Protein AF-A0A935LSR5-F1 (afdb_monomer)

Nearest PDB structures (foldseek):
  4ytg-assembly1_A  TM=7.489E-01  e=4.870E-03  Porphyromonas gingivalis W83
  1k45-assembly1_A  TM=5.500E-01  e=2.524E-02  Rhodothermus marinus
  7q61-assembly1_A  TM=1.605E-01  e=1.045E-03  Homo sapiens
  5mhm-assembly2_B  TM=3.074E-01  e=6.779E-01  Homo sapiens
  4v96-assembly1_AK  TM=2.337E-01  e=6.096E-01  Lactococcus phage TP901-1

Secondary structure (DSSP, 8-state):
--EEESSPEEEEE---SS-EEEEEEEEEESSS-S-EEEE-EEEETTEEEEE----TTS--TTPEEEEEEEEEESSTT--EEEPPPEEEEEEPPP-EE---SSSSSPTT-EEE-SSS--EEEES--GGG-SS-EEEE-TTTS-GGG-EEEEEPPP-----TT-EEEEEEEE--BSSS--EEEEEEESSTTSS-EEEEEEE--TTSPTT-TTB--SS--BSSPP---GGG-EEEEEEPPTT--EEEEEEE--S---EEEEEEEEE---PPPPEEEE--BGGGEETTTTEESS--EEEEEEEESSTT--EEEEEEEEPPTTT-EEEE--SSPPSEEEEEEEE-SSB--EEBSTT-EEE-TTS--EEEGGG-GGGBGGG--EEEE-SSS-EEEBPB--SS-SS--SHHHHHHHHHTT-

Structure (mmCIF, N/CA/C/O backbone):
data_AF-A0A935LSR5-F1
#
_entry.id   AF-A0A935LSR5-F1
#
loop_
_atom_site.group_PDB
_atom_site.id
_atom_site.type_symbol
_atom_site.label_atom_id
_atom_site.label_alt_id
_atom_site.label_comp_id
_atom_site.label_asym_id
_atom_site.label_entity_id
_atom_site.label_seq_id
_atom_site.pdbx_PDB_ins_code
_atom_site.Cartn_x
_atom_site.Cartn_y
_atom_site.Cartn_z
_atom_site.occupancy
_atom_site.B_iso_or_equiv
_atom_site.auth_seq_id
_atom_site.auth_comp_id
_atom_site.auth_asym_id
_atom_site.auth_atom_id
_atom_site.pdbx_PDB_model_num
ATOM 1 N N . MET A 1 1 ? -17.660 15.389 -6.829 1.00 75.31 1 MET A N 1
ATOM 2 C CA . MET A 1 1 ? -16.610 15.625 -7.844 1.00 75.31 1 MET A CA 1
ATOM 3 C C . MET A 1 1 ? -15.843 14.331 -8.072 1.00 75.31 1 MET A C 1
ATOM 5 O O . MET A 1 1 ? -15.474 13.711 -7.076 1.00 75.31 1 MET A O 1
ATOM 9 N N . PRO A 1 2 ? -15.635 13.902 -9.327 1.00 84.38 2 PRO A N 1
ATOM 10 C CA . PRO A 1 2 ? -14.772 12.764 -9.650 1.00 84.38 2 PRO A CA 1
ATOM 11 C C . PRO A 1 2 ? -13.342 13.010 -9.153 1.00 84.38 2 PRO A C 1
ATOM 13 O O . PRO A 1 2 ? -12.911 14.158 -9.061 1.00 84.38 2 PRO A O 1
ATOM 16 N N . LYS A 1 3 ? -12.617 11.948 -8.795 1.00 79.81 3 LYS A N 1
ATOM 17 C CA . LYS A 1 3 ? -11.207 12.036 -8.393 1.00 79.81 3 LYS A CA 1
ATOM 18 C C . LYS A 1 3 ? -10.318 11.763 -9.600 1.00 79.81 3 LYS A C 1
ATOM 20 O O . LYS A 1 3 ? -10.625 10.857 -10.371 1.00 79.81 3 LYS A O 1
ATOM 25 N N . ALA A 1 4 ? -9.243 12.523 -9.754 1.00 78.56 4 ALA A N 1
ATOM 26 C CA . ALA A 1 4 ? -8.253 12.274 -10.792 1.00 78.56 4 ALA A CA 1
ATOM 27 C C . ALA A 1 4 ? -6.843 12.583 -10.295 1.00 78.56 4 ALA A C 1
ATOM 29 O O . ALA A 1 4 ? -6.633 13.421 -9.416 1.00 78.56 4 ALA A O 1
ATOM 30 N N . ASN A 1 5 ? -5.875 11.901 -10.893 1.00 75.62 5 ASN A N 1
ATOM 31 C CA . ASN A 1 5 ? -4.468 12.085 -10.580 1.00 75.62 5 ASN A CA 1
ATOM 32 C C . ASN A 1 5 ? -3.917 13.332 -11.277 1.00 75.62 5 ASN A C 1
ATOM 34 O O . ASN A 1 5 ? -4.403 13.716 -12.342 1.00 75.62 5 ASN A O 1
ATOM 38 N N . TRP A 1 6 ? -2.895 13.952 -10.686 1.00 77.88 6 TRP A N 1
ATOM 39 C CA . TRP A 1 6 ? -2.295 15.175 -11.217 1.00 77.88 6 TRP A CA 1
ATOM 40 C C . TRP A 1 6 ? -0.920 14.939 -11.880 1.00 77.88 6 TRP A C 1
ATOM 42 O O . TRP A 1 6 ? -0.105 14.216 -11.300 1.00 77.88 6 TRP A O 1
ATOM 52 N N . PRO A 1 7 ? -0.620 15.581 -13.032 1.00 81.12 7 PRO A N 1
ATOM 53 C CA . PRO A 1 7 ? -1.541 16.357 -13.868 1.00 81.12 7 PRO A CA 1
ATOM 54 C C . PRO A 1 7 ? -2.484 15.440 -14.656 1.00 81.12 7 PRO A C 1
ATOM 56 O O . PRO A 1 7 ? -2.058 14.468 -15.279 1.00 81.12 7 PRO A O 1
ATOM 59 N N . ALA A 1 8 ? -3.778 15.761 -14.646 1.00 84.81 8 ALA A N 1
ATOM 60 C CA . ALA A 1 8 ? -4.747 15.055 -15.477 1.00 84.81 8 ALA A CA 1
ATOM 61 C C . ALA A 1 8 ? -4.568 15.451 -16.955 1.00 84.81 8 ALA A C 1
ATOM 63 O O . ALA A 1 8 ? -4.097 16.548 -17.260 1.00 84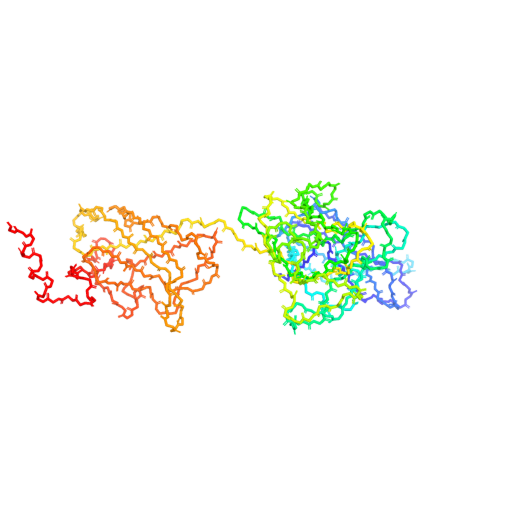.81 8 ALA A O 1
ATOM 64 N N . THR A 1 9 ? -4.957 14.575 -17.882 1.00 89.88 9 THR A N 1
ATOM 65 C CA . THR A 1 9 ? -5.039 14.921 -19.310 1.00 89.88 9 THR A CA 1
ATOM 66 C C . THR A 1 9 ? -6.471 15.289 -19.659 1.00 89.88 9 THR A C 1
ATOM 68 O O . THR A 1 9 ? -7.392 14.522 -19.382 1.00 89.88 9 THR A O 1
ATOM 71 N N . VAL A 1 10 ? -6.658 16.459 -20.268 1.00 94.31 10 VAL A N 1
ATOM 72 C CA . VAL A 1 10 ? -7.940 16.878 -20.839 1.00 94.31 10 VAL A CA 1
ATOM 73 C C . VAL A 1 10 ? -7.954 16.463 -22.300 1.00 94.31 10 VAL A C 1
ATOM 75 O O . VAL A 1 10 ? -7.005 16.756 -23.022 1.00 94.31 10 VAL A O 1
ATOM 78 N N . THR A 1 11 ? -9.020 15.785 -22.721 1.00 93.50 11 THR A N 1
ATOM 79 C CA . THR A 1 11 ? -9.272 15.421 -24.121 1.00 93.50 11 THR A CA 1
ATOM 80 C C . THR A 1 11 ? -10.633 15.969 -24.529 1.00 93.50 11 THR A C 1
ATOM 82 O O . THR A 1 11 ? -11.592 15.850 -23.767 1.00 93.50 11 THR A O 1
ATOM 85 N N . ALA A 1 12 ? -10.719 16.568 -25.712 1.00 93.75 12 ALA A N 1
ATOM 86 C CA . ALA A 1 12 ? -11.945 17.140 -26.251 1.00 93.75 12 ALA A CA 1
ATOM 87 C C . ALA A 1 12 ? -12.086 16.834 -27.740 1.00 93.75 12 ALA A C 1
ATOM 89 O O . ALA A 1 12 ? -11.104 16.872 -28.480 1.00 93.75 12 ALA A O 1
ATOM 90 N N . SER A 1 13 ? -13.322 16.596 -28.174 1.00 93.94 13 SER A N 1
ATOM 91 C CA . SER A 1 13 ? -13.674 16.664 -29.589 1.00 93.94 13 SER A CA 1
ATOM 92 C C . SER A 1 13 ? -14.059 18.103 -29.914 1.00 93.94 13 SER A C 1
ATOM 94 O O . SER A 1 13 ? -15.009 18.624 -29.333 1.00 93.94 13 SER A O 1
ATOM 96 N N . VAL A 1 14 ? -13.315 18.746 -30.809 1.00 91.88 14 VAL A N 1
ATOM 97 C CA . VAL A 1 14 ? -13.539 20.123 -31.251 1.00 91.88 14 VAL A CA 1
ATOM 98 C C . VAL A 1 14 ? -13.770 20.111 -32.756 1.00 91.88 14 VAL A C 1
ATOM 100 O O . VAL A 1 14 ? -12.929 19.646 -33.526 1.00 91.88 14 VAL A O 1
ATOM 103 N N . THR A 1 15 ? -14.930 20.605 -33.165 1.00 88.75 15 THR A N 1
ATOM 104 C CA . THR A 1 15 ? -15.369 20.660 -34.561 1.00 88.75 15 THR A CA 1
ATOM 105 C C . THR A 1 15 ? -15.731 22.087 -34.915 1.00 88.75 15 THR A C 1
ATOM 107 O O . THR A 1 15 ? -16.305 22.788 -34.086 1.00 88.75 15 THR A O 1
ATOM 110 N N . ASP A 1 16 ? -15.444 22.482 -36.146 1.00 84.75 16 ASP A N 1
ATOM 111 C CA . ASP A 1 16 ? -15.794 23.792 -36.678 1.00 84.75 16 ASP A CA 1
ATOM 112 C C . ASP A 1 16 ? -16.111 23.678 -38.180 1.00 84.75 16 ASP A C 1
ATOM 114 O O . ASP A 1 16 ? -15.638 22.748 -38.840 1.00 84.75 16 ASP A O 1
ATOM 118 N N . ASN A 1 17 ? -16.934 24.585 -38.712 1.00 82.94 17 ASN A N 1
ATOM 119 C CA . ASN A 1 17 ? -17.378 24.581 -40.110 1.00 82.94 17 ASN A CA 1
ATOM 120 C C . ASN A 1 17 ? -16.533 25.462 -41.054 1.00 82.94 17 ASN A C 1
ATOM 122 O O . ASN A 1 17 ? -16.657 25.305 -42.267 1.00 82.94 17 ASN A O 1
ATOM 126 N N . VAL A 1 18 ? -15.690 26.363 -40.537 1.00 80.12 18 VAL A N 1
ATOM 127 C CA . VAL A 1 18 ? -14.842 27.300 -41.310 1.00 80.12 18 VAL A CA 1
ATOM 128 C C . VAL A 1 18 ? -13.339 27.058 -41.066 1.00 80.12 18 VAL A C 1
ATOM 130 O O . VAL A 1 18 ? -12.489 27.534 -41.818 1.00 80.12 18 VAL A O 1
ATOM 133 N N . GLY A 1 19 ? -13.001 26.250 -40.066 1.00 83.31 19 GLY A N 1
ATOM 134 C CA . GLY A 1 19 ? -11.651 25.926 -39.626 1.00 83.31 19 GLY A CA 1
ATOM 135 C C . GLY A 1 19 ? -11.416 26.378 -38.186 1.00 83.31 19 GLY A C 1
ATOM 136 O O . GLY A 1 19 ? -11.810 27.467 -37.780 1.00 83.31 19 GLY A O 1
ATOM 137 N N . LEU A 1 20 ? -10.721 25.549 -37.408 1.00 89.88 20 LEU A N 1
ATOM 138 C CA . LEU A 1 20 ? -10.382 25.858 -36.021 1.00 89.88 20 LEU A CA 1
ATOM 139 C C . LEU A 1 20 ? -9.050 26.618 -35.949 1.00 89.88 20 LEU A C 1
ATOM 141 O O . LEU A 1 20 ? -8.034 26.108 -36.420 1.00 89.88 20 LEU A O 1
ATOM 145 N N . ASP A 1 21 ? -9.035 27.786 -35.307 1.00 91.12 21 ASP A N 1
ATOM 146 C CA . ASP A 1 21 ? -7.797 28.519 -35.009 1.00 91.12 21 ASP A CA 1
ATOM 147 C C . ASP A 1 21 ? -7.119 27.945 -33.754 1.00 91.12 21 ASP A C 1
ATOM 149 O O . ASP A 1 21 ? -5.959 27.513 -33.763 1.00 91.12 21 ASP A O 1
ATOM 153 N N . SER A 1 22 ? -7.859 27.879 -32.645 1.00 92.75 22 SER A N 1
ATOM 154 C CA . SER A 1 22 ? -7.296 27.414 -31.381 1.00 92.75 22 SER A CA 1
ATOM 155 C C . SER A 1 22 ? -8.323 26.782 -30.449 1.00 92.75 22 SER A C 1
ATOM 157 O O . SER A 1 22 ? -9.499 27.130 -30.433 1.00 92.75 22 SER A O 1
ATOM 159 N N . SER A 1 23 ? -7.848 25.842 -29.632 1.00 96.00 23 SER A N 1
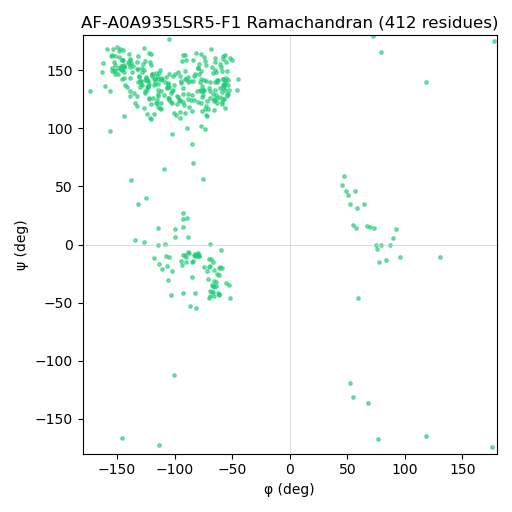ATOM 160 C CA . SER A 1 23 ? -8.581 25.309 -28.488 1.00 96.00 23 SER A CA 1
ATOM 161 C C . SER A 1 23 ? -7.682 25.293 -27.257 1.00 96.00 23 SER A C 1
ATOM 163 O O . SER A 1 23 ? -6.476 25.034 -27.338 1.00 96.00 23 SER A O 1
ATOM 165 N N . TRP A 1 24 ? -8.243 25.641 -26.105 1.00 97.62 24 TRP A N 1
ATOM 166 C CA . TRP A 1 24 ? -7.490 25.767 -24.861 1.00 97.62 24 TRP A CA 1
ATOM 167 C C . TRP A 1 24 ? -8.371 25.498 -23.648 1.00 97.62 24 TRP A C 1
ATOM 169 O O . TRP A 1 24 ? -9.596 25.533 -23.705 1.00 97.62 24 TRP A O 1
ATOM 179 N N . VAL A 1 25 ? -7.726 25.224 -22.526 1.00 97.88 25 VAL A N 1
ATOM 180 C CA . VAL A 1 25 ? -8.367 25.027 -21.231 1.00 97.88 25 VAL A CA 1
ATOM 181 C C . VAL A 1 25 ? -8.087 26.241 -20.364 1.00 97.88 25 VAL A C 1
ATOM 183 O O . VAL A 1 25 ? -6.943 26.683 -20.288 1.00 97.88 25 VAL A O 1
ATOM 186 N N . VAL A 1 26 ? -9.112 26.739 -19.675 1.00 97.25 26 VAL A N 1
ATOM 187 C CA . VAL A 1 26 ? -8.980 27.714 -18.582 1.00 97.25 26 VAL A CA 1
ATOM 188 C C . VAL A 1 26 ? -9.435 27.042 -17.295 1.00 97.25 26 VAL A C 1
ATOM 190 O O . VAL A 1 26 ? -10.483 26.392 -17.274 1.00 97.25 26 VAL A O 1
ATOM 193 N N . TRP A 1 27 ? -8.657 27.176 -16.226 1.00 96.75 27 TRP A N 1
ATOM 194 C CA . TRP A 1 27 ? -8.887 26.450 -14.984 1.00 96.75 27 TRP A CA 1
ATOM 195 C C . TRP A 1 27 ? -8.452 27.217 -13.734 1.00 96.75 27 TRP A C 1
ATOM 197 O O . TRP A 1 27 ? -7.650 28.147 -13.801 1.00 96.75 27 TRP A O 1
ATOM 207 N N . TYR A 1 28 ? -8.977 26.800 -12.583 1.00 95.38 28 TYR A N 1
ATOM 208 C CA . TYR A 1 28 ? -8.591 27.287 -11.258 1.00 95.38 28 TYR A CA 1
ATOM 209 C C . TYR A 1 28 ? -8.640 26.165 -10.217 1.00 95.38 28 TYR A C 1
ATOM 211 O O . TYR A 1 28 ? -9.333 25.157 -10.396 1.00 95.38 28 TYR A O 1
ATOM 219 N N . LYS A 1 29 ? -7.907 26.349 -9.113 1.00 93.75 29 LYS A N 1
ATOM 220 C CA . LYS A 1 29 ? -7.944 25.448 -7.952 1.00 93.75 29 LYS A CA 1
ATOM 221 C C . LYS A 1 29 ? -8.730 26.085 -6.816 1.00 93.75 29 LYS A C 1
ATOM 223 O O . LYS A 1 29 ? -8.472 27.239 -6.496 1.00 93.75 29 LYS A O 1
ATOM 228 N N . ASN A 1 30 ? -9.602 25.313 -6.173 1.00 92.75 30 ASN A N 1
ATOM 229 C CA . ASN A 1 30 ? -10.379 25.604 -4.959 1.00 92.75 30 ASN A CA 1
ATOM 230 C C . ASN A 1 30 ? -11.330 26.814 -5.026 1.00 92.75 30 ASN A C 1
ATOM 232 O O . ASN A 1 30 ? -12.490 26.681 -4.646 1.00 92.75 30 ASN A O 1
ATOM 236 N N . SER A 1 31 ? -10.867 27.944 -5.554 1.00 91.94 31 SER A N 1
ATOM 237 C CA . SER A 1 31 ? -11.557 29.221 -5.684 1.00 91.94 31 SER A CA 1
ATOM 238 C C . SER A 1 31 ? -11.372 29.782 -7.104 1.00 91.94 31 SER A C 1
ATOM 240 O O . SER A 1 31 ? -10.326 29.538 -7.700 1.00 91.94 31 SER A O 1
ATOM 242 N N . PRO A 1 32 ? -12.322 30.571 -7.649 1.00 92.25 32 PRO A N 1
ATOM 243 C CA . PRO A 1 32 ? -12.322 31.036 -9.051 1.00 92.25 32 PRO A CA 1
ATOM 244 C C . PRO A 1 32 ? -11.126 31.885 -9.516 1.00 92.25 32 PRO A C 1
ATOM 246 O O . PRO A 1 32 ? -11.058 32.256 -10.685 1.00 92.25 32 PRO A O 1
ATOM 249 N N . SER A 1 33 ? -10.205 32.232 -8.620 1.00 89.94 33 SER A N 1
ATOM 250 C CA . SER A 1 33 ? -9.021 33.038 -8.900 1.00 89.94 33 SER A CA 1
ATOM 251 C C . SER A 1 33 ? -7.840 32.543 -8.054 1.00 89.94 33 SER A C 1
ATOM 253 O O . SER A 1 33 ? -8.057 32.175 -6.894 1.00 89.94 33 SER A O 1
ATOM 255 N N . PRO A 1 34 ? -6.602 32.547 -8.586 1.00 89.00 34 PRO A N 1
ATOM 256 C CA . PRO A 1 34 ? -6.216 32.966 -9.941 1.00 89.00 34 PRO A CA 1
ATOM 257 C C . PRO A 1 34 ? -6.552 31.924 -11.022 1.00 89.00 34 PRO A C 1
ATOM 259 O O . PRO A 1 34 ? -6.521 30.718 -10.771 1.00 89.00 34 PRO A O 1
ATOM 262 N N . LEU A 1 35 ? -6.835 32.401 -12.240 1.00 92.81 35 LEU A N 1
ATOM 263 C CA . LEU A 1 35 ? -7.043 31.556 -13.420 1.00 92.81 35 LEU A CA 1
ATOM 264 C C . LEU A 1 35 ? -5.703 31.196 -14.075 1.00 92.81 35 LEU A C 1
ATOM 266 O O . LEU A 1 35 ? -4.811 32.034 -14.208 1.00 92.81 35 LEU A O 1
ATOM 270 N N . LYS A 1 36 ? -5.590 29.952 -14.532 1.00 94.44 36 LYS A N 1
ATOM 271 C CA . LYS A 1 36 ? -4.495 29.438 -15.363 1.00 94.44 36 LYS A CA 1
ATOM 272 C C . LYS A 1 36 ? -5.068 28.915 -16.679 1.00 94.44 36 LYS A C 1
ATOM 274 O O . LYS A 1 36 ? -6.232 28.523 -16.735 1.00 94.44 36 LYS A O 1
ATOM 279 N N . GLN A 1 37 ? -4.263 28.893 -17.741 1.00 95.88 37 GLN A N 1
ATOM 280 C CA . GLN A 1 37 ? -4.695 28.368 -19.038 1.00 95.88 37 GLN A CA 1
ATOM 281 C C . GLN A 1 37 ? -3.588 27.628 -19.791 1.00 95.88 37 GLN A C 1
ATOM 283 O O . GLN A 1 37 ? -2.409 27.911 -19.576 1.00 95.88 37 GLN A O 1
ATOM 288 N N . PHE A 1 38 ? -3.970 26.705 -20.676 1.00 96.12 38 PHE A N 1
ATOM 289 C CA . PHE A 1 38 ? -3.060 25.991 -21.581 1.00 96.12 38 PHE A CA 1
ATOM 290 C C . PHE A 1 38 ? -3.750 25.566 -22.879 1.00 96.12 38 PHE A C 1
ATOM 292 O O . PHE A 1 38 ? -4.944 25.283 -22.886 1.00 96.12 38 PHE A O 1
ATOM 299 N N . LYS A 1 39 ? -2.989 25.503 -23.977 1.00 96.69 39 LYS A N 1
ATOM 300 C CA . LYS A 1 39 ? -3.487 25.103 -25.302 1.00 96.69 39 LYS A CA 1
ATOM 301 C C . LYS A 1 39 ? -3.667 23.582 -25.383 1.00 96.69 39 LYS A C 1
ATOM 303 O O . LYS A 1 39 ? -2.839 22.842 -24.853 1.00 96.69 39 LYS A O 1
ATOM 308 N N . LEU A 1 40 ? -4.715 23.124 -26.065 1.00 96.19 40 LEU A N 1
ATOM 309 C CA . LEU A 1 40 ? -4.870 21.719 -26.440 1.00 96.19 40 LEU A CA 1
ATOM 310 C C . LEU A 1 40 ? -4.203 21.460 -27.799 1.00 96.19 40 LEU A C 1
ATOM 312 O O . LEU A 1 40 ? -4.221 22.312 -28.689 1.00 96.19 40 LEU A O 1
ATOM 316 N N . ILE A 1 41 ? -3.612 20.279 -27.966 1.00 94.31 41 ILE A N 1
ATOM 317 C CA . ILE A 1 41 ? -2.882 19.901 -29.182 1.00 94.31 41 ILE A CA 1
ATOM 318 C C . ILE A 1 41 ? -3.734 18.917 -29.983 1.00 94.31 41 ILE A C 1
ATOM 320 O O . ILE A 1 41 ? -4.300 17.997 -29.397 1.00 94.31 41 ILE A O 1
ATOM 324 N N . ASN A 1 42 ? -3.837 19.096 -31.306 1.00 93.75 42 ASN A N 1
ATOM 325 C CA . ASN A 1 42 ? -4.540 18.130 -32.155 1.00 93.75 42 ASN A CA 1
ATOM 326 C C . ASN A 1 42 ? -3.782 16.796 -32.142 1.00 93.75 42 ASN A C 1
ATOM 328 O O . ASN A 1 42 ? -2.596 16.749 -32.465 1.00 93.75 42 ASN A O 1
ATOM 332 N N . THR A 1 43 ? -4.472 15.729 -31.756 1.00 90.25 43 THR A N 1
ATOM 333 C CA . THR A 1 43 ? -3.913 14.374 -31.675 1.00 90.25 43 THR A CA 1
ATOM 334 C C . THR A 1 43 ? -4.397 13.475 -32.808 1.00 90.25 43 THR A C 1
ATOM 336 O O . THR A 1 43 ? -3.653 12.595 -33.233 1.00 90.25 43 THR A O 1
ATOM 339 N N . SER A 1 44 ? -5.616 13.688 -33.312 1.00 92.12 44 SER A N 1
ATOM 340 C CA . SER A 1 44 ? -6.170 13.009 -34.488 1.00 92.12 44 SER A CA 1
ATOM 341 C C . SER A 1 44 ? -7.525 13.613 -34.859 1.00 92.12 44 SER A C 1
ATOM 343 O O . SER A 1 44 ? -8.398 13.733 -33.998 1.00 92.12 44 SER A O 1
ATOM 345 N N . GLY A 1 45 ? -7.740 13.938 -36.138 1.00 90.06 45 GLY A N 1
ATOM 346 C CA . GLY A 1 45 ? -9.019 14.455 -36.636 1.00 90.06 45 GLY A CA 1
ATOM 347 C C . GLY A 1 45 ? -9.518 15.656 -35.825 1.00 90.06 45 GLY A C 1
ATOM 348 O O . GLY A 1 45 ? -8.842 16.680 -35.736 1.00 90.06 45 GLY A O 1
ATOM 349 N N . SER A 1 46 ? -10.696 15.506 -35.217 1.00 92.44 46 SER A N 1
ATOM 350 C CA . SER A 1 46 ? -11.317 16.503 -34.333 1.00 92.44 46 SER A CA 1
ATOM 351 C C . SER A 1 46 ? -10.913 16.368 -32.860 1.00 92.44 46 SER A C 1
ATOM 353 O O . SER A 1 46 ? -11.480 17.046 -32.015 1.00 92.44 46 SER A O 1
ATOM 355 N N . THR A 1 47 ? -9.972 15.490 -32.507 1.00 94.50 47 THR A N 1
ATOM 356 C CA . THR A 1 47 ? -9.601 15.205 -31.112 1.00 94.50 47 THR A CA 1
ATOM 357 C C . THR A 1 47 ? -8.363 15.982 -30.685 1.00 94.50 47 THR A C 1
ATOM 359 O O . THR A 1 47 ? -7.267 15.804 -31.222 1.00 94.50 47 THR A O 1
ATOM 362 N N . PHE A 1 48 ? -8.524 16.796 -29.647 1.00 96.31 48 PHE A N 1
ATOM 363 C CA . PHE A 1 48 ? -7.488 17.640 -29.066 1.00 96.31 48 PHE A CA 1
ATOM 364 C C . PHE A 1 48 ? -7.221 17.238 -27.618 1.00 96.31 48 PHE A C 1
ATOM 366 O O . PHE A 1 48 ? -8.165 17.009 -26.861 1.00 96.31 48 PHE A O 1
ATOM 373 N N . ALA A 1 49 ? -5.952 17.182 -27.210 1.00 94.31 49 ALA A N 1
ATOM 374 C CA . ALA A 1 49 ? -5.583 16.824 -25.845 1.00 94.31 49 ALA A CA 1
ATOM 375 C C . ALA A 1 49 ? -4.343 17.568 -25.332 1.00 94.31 49 ALA A C 1
ATOM 377 O O . ALA A 1 49 ? -3.455 17.930 -26.104 1.00 94.31 49 ALA A O 1
ATOM 378 N N . ALA A 1 50 ? -4.285 17.789 -24.018 1.00 93.56 50 ALA A N 1
ATOM 379 C CA . ALA A 1 50 ? -3.075 18.186 -23.296 1.00 93.56 50 ALA A CA 1
ATOM 380 C C . ALA A 1 50 ? -3.222 17.927 -21.785 1.00 93.56 50 ALA A C 1
ATOM 382 O O . ALA A 1 50 ? -4.333 17.883 -21.247 1.00 93.56 50 ALA A O 1
ATOM 383 N N . ALA A 1 51 ? -2.092 17.766 -21.095 1.00 88.88 51 ALA A N 1
ATOM 384 C CA . ALA A 1 51 ? -2.050 17.685 -19.638 1.00 88.88 51 ALA A CA 1
ATOM 385 C C . ALA A 1 51 ? -2.126 19.076 -18.994 1.00 88.88 51 ALA A C 1
ATOM 387 O O . ALA A 1 51 ? -1.671 20.063 -19.577 1.00 88.88 51 ALA A O 1
ATOM 388 N N . PHE A 1 52 ? -2.665 19.153 -17.774 1.00 90.69 52 PHE A N 1
ATOM 389 C CA . PHE A 1 52 ? -2.658 20.399 -17.007 1.00 90.69 52 PHE A CA 1
ATOM 390 C C . PHE A 1 52 ? -1.233 20.933 -16.808 1.00 90.69 52 PHE A C 1
ATOM 392 O O . PHE A 1 52 ? -0.308 20.194 -16.478 1.00 90.69 52 PHE A O 1
ATOM 399 N N . ASN A 1 53 ? -1.078 22.245 -16.970 1.00 80.25 53 ASN A N 1
ATOM 400 C CA . ASN A 1 53 ? 0.215 22.917 -17.066 1.00 80.25 53 ASN A CA 1
ATOM 401 C C . ASN A 1 53 ? 0.782 23.456 -15.742 1.00 80.25 53 ASN A C 1
ATOM 403 O O . ASN A 1 53 ? 1.685 24.292 -15.784 1.00 80.25 53 ASN A O 1
ATOM 407 N N . SER A 1 54 ? 0.271 23.042 -14.574 1.00 76.62 54 SER A N 1
ATOM 408 C CA . SER A 1 54 ? 0.902 23.434 -13.305 1.00 76.62 54 SER A CA 1
ATOM 409 C C . SER A 1 54 ? 1.938 22.431 -12.839 1.00 76.62 54 SER A C 1
ATOM 411 O O . SER A 1 54 ? 1.792 21.219 -13.005 1.00 76.62 54 SER A O 1
ATOM 413 N N . LEU A 1 55 ? 2.941 22.959 -12.145 1.00 62.78 55 LEU A N 1
ATOM 414 C CA . LEU A 1 55 ? 3.892 22.145 -11.409 1.00 62.78 55 LEU A CA 1
ATOM 415 C C . LEU A 1 55 ? 3.188 21.457 -10.236 1.00 62.78 55 LEU A C 1
ATOM 417 O O . LEU A 1 55 ? 2.223 21.985 -9.679 1.00 62.78 55 LEU A O 1
ATOM 421 N N . ASN A 1 56 ? 3.709 20.307 -9.811 1.00 56.72 56 ASN A N 1
ATOM 422 C CA . ASN A 1 56 ? 3.188 19.598 -8.639 1.00 56.72 56 ASN A CA 1
ATOM 423 C C . ASN A 1 56 ? 3.306 20.420 -7.344 1.00 56.72 56 ASN A C 1
ATOM 425 O O . ASN A 1 56 ? 2.588 20.139 -6.399 1.00 56.72 56 ASN A O 1
ATOM 429 N N . ALA A 1 57 ? 4.184 21.428 -7.290 1.00 55.81 57 ALA A N 1
ATOM 430 C CA . ALA A 1 57 ? 4.280 22.342 -6.150 1.00 55.81 57 ALA A CA 1
ATOM 431 C C . ALA A 1 57 ? 3.123 23.364 -6.090 1.00 55.81 57 ALA A C 1
ATOM 433 O O . ALA A 1 57 ? 2.858 23.928 -5.032 1.00 55.81 57 ALA A O 1
ATOM 434 N N . ASP A 1 58 ? 2.419 23.600 -7.204 1.00 70.00 58 ASP A N 1
ATOM 435 C CA . ASP A 1 58 ? 1.346 24.599 -7.291 1.00 70.00 58 ASP A CA 1
ATOM 436 C C . ASP A 1 58 ? -0.010 24.081 -6.809 1.00 70.00 58 ASP A C 1
ATOM 438 O O . ASP A 1 58 ? -0.939 24.872 -6.635 1.00 70.00 58 ASP A O 1
ATOM 442 N N . VAL A 1 59 ? -0.163 22.770 -6.652 1.00 80.75 59 VAL A N 1
ATOM 443 C CA . VAL A 1 59 ? -1.414 22.100 -6.288 1.00 80.75 59 VAL A CA 1
ATOM 444 C C . VAL A 1 59 ? -1.129 21.040 -5.234 1.00 80.75 59 VAL A C 1
ATOM 446 O O . VAL A 1 59 ? -0.022 20.523 -5.137 1.00 80.75 59 VAL A O 1
ATOM 449 N N . SER A 1 60 ? -2.118 20.723 -4.416 1.00 74.94 60 SER A N 1
ATOM 450 C CA . SER A 1 60 ? -2.021 19.723 -3.358 1.00 74.94 60 SER A CA 1
ATOM 451 C C . SER A 1 60 ? -3.057 18.625 -3.543 1.00 74.94 60 SER A C 1
ATOM 453 O O . SER A 1 60 ? -4.103 18.804 -4.168 1.00 74.94 60 SER A O 1
ATOM 455 N N . VAL A 1 61 ? -2.774 17.461 -2.966 1.00 74.44 61 VAL A N 1
ATOM 456 C CA . VAL A 1 61 ? -3.760 16.385 -2.848 1.00 74.44 61 VAL A CA 1
ATOM 457 C C . VAL A 1 61 ? -4.979 16.928 -2.118 1.00 74.44 61 VAL A C 1
ATOM 459 O O . VAL A 1 61 ? -4.844 17.645 -1.128 1.00 74.44 61 VAL A O 1
ATOM 462 N N . ASN A 1 62 ? -6.165 16.552 -2.587 1.00 79.56 62 ASN A N 1
ATOM 463 C CA . ASN A 1 62 ? -7.461 17.076 -2.166 1.00 79.56 62 ASN A CA 1
ATOM 464 C C . ASN A 1 62 ? -7.831 18.474 -2.673 1.00 79.56 62 ASN A C 1
ATOM 466 O O . ASN A 1 62 ? -8.961 18.886 -2.401 1.00 79.56 62 ASN A O 1
ATOM 470 N N . ASP A 1 63 ? -6.983 19.156 -3.446 1.00 88.12 63 ASP A N 1
ATOM 471 C CA . ASP A 1 63 ? -7.428 20.353 -4.159 1.00 88.12 63 ASP A CA 1
ATOM 472 C C . ASP A 1 63 ? -8.535 19.994 -5.156 1.00 88.12 63 ASP A C 1
ATOM 474 O O . ASP A 1 63 ? -8.511 18.957 -5.826 1.00 88.12 63 ASP A O 1
ATOM 478 N N . ASN A 1 64 ? -9.519 20.877 -5.260 1.00 93.25 64 ASN A N 1
ATOM 479 C CA . ASN A 1 64 ? -10.577 20.808 -6.251 1.00 93.25 64 ASN A CA 1
ATOM 480 C C . ASN A 1 64 ? -10.156 21.627 -7.468 1.00 93.25 64 ASN A C 1
ATOM 482 O O . ASN A 1 64 ? -9.895 22.822 -7.356 1.00 93.25 64 ASN A O 1
ATOM 486 N N . ILE A 1 65 ? -10.120 21.002 -8.634 1.00 95.31 65 ILE A N 1
ATOM 487 C CA . ILE A 1 65 ? -9.816 21.643 -9.906 1.00 95.31 65 ILE A CA 1
ATOM 488 C C . ILE A 1 65 ? -11.114 21.852 -10.659 1.00 95.31 65 ILE A C 1
ATOM 490 O O . ILE A 1 65 ? -11.923 20.933 -10.787 1.00 95.31 65 ILE A O 1
ATOM 494 N N . TYR A 1 66 ? -11.288 23.059 -11.174 1.00 97.00 66 TYR A N 1
ATOM 495 C CA . TYR A 1 66 ? -12.422 23.455 -11.993 1.00 97.00 66 TYR A CA 1
ATOM 496 C C . TYR A 1 66 ? -11.897 23.981 -13.319 1.00 97.00 66 TYR A C 1
ATOM 498 O O . TYR A 1 66 ? -10.927 24.739 -13.329 1.00 97.00 66 TYR A O 1
ATOM 506 N N . TYR A 1 67 ? -12.504 23.581 -14.434 1.00 97.12 67 TYR A N 1
ATOM 507 C CA . TYR A 1 67 ? -12.018 23.973 -15.752 1.00 97.12 67 TYR A CA 1
ATOM 508 C C . TYR A 1 67 ? -13.115 24.029 -16.811 1.00 97.12 67 TYR A C 1
ATOM 510 O O . TYR A 1 67 ? -14.133 23.343 -16.724 1.00 97.12 67 TYR A O 1
ATOM 518 N N . LYS A 1 68 ? -12.878 24.845 -17.836 1.00 97.44 68 LYS A N 1
ATOM 519 C CA . LYS A 1 68 ? -13.656 24.899 -19.075 1.00 97.44 68 LYS A CA 1
ATOM 520 C C . LYS A 1 68 ? -12.729 24.745 -20.265 1.00 97.44 68 LYS A C 1
ATOM 522 O O . LYS A 1 68 ? -11.571 25.163 -20.210 1.00 97.44 68 LYS A O 1
ATOM 527 N N . ILE A 1 69 ? -13.263 24.178 -21.335 1.00 97.69 69 ILE A N 1
ATOM 528 C CA . ILE A 1 69 ? -12.581 24.081 -22.620 1.00 97.69 69 ILE A CA 1
ATOM 529 C C . ILE A 1 69 ? -13.186 25.140 -23.529 1.00 97.69 69 ILE A C 1
ATOM 531 O O . ILE A 1 69 ? -14.407 25.247 -23.612 1.00 97.69 69 ILE A O 1
ATOM 535 N N . PHE A 1 70 ? -12.329 25.922 -24.166 1.00 96.81 70 PHE A N 1
ATOM 536 C CA . PHE A 1 70 ? -12.684 26.967 -25.110 1.00 96.81 70 PHE A CA 1
ATOM 537 C C . PHE A 1 70 ? -12.182 26.589 -26.497 1.00 96.81 70 PHE A C 1
ATOM 539 O O . PHE A 1 70 ? -11.129 25.957 -26.635 1.00 96.81 70 PHE A O 1
ATOM 546 N N . ALA A 1 71 ? -12.928 27.010 -27.508 1.00 95.94 71 ALA A N 1
ATOM 547 C CA . ALA A 1 71 ? -12.541 26.937 -28.905 1.00 95.94 71 ALA A CA 1
ATOM 548 C C . ALA A 1 71 ? -12.775 28.298 -29.564 1.00 95.94 71 ALA A C 1
ATOM 550 O O . ALA A 1 71 ? -13.727 29.002 -29.220 1.00 95.94 71 ALA A O 1
ATOM 551 N N . GLN A 1 72 ? -11.893 28.658 -30.490 1.00 94.69 72 GLN A N 1
ATOM 552 C CA . GLN A 1 72 ? -12.005 29.835 -31.339 1.00 94.69 72 GLN A CA 1
ATOM 553 C C . GLN A 1 72 ? -11.903 29.409 -32.800 1.00 94.69 72 GLN A C 1
ATOM 555 O O . GLN A 1 72 ? -10.978 28.675 -33.172 1.00 94.69 72 GLN A O 1
ATOM 560 N N . ASP A 1 73 ? -12.843 29.878 -33.613 1.00 92.50 73 ASP A N 1
ATOM 561 C CA . ASP A 1 73 ? -12.818 29.658 -35.055 1.00 92.50 73 ASP A CA 1
ATOM 562 C C . ASP A 1 73 ? -11.767 30.538 -35.759 1.00 92.50 73 ASP A C 1
ATOM 564 O O . ASP A 1 73 ? -11.271 31.543 -35.235 1.00 92.50 73 ASP A O 1
ATOM 568 N N . ASN A 1 74 ? -11.406 30.139 -36.976 1.00 91.88 74 ASN A N 1
ATOM 569 C CA . ASN A 1 74 ? -10.491 30.878 -37.842 1.00 91.88 74 ASN A CA 1
ATOM 570 C C . ASN A 1 74 ? -11.228 31.901 -38.729 1.00 91.88 74 ASN A C 1
ATOM 572 O O . ASN A 1 74 ? -10.747 32.266 -39.804 1.00 91.88 74 ASN A O 1
ATOM 576 N N . SER A 1 75 ? -12.424 32.334 -38.320 1.00 91.69 75 SER A N 1
ATOM 577 C CA . SER A 1 75 ? -13.163 33.375 -39.032 1.00 91.69 75 SER A CA 1
ATOM 578 C C . SER A 1 75 ? -12.574 34.758 -38.736 1.00 91.69 75 SER A C 1
ATOM 580 O O . SER A 1 75 ? -11.875 34.961 -37.746 1.00 91.69 75 SER A O 1
ATOM 582 N N . VAL A 1 76 ? -12.916 35.751 -39.561 1.00 87.69 76 VAL A N 1
ATOM 583 C CA . VAL A 1 76 ? -12.499 37.154 -39.360 1.00 87.69 76 VAL A CA 1
ATOM 584 C C . VAL A 1 76 ? -13.033 37.731 -38.039 1.00 87.69 76 VAL A C 1
ATOM 586 O O . VAL A 1 76 ? -12.445 38.651 -37.475 1.00 87.69 76 VAL A O 1
ATOM 589 N N . SER A 1 77 ? -14.148 37.193 -37.537 1.00 89.00 77 SER A N 1
ATOM 590 C CA . SER A 1 77 ? -14.774 37.617 -36.282 1.00 89.00 77 SER A CA 1
ATOM 591 C C . SER A 1 77 ? -14.277 36.841 -35.060 1.00 89.00 77 SER A C 1
ATOM 593 O O . SER A 1 77 ? -14.592 37.251 -33.944 1.00 89.00 77 SER A O 1
ATOM 595 N N . HIS A 1 78 ? -13.497 35.768 -35.252 1.00 88.31 78 HIS A N 1
ATOM 596 C CA . HIS A 1 78 ? -12.967 34.910 -34.190 1.00 88.31 78 HIS A CA 1
ATOM 597 C C . HIS A 1 78 ? -14.035 34.499 -33.169 1.00 88.31 78 HIS A C 1
ATOM 599 O O . HIS A 1 78 ? -13.922 34.790 -31.972 1.00 88.31 78 HIS A O 1
ATOM 605 N N . ASN A 1 79 ? -15.093 33.838 -33.640 1.00 90.88 79 ASN A N 1
ATOM 606 C CA . ASN A 1 79 ? -16.181 33.411 -32.769 1.00 90.88 79 ASN A CA 1
ATOM 607 C C . ASN A 1 79 ? -15.655 32.403 -31.745 1.00 90.88 79 ASN A C 1
ATOM 609 O O . ASN A 1 79 ? -14.833 31.538 -32.059 1.00 90.88 79 ASN A O 1
ATOM 613 N N . ARG A 1 80 ? -16.123 32.530 -30.500 1.00 92.62 80 ARG A N 1
ATOM 614 C CA . ARG A 1 80 ? -15.689 31.695 -29.378 1.00 92.62 80 ARG A CA 1
ATOM 615 C C . ARG A 1 80 ? -16.865 30.980 -28.754 1.00 92.62 80 ARG A C 1
ATOM 617 O O . ARG A 1 80 ? -17.888 31.603 -28.481 1.00 92.62 80 ARG A O 1
ATOM 624 N N . ASP A 1 81 ? -16.650 29.716 -28.426 1.00 93.12 81 ASP A N 1
ATOM 625 C CA . ASP A 1 81 ? -17.563 28.938 -27.598 1.00 93.12 81 ASP A CA 1
ATOM 626 C C . ASP A 1 81 ? -16.799 28.198 -26.492 1.00 93.12 81 ASP A C 1
ATOM 628 O O . ASP A 1 81 ? -15.568 28.066 -26.525 1.00 93.12 81 ASP A O 1
ATOM 632 N N . SER A 1 82 ? -17.525 27.757 -25.467 1.00 94.81 82 SER A N 1
ATOM 633 C CA . SER A 1 82 ? -16.959 27.033 -24.338 1.00 94.81 82 SER A CA 1
ATOM 634 C C . SER A 1 82 ? -17.884 25.955 -23.809 1.00 94.81 82 SER A C 1
ATOM 636 O O . SER A 1 82 ? -19.107 26.071 -23.830 1.00 94.81 82 SER A O 1
ATOM 638 N N . THR A 1 83 ? -17.286 24.933 -23.215 1.00 96.81 83 THR A N 1
ATOM 639 C CA . THR A 1 83 ? -18.038 23.904 -22.507 1.00 96.81 83 THR A CA 1
ATOM 640 C C . THR A 1 83 ? -18.686 24.438 -21.224 1.00 96.81 83 THR A C 1
ATOM 642 O O . THR A 1 83 ? -18.328 25.488 -20.673 1.00 96.81 83 THR A O 1
ATOM 645 N N . ALA A 1 84 ? -19.578 23.626 -20.651 1.00 96.38 84 ALA A N 1
ATOM 646 C CA . ALA A 1 84 ? -19.926 23.737 -19.239 1.00 96.38 84 ALA A CA 1
ATOM 647 C C . ALA A 1 84 ? -18.676 23.625 -18.339 1.00 96.38 84 ALA A C 1
ATOM 649 O O . ALA A 1 84 ? -17.607 23.175 -18.767 1.00 96.38 84 ALA A O 1
ATOM 650 N N . LEU A 1 85 ? -18.813 24.056 -17.081 1.00 96.31 85 LEU A N 1
ATOM 651 C CA . LEU A 1 85 ? -17.748 23.936 -16.088 1.00 96.31 85 LEU A CA 1
ATOM 652 C C . LEU A 1 85 ? -17.599 22.474 -15.656 1.00 96.31 85 LEU A C 1
ATOM 654 O O . LEU A 1 85 ? -18.512 21.896 -15.067 1.00 96.31 85 LEU A O 1
ATOM 658 N N . TYR A 1 86 ? -16.426 21.906 -15.895 1.00 97.06 86 TYR A N 1
ATOM 659 C CA . TYR A 1 86 ? -16.034 20.607 -15.370 1.00 97.06 86 TYR A CA 1
ATOM 660 C C . TYR A 1 86 ? -15.280 20.764 -14.059 1.00 97.06 86 TYR A C 1
ATOM 662 O O . TYR A 1 86 ? -14.698 21.812 -13.770 1.00 97.06 86 TYR A O 1
ATOM 670 N N . SER A 1 87 ? -15.270 19.703 -13.255 1.00 95.56 87 SER A N 1
ATOM 671 C CA . SER A 1 87 ? -14.505 19.696 -12.019 1.00 95.56 87 SER A CA 1
ATOM 672 C C . SER A 1 87 ? -14.051 18.298 -11.618 1.00 95.56 87 SER A C 1
ATOM 674 O O . SER A 1 87 ? -14.743 17.308 -11.859 1.00 95.56 87 SER A O 1
ATOM 676 N N . PHE A 1 88 ? -12.881 18.212 -10.993 1.00 92.44 88 PHE A N 1
ATOM 677 C CA . PHE A 1 88 ? -12.380 16.994 -10.363 1.00 92.44 88 PHE A CA 1
ATOM 678 C C . PHE A 1 88 ? -11.563 17.322 -9.115 1.00 92.44 88 PHE A C 1
ATOM 680 O O . PHE A 1 88 ? -11.078 18.435 -8.950 1.00 92.44 88 PHE A O 1
ATOM 687 N N . LYS A 1 89 ? -11.417 16.353 -8.218 1.00 90.00 89 LYS A N 1
ATOM 688 C CA . LYS A 1 89 ? -10.590 16.466 -7.018 1.00 90.00 89 LYS A CA 1
ATOM 689 C C . LYS A 1 89 ? -9.266 15.748 -7.239 1.00 90.00 89 LYS A C 1
ATOM 691 O O . LYS A 1 89 ? -9.272 14.605 -7.695 1.00 90.00 89 LYS A O 1
ATOM 696 N N . ILE A 1 90 ? -8.153 16.389 -6.900 1.00 85.38 90 ILE A N 1
ATOM 697 C CA . ILE A 1 90 ? -6.834 15.763 -6.981 1.00 85.38 90 ILE A CA 1
ATOM 698 C C . ILE A 1 90 ? -6.760 14.626 -5.965 1.00 85.38 90 ILE A C 1
ATOM 700 O O . ILE A 1 90 ? -6.981 14.827 -4.767 1.00 85.38 90 ILE A O 1
ATOM 704 N N . SER A 1 91 ? -6.428 13.434 -6.448 1.00 77.19 91 SER A N 1
ATOM 705 C CA . SER A 1 91 ? -6.070 12.279 -5.629 1.00 77.19 91 SER A CA 1
ATOM 706 C C . SER A 1 91 ? -4.602 11.919 -5.806 1.00 77.19 91 SER A C 1
ATOM 708 O O . SER A 1 91 ? -4.028 12.117 -6.877 1.00 77.19 91 SER A O 1
ATOM 710 N N . ASP A 1 92 ? -4.014 11.354 -4.755 1.00 67.94 92 ASP A N 1
ATOM 711 C CA . ASP A 1 92 ? -2.719 10.699 -4.865 1.00 67.94 92 ASP A CA 1
ATOM 712 C C . ASP A 1 92 ? -2.810 9.467 -5.758 1.00 67.94 92 ASP A C 1
ATOM 714 O O . ASP A 1 92 ? -3.743 8.665 -5.652 1.00 67.94 92 ASP A O 1
ATOM 718 N N . GLN A 1 93 ? -1.779 9.278 -6.575 1.00 71.00 93 GLN A N 1
ATOM 719 C CA . GLN A 1 93 ? -1.511 7.975 -7.160 1.00 71.00 93 GLN A CA 1
ATOM 720 C C . GLN A 1 93 ? -1.151 7.005 -6.032 1.00 71.00 93 GLN A C 1
ATOM 722 O O . GLN A 1 93 ? -0.333 7.311 -5.157 1.00 71.00 93 GLN A O 1
ATOM 727 N N . ILE A 1 94 ? -1.757 5.824 -6.054 1.00 80.25 94 ILE A N 1
ATOM 728 C CA . ILE A 1 94 ? -1.403 4.738 -5.145 1.00 80.25 94 ILE A CA 1
ATOM 729 C C . ILE A 1 94 ? -0.247 3.983 -5.789 1.00 80.25 94 ILE A C 1
ATOM 731 O O . ILE A 1 94 ? -0.362 3.506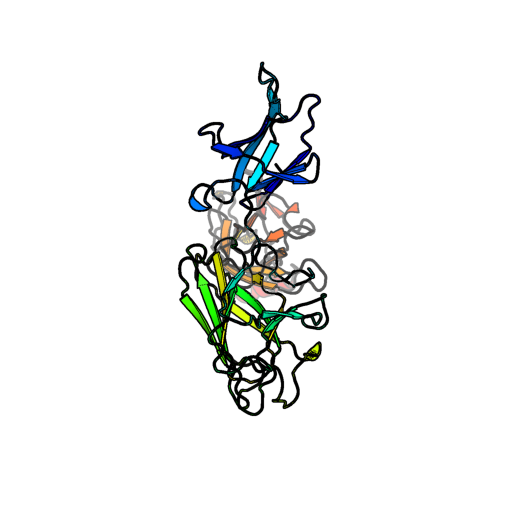 -6.915 1.00 80.25 94 ILE A O 1
ATOM 735 N N . LEU A 1 95 ? 0.870 3.847 -5.075 1.00 91.25 95 LEU A N 1
ATOM 736 C CA . LEU A 1 95 ? 1.896 2.898 -5.483 1.00 91.25 95 LEU A CA 1
ATOM 737 C C . LEU A 1 95 ? 1.380 1.493 -5.175 1.00 91.25 95 LEU A C 1
ATOM 739 O O . LEU A 1 95 ? 1.443 1.068 -4.023 1.00 91.25 95 LEU A O 1
ATOM 743 N N . CYS A 1 96 ? 0.854 0.803 -6.182 1.00 89.88 96 CYS A N 1
ATOM 744 C CA . CYS A 1 96 ? 0.654 -0.641 -6.163 1.00 89.88 96 CYS A CA 1
ATOM 745 C C . CYS A 1 96 ? 0.607 -1.165 -7.598 1.00 89.88 96 CYS A C 1
ATOM 747 O O . CYS A 1 96 ? -0.409 -1.042 -8.276 1.00 89.88 96 CYS A O 1
ATOM 749 N N . GLU A 1 97 ? 1.740 -1.676 -8.071 1.00 93.75 97 GLU A N 1
ATOM 750 C CA . GLU A 1 97 ? 1.942 -2.084 -9.460 1.00 93.75 97 GLU A CA 1
ATOM 751 C C . GLU A 1 97 ? 2.170 -3.594 -9.553 1.00 93.75 97 GLU A C 1
ATOM 753 O O . GLU A 1 97 ? 3.103 -4.118 -8.941 1.00 93.75 97 GLU A O 1
ATOM 758 N N . GLY A 1 98 ? 1.313 -4.265 -10.326 1.00 91.69 98 GLY A N 1
ATOM 759 C CA . GLY A 1 98 ? 1.360 -5.708 -10.605 1.00 91.69 98 GLY A CA 1
ATOM 760 C C . GLY A 1 98 ? 1.649 -6.034 -12.075 1.00 91.69 98 GLY A C 1
ATOM 761 O O . GLY A 1 98 ? 1.356 -7.129 -12.539 1.00 91.69 98 GLY A O 1
ATOM 762 N N . PHE A 1 99 ? 2.098 -5.040 -12.848 1.00 94.31 99 PHE A N 1
ATOM 763 C CA . PHE A 1 99 ? 2.547 -5.130 -14.240 1.00 94.31 99 PHE A CA 1
ATOM 764 C C . PHE A 1 99 ? 1.556 -5.817 -15.193 1.00 94.31 99 PHE A C 1
ATOM 766 O O . PHE A 1 99 ? 1.941 -6.483 -16.160 1.00 94.31 99 PHE A O 1
ATOM 773 N N . SER A 1 100 ? 0.256 -5.620 -14.964 1.00 88.75 100 SER A N 1
ATOM 774 C CA . SER A 1 100 ? -0.800 -6.232 -15.778 1.00 88.75 100 SER A CA 1
ATOM 775 C C . SER A 1 100 ? -0.904 -5.636 -17.184 1.00 88.75 100 SER A C 1
ATOM 777 O O . SER A 1 100 ? -1.250 -6.336 -18.133 1.00 88.75 100 SER A O 1
ATOM 779 N N . SER A 1 101 ? -0.547 -4.358 -17.347 1.00 90.50 101 SER A N 1
ATOM 780 C CA . SER A 1 101 ? -0.444 -3.709 -18.658 1.00 90.50 101 SER A CA 1
ATOM 781 C C . SER A 1 101 ? 0.730 -4.264 -19.459 1.00 90.50 101 SER A C 1
ATOM 783 O O . SER A 1 101 ? 1.812 -4.447 -18.909 1.00 90.50 101 SER A O 1
ATOM 785 N N . ALA A 1 102 ? 0.552 -4.459 -20.769 1.00 91.50 102 ALA A N 1
ATOM 786 C CA . ALA A 1 102 ? 1.627 -4.854 -21.681 1.00 91.50 102 ALA A CA 1
ATOM 787 C C . ALA A 1 102 ? 2.681 -3.746 -21.905 1.00 91.50 102 ALA A C 1
ATOM 789 O O . ALA A 1 102 ? 3.789 -4.037 -22.354 1.00 91.50 102 ALA A O 1
ATOM 790 N N . THR A 1 103 ? 2.358 -2.486 -21.594 1.00 92.44 103 THR A N 1
ATOM 791 C CA . THR A 1 103 ? 3.270 -1.342 -21.742 1.00 92.44 103 THR A CA 1
ATOM 792 C C . THR A 1 103 ? 4.312 -1.309 -20.626 1.00 92.44 103 THR A C 1
ATOM 794 O O . THR A 1 103 ? 3.980 -1.479 -19.454 1.00 92.44 103 THR A O 1
ATOM 797 N N . PHE A 1 104 ? 5.572 -1.035 -20.982 1.00 95.75 104 PHE A N 1
ATOM 798 C CA . PHE A 1 104 ? 6.669 -0.918 -20.024 1.00 95.75 104 PHE A CA 1
ATOM 799 C C . PHE A 1 104 ? 7.612 0.252 -20.361 1.00 95.75 104 PHE A C 1
ATOM 801 O O . PHE A 1 104 ? 8.060 0.366 -21.497 1.00 95.75 104 PHE A O 1
ATOM 808 N N . ALA A 1 105 ? 7.980 1.115 -19.411 1.00 96.19 105 ALA A N 1
ATOM 809 C CA . ALA A 1 105 ? 7.524 1.135 -18.016 1.00 96.19 105 ALA A CA 1
ATOM 810 C C . ALA A 1 105 ? 6.012 1.450 -17.891 1.00 96.19 105 ALA A C 1
ATOM 812 O O . ALA A 1 105 ? 5.437 2.023 -18.821 1.00 96.19 105 ALA A O 1
ATOM 813 N N . PRO A 1 106 ? 5.350 1.064 -16.781 1.00 92.12 106 PRO A N 1
ATOM 814 C CA . PRO A 1 106 ? 3.948 1.409 -16.554 1.00 92.12 106 PRO A CA 1
ATOM 815 C C . PRO A 1 106 ? 3.707 2.922 -16.574 1.00 92.12 106 PRO A C 1
ATOM 817 O O . PRO A 1 106 ? 4.620 3.723 -16.367 1.00 92.12 106 PRO A O 1
ATOM 820 N N . THR A 1 107 ? 2.463 3.343 -16.796 1.00 82.88 107 THR A N 1
ATOM 821 C CA . THR A 1 107 ? 2.114 4.769 -16.849 1.00 82.88 107 THR A CA 1
ATOM 822 C C . THR A 1 107 ? 2.565 5.510 -15.585 1.00 82.88 107 THR A C 1
ATOM 824 O O . THR A 1 107 ? 2.262 5.109 -14.464 1.00 82.88 107 THR A O 1
ATOM 827 N N . GLY A 1 108 ? 3.293 6.614 -15.766 1.00 84.81 108 GLY A N 1
ATOM 828 C CA . GLY A 1 108 ? 3.836 7.432 -14.676 1.00 84.81 108 GLY A CA 1
ATOM 829 C C . GLY A 1 108 ? 5.166 6.933 -14.103 1.00 84.81 108 GLY A C 1
ATOM 830 O O . GLY A 1 108 ? 5.831 7.694 -13.403 1.00 84.81 108 GLY A O 1
ATOM 831 N N . TRP A 1 109 ? 5.579 5.706 -14.419 1.00 94.62 109 TRP A N 1
ATOM 832 C CA . TRP A 1 109 ? 6.907 5.190 -14.104 1.00 94.62 109 TRP A CA 1
ATOM 833 C C . TRP A 1 109 ? 7.910 5.620 -15.174 1.00 94.62 109 TRP A C 1
ATOM 835 O O . TRP A 1 109 ? 7.542 5.947 -16.304 1.00 94.62 109 TRP A O 1
ATOM 845 N N . SER A 1 110 ? 9.193 5.613 -14.829 1.00 96.38 110 SER A N 1
ATOM 846 C CA . SER A 1 110 ? 10.260 5.952 -15.769 1.00 96.38 110 SER A CA 1
ATOM 847 C C . SER A 1 110 ? 11.466 5.033 -15.625 1.00 96.38 110 SER A C 1
ATOM 849 O O . SER A 1 110 ? 11.660 4.373 -14.602 1.00 96.38 110 SER A O 1
ATOM 851 N N . LEU A 1 111 ? 12.282 4.992 -16.676 1.00 98.19 111 LEU A N 1
ATOM 852 C CA . LEU A 1 111 ? 13.550 4.277 -16.702 1.00 98.19 111 LEU A CA 1
ATOM 853 C C . LEU A 1 111 ? 14.699 5.284 -16.752 1.00 98.19 111 LEU A C 1
ATOM 855 O O . LEU A 1 111 ? 14.602 6.310 -17.421 1.00 98.19 111 LEU A O 1
ATOM 859 N N . GLU A 1 112 ? 15.789 4.978 -16.059 1.00 98.12 112 GLU A N 1
ATOM 860 C CA . GLU A 1 112 ? 17.045 5.729 -16.115 1.00 98.12 112 GLU A CA 1
ATOM 861 C C . GLU A 1 112 ? 18.161 4.760 -16.506 1.00 98.12 112 GLU A C 1
ATOM 863 O O . GLU A 1 112 ? 18.481 3.843 -15.748 1.00 98.12 112 GLU A O 1
ATOM 868 N N . PHE A 1 113 ? 18.725 4.928 -17.700 1.00 97.94 113 PHE A N 1
ATOM 869 C CA . PHE A 1 113 ? 19.757 4.051 -18.249 1.00 97.94 113 PHE A CA 1
ATOM 870 C C . PHE A 1 113 ? 20.629 4.800 -19.263 1.00 97.94 113 PHE A C 1
ATOM 872 O O . PHE A 1 113 ? 20.243 5.850 -19.775 1.00 97.94 113 PHE A O 1
ATOM 879 N N . ALA A 1 114 ? 21.797 4.235 -19.569 1.00 94.75 114 ALA A N 1
ATOM 880 C CA . ALA A 1 114 ? 22.658 4.662 -20.666 1.00 94.75 114 ALA A CA 1
ATOM 881 C C . ALA A 1 114 ? 22.920 3.472 -21.600 1.00 94.75 114 ALA A C 1
ATOM 883 O O . ALA A 1 114 ? 23.089 2.344 -21.134 1.00 94.75 114 ALA A O 1
ATOM 884 N N . GLY A 1 115 ? 22.957 3.721 -22.911 1.00 95.56 115 GLY A N 1
ATOM 885 C CA . GLY A 1 115 ? 23.120 2.667 -23.916 1.00 95.56 115 GLY A CA 1
ATOM 886 C C . GLY A 1 115 ? 21.907 1.733 -23.989 1.00 95.56 115 GLY A C 1
ATOM 887 O O . GLY A 1 115 ? 20.765 2.188 -23.995 1.00 95.56 115 GLY A O 1
ATOM 888 N N . THR A 1 116 ? 22.156 0.425 -24.066 1.00 97.00 116 THR A N 1
ATOM 889 C CA . THR A 1 116 ? 21.107 -0.602 -24.146 1.00 97.00 116 THR A CA 1
ATOM 890 C C . THR A 1 116 ? 20.340 -0.717 -22.830 1.00 97.00 116 THR A C 1
ATOM 892 O O . THR A 1 116 ? 20.940 -0.946 -21.783 1.00 97.00 116 THR A O 1
ATOM 895 N N . ASN A 1 117 ? 19.012 -0.604 -22.874 1.00 97.88 117 ASN A N 1
ATOM 896 C CA . ASN A 1 117 ? 18.140 -0.827 -21.719 1.00 97.88 117 ASN A CA 1
ATOM 897 C C . ASN A 1 117 ? 17.937 -2.330 -21.447 1.00 97.88 117 ASN A C 1
ATOM 899 O O . ASN A 1 117 ? 17.587 -3.073 -22.362 1.00 97.88 117 ASN A O 1
ATOM 903 N N . TYR A 1 118 ? 18.069 -2.748 -20.186 1.00 98.56 118 TYR A N 1
ATOM 904 C CA . TYR A 1 118 ? 17.843 -4.132 -19.740 1.00 98.56 118 TYR A CA 1
ATOM 905 C C . TYR A 1 118 ? 16.651 -4.289 -18.783 1.00 98.56 118 TYR A C 1
ATOM 907 O O . TYR A 1 118 ? 16.333 -5.409 -18.372 1.00 98.56 118 TYR A O 1
ATOM 915 N N . TRP A 1 119 ? 15.952 -3.198 -18.449 1.00 98.62 119 TRP A N 1
ATOM 916 C CA . TRP A 1 119 ? 14.641 -3.267 -17.804 1.00 98.62 119 TRP A CA 1
ATOM 917 C C . TRP A 1 119 ? 13.561 -3.557 -18.845 1.00 98.62 119 TRP A C 1
ATOM 919 O O . TRP A 1 119 ? 13.369 -2.797 -19.795 1.00 98.62 119 TRP A O 1
ATOM 929 N N . THR A 1 120 ? 12.823 -4.642 -18.642 1.00 98.19 120 THR A N 1
ATOM 930 C CA . THR A 1 120 ? 11.747 -5.090 -19.533 1.00 98.19 120 THR A CA 1
ATOM 931 C C . THR A 1 120 ? 10.558 -5.595 -18.726 1.00 98.19 120 THR A C 1
ATOM 933 O O . THR A 1 120 ? 10.675 -5.899 -17.539 1.00 98.19 120 THR A O 1
ATOM 936 N N . ARG A 1 121 ? 9.404 -5.721 -19.379 1.00 97.69 121 ARG A N 1
ATOM 937 C CA . ARG A 1 121 ? 8.283 -6.497 -18.846 1.00 97.69 121 ARG A CA 1
ATOM 938 C C . ARG A 1 121 ? 8.465 -7.976 -19.174 1.00 97.69 121 ARG A C 1
ATOM 940 O O . ARG A 1 121 ? 8.925 -8.318 -20.262 1.00 97.69 121 ARG A O 1
ATOM 947 N N . ASN A 1 122 ? 8.041 -8.847 -18.266 1.00 97.94 122 ASN A N 1
ATOM 948 C CA . ASN A 1 122 ? 7.878 -10.277 -18.509 1.00 97.94 122 ASN A CA 1
ATOM 949 C C . ASN A 1 122 ? 6.421 -10.714 -18.268 1.00 97.94 122 ASN A C 1
ATOM 951 O O . ASN A 1 122 ? 5.644 -9.964 -17.683 1.00 97.94 122 ASN A O 1
ATOM 955 N N . THR A 1 123 ? 6.037 -11.893 -18.759 1.00 97.25 123 THR A N 1
ATOM 956 C CA . THR A 1 123 ? 4.692 -12.474 -18.608 1.00 97.25 123 THR A CA 1
ATOM 957 C C . THR A 1 123 ? 4.534 -13.339 -17.360 1.00 97.25 123 THR A C 1
ATOM 959 O O . THR A 1 123 ? 3.403 -13.624 -16.974 1.00 97.25 123 THR A O 1
ATOM 962 N N . VAL A 1 124 ? 5.630 -13.750 -16.714 1.00 96.94 124 VAL A N 1
ATOM 963 C CA . VAL A 1 124 ? 5.554 -14.393 -15.394 1.00 96.94 124 VAL A CA 1
ATOM 964 C C . VAL A 1 124 ? 5.059 -13.395 -14.348 1.00 96.94 124 VAL A C 1
ATOM 966 O O . VAL A 1 124 ? 5.364 -12.211 -14.440 1.00 96.94 124 VAL A O 1
ATOM 969 N N . SER A 1 125 ? 4.328 -13.879 -13.347 1.00 95.94 125 SER A N 1
ATOM 970 C CA . SER A 1 125 ? 3.796 -13.069 -12.243 1.00 95.94 125 SER A CA 1
ATOM 971 C C . SER A 1 125 ? 4.078 -13.749 -10.906 1.00 95.94 125 SER A C 1
ATOM 973 O O . SER A 1 125 ? 4.272 -14.976 -10.858 1.00 95.94 125 SER A O 1
ATOM 975 N N . SER A 1 126 ? 4.095 -12.976 -9.820 1.00 93.12 126 SER A N 1
ATOM 976 C CA . SER A 1 126 ? 4.361 -13.514 -8.490 1.00 93.12 126 SER A CA 1
ATOM 977 C C . SER A 1 126 ? 3.332 -14.559 -8.086 1.00 93.12 126 SER A C 1
ATOM 979 O O . SER A 1 126 ? 2.132 -14.419 -8.306 1.00 93.12 126 SER A O 1
ATOM 981 N N . TYR A 1 127 ? 3.824 -15.676 -7.543 1.00 93.06 127 TYR A N 1
ATOM 982 C CA . TYR A 1 127 ? 2.994 -16.792 -7.073 1.00 93.06 127 TYR A CA 1
ATOM 983 C C . TYR A 1 127 ? 2.024 -17.379 -8.118 1.00 93.06 127 TYR A C 1
ATOM 985 O O . TYR A 1 127 ? 1.105 -18.110 -7.762 1.00 93.06 127 TYR A O 1
ATOM 993 N N . GLY A 1 128 ? 2.236 -17.100 -9.412 1.00 89.94 128 GLY A N 1
ATOM 994 C CA . GLY A 1 128 ? 1.324 -17.504 -10.486 1.00 89.94 128 GLY A CA 1
ATOM 995 C C . GLY A 1 128 ? 0.018 -16.701 -10.543 1.00 89.94 128 GLY A C 1
ATOM 996 O O . GLY A 1 128 ? -0.917 -17.129 -11.214 1.00 89.94 128 GLY A O 1
ATOM 997 N N . ILE A 1 129 ? -0.063 -15.560 -9.852 1.00 85.56 129 ILE A N 1
ATOM 998 C CA . ILE A 1 129 ? -1.245 -14.695 -9.802 1.00 85.56 129 ILE A CA 1
ATOM 999 C C . ILE A 1 129 ? -0.922 -13.381 -10.508 1.00 85.56 129 ILE A C 1
ATOM 1001 O O . ILE A 1 129 ? -0.078 -12.624 -10.048 1.00 85.56 129 ILE A O 1
ATOM 1005 N N . GLY A 1 130 ? -1.632 -13.093 -11.598 1.00 91.06 130 GLY A N 1
ATOM 1006 C CA . GLY A 1 130 ? -1.415 -11.896 -12.409 1.00 91.06 130 GLY A CA 1
ATOM 1007 C C . GLY A 1 130 ? -1.006 -12.243 -13.836 1.00 91.06 130 GLY A C 1
ATOM 1008 O O . GLY A 1 130 ? -1.219 -13.362 -14.300 1.00 91.06 130 GLY A O 1
ATOM 1009 N N . THR A 1 131 ? -0.487 -11.259 -14.567 1.00 92.00 131 THR A N 1
ATOM 1010 C CA . THR A 1 131 ? -0.211 -11.390 -16.013 1.00 92.00 131 THR A CA 1
ATOM 1011 C C . THR A 1 131 ? 1.156 -10.853 -16.427 1.00 92.00 131 THR A C 1
ATOM 1013 O O . THR A 1 131 ? 1.471 -10.828 -17.625 1.00 92.00 131 THR A O 1
ATOM 1016 N N . GLY A 1 132 ? 1.977 -10.404 -15.477 1.00 95.88 132 GLY A N 1
ATOM 1017 C CA . GLY A 1 132 ? 3.326 -9.960 -15.776 1.00 95.88 132 GLY A CA 1
ATOM 1018 C C . GLY A 1 132 ? 4.089 -9.427 -14.580 1.00 95.88 132 GLY A C 1
ATOM 1019 O O . GLY A 1 132 ? 3.557 -9.279 -13.491 1.00 95.88 132 GLY A O 1
ATOM 1020 N N . SER A 1 133 ? 5.356 -9.116 -14.824 1.00 98.56 133 SER A N 1
ATOM 1021 C CA . SER A 1 133 ? 6.276 -8.570 -13.833 1.00 98.56 133 SER A CA 1
ATOM 1022 C C . SER A 1 133 ? 7.289 -7.643 -14.505 1.00 98.56 133 SER A C 1
ATOM 1024 O O . SER A 1 133 ? 7.472 -7.667 -15.729 1.00 98.56 133 SER A O 1
ATOM 1026 N N . ALA A 1 134 ? 8.022 -6.862 -13.715 1.00 98.69 134 ALA A N 1
ATOM 1027 C CA . ALA A 1 134 ? 9.266 -6.258 -14.177 1.00 98.69 134 ALA A CA 1
ATOM 1028 C C . ALA A 1 134 ? 10.389 -7.306 -14.164 1.00 98.69 134 ALA A C 1
ATOM 1030 O O . ALA A 1 134 ? 10.492 -8.104 -13.230 1.00 98.69 134 ALA A O 1
ATOM 1031 N N . LYS A 1 135 ? 11.249 -7.286 -15.184 1.00 98.69 135 LYS A N 1
ATOM 1032 C CA . LYS A 1 135 ? 12.485 -8.068 -15.277 1.00 98.69 135 LYS A CA 1
ATOM 1033 C C . LYS A 1 135 ? 13.658 -7.124 -15.508 1.00 98.69 135 LYS A C 1
ATOM 1035 O O . LYS A 1 135 ? 13.604 -6.290 -16.413 1.00 98.69 135 LYS A O 1
ATOM 1040 N N . TYR A 1 136 ? 14.734 -7.309 -14.753 1.00 98.69 136 TYR A N 1
ATOM 1041 C CA . TYR A 1 136 ? 16.048 -6.818 -15.150 1.00 98.69 136 TYR A CA 1
ATOM 1042 C C . TYR A 1 136 ? 16.900 -7.974 -15.673 1.00 98.69 136 TYR A C 1
ATOM 1044 O O . TYR A 1 136 ? 17.103 -8.972 -14.974 1.00 98.69 136 TYR A O 1
ATOM 1052 N N . ASP A 1 137 ? 17.371 -7.847 -16.912 1.00 98.38 137 ASP A N 1
ATOM 1053 C CA . ASP A 1 137 ? 18.091 -8.902 -17.627 1.00 98.38 137 ASP A CA 1
ATOM 1054 C C . ASP A 1 137 ? 19.588 -8.923 -17.279 1.00 98.38 137 ASP A C 1
ATOM 1056 O O . ASP A 1 137 ? 20.450 -8.547 -18.071 1.00 98.38 137 ASP A O 1
ATOM 1060 N N . PHE A 1 138 ? 19.908 -9.332 -16.051 1.00 98.38 138 PHE A N 1
ATOM 1061 C CA . PHE A 1 138 ? 21.297 -9.492 -15.610 1.00 98.38 138 PHE A CA 1
ATOM 1062 C C . PHE A 1 138 ? 22.060 -10.566 -16.395 1.00 98.38 138 PHE A C 1
ATOM 1064 O O . PHE A 1 138 ? 23.283 -10.481 -16.485 1.00 98.38 138 PHE A O 1
ATOM 1071 N N . TYR A 1 139 ? 21.351 -11.550 -16.962 1.00 97.81 139 TYR A N 1
ATOM 1072 C CA . TYR A 1 139 ? 21.962 -12.654 -17.700 1.00 97.81 139 TYR A CA 1
ATOM 1073 C C . TYR A 1 139 ? 22.657 -12.186 -18.979 1.00 97.81 139 TYR A C 1
ATOM 1075 O O . TYR A 1 139 ? 23.713 -12.697 -19.339 1.00 97.81 139 TYR A O 1
ATOM 1083 N N . THR A 1 140 ? 22.081 -11.195 -19.663 1.00 97.75 140 THR A N 1
ATOM 1084 C CA . THR A 1 140 ? 22.673 -10.630 -20.882 1.00 97.75 140 THR A CA 1
ATOM 1085 C C . THR A 1 140 ? 23.374 -9.296 -20.655 1.00 97.75 140 THR A C 1
ATOM 1087 O O . THR A 1 140 ? 24.265 -8.966 -21.433 1.00 97.75 140 THR A O 1
ATOM 1090 N N . ALA A 1 141 ? 23.035 -8.545 -19.599 1.00 97.81 141 ALA A N 1
ATOM 1091 C CA . ALA A 1 141 ? 23.652 -7.253 -19.296 1.00 97.81 141 ALA A CA 1
ATOM 1092 C C . ALA A 1 141 ? 25.095 -7.414 -18.788 1.00 97.81 141 ALA A C 1
ATOM 1094 O O . ALA A 1 141 ? 25.280 -7.832 -17.640 1.00 97.81 141 ALA A O 1
ATOM 1095 N N . PRO A 1 142 ? 26.139 -7.014 -19.542 1.00 97.12 142 PRO A N 1
ATOM 1096 C CA . PRO A 1 142 ? 27.519 -7.144 -19.079 1.00 97.12 142 PRO A CA 1
ATOM 1097 C C . PRO A 1 142 ? 27.777 -6.351 -17.794 1.00 97.12 142 PRO A C 1
ATOM 1099 O O . PRO A 1 142 ? 27.141 -5.322 -17.547 1.00 97.12 142 PRO A O 1
ATOM 1102 N N . ALA A 1 143 ? 28.779 -6.753 -17.010 1.00 96.31 143 ALA A N 1
ATOM 1103 C CA . ALA A 1 143 ? 29.155 -6.039 -15.785 1.00 96.31 143 ALA A CA 1
ATOM 1104 C C . ALA A 1 143 ? 29.592 -4.572 -16.033 1.00 96.31 143 ALA A C 1
ATOM 1106 O O . ALA A 1 143 ? 29.553 -3.743 -15.122 1.00 96.31 143 ALA A O 1
ATOM 1107 N N . SER A 1 144 ? 29.968 -4.232 -17.272 1.00 95.62 144 SER A N 1
ATOM 1108 C CA . SER A 1 144 ? 30.325 -2.879 -17.719 1.00 95.62 144 SER A CA 1
ATOM 1109 C C . SER A 1 144 ? 29.128 -1.967 -18.027 1.00 95.62 144 SER A C 1
ATOM 1111 O O . SER A 1 144 ? 29.333 -0.776 -18.237 1.00 95.62 144 SER A O 1
ATOM 1113 N N . THR A 1 145 ? 27.889 -2.477 -18.011 1.00 95.94 145 THR A N 1
ATOM 1114 C CA . THR A 1 145 ? 26.656 -1.726 -18.356 1.00 95.94 145 THR A CA 1
ATOM 1115 C C . THR A 1 145 ? 26.425 -0.482 -17.484 1.00 95.94 145 THR A C 1
ATOM 1117 O O . THR A 1 145 ? 25.681 0.421 -17.857 1.00 95.94 145 THR A O 1
ATOM 1120 N N . GLY A 1 146 ? 27.047 -0.416 -16.306 1.00 94.94 146 GLY A N 1
ATOM 1121 C CA . GLY A 1 146 ? 26.723 0.591 -15.302 1.00 94.94 146 GLY A CA 1
ATOM 1122 C C . GLY A 1 146 ? 25.421 0.258 -14.568 1.00 94.94 146 GLY A C 1
ATOM 1123 O O . GLY A 1 146 ? 24.935 -0.873 -14.602 1.00 94.94 146 GLY A O 1
ATOM 1124 N N . SER A 1 147 ? 24.889 1.227 -13.823 1.00 96.69 147 SER A N 1
ATOM 1125 C CA . SER A 1 147 ? 23.610 1.057 -13.121 1.00 96.69 147 SER A CA 1
ATOM 1126 C C . SER A 1 147 ? 22.450 1.516 -14.000 1.00 96.69 147 SER A C 1
ATOM 1128 O O . SER A 1 147 ? 22.561 2.548 -14.655 1.00 96.69 147 SER A O 1
ATOM 1130 N N . GLN A 1 148 ? 21.326 0.806 -13.942 1.00 98.56 148 GLN A N 1
ATOM 1131 C CA . GLN A 1 148 ? 20.068 1.219 -14.568 1.00 98.56 148 GLN A CA 1
ATOM 1132 C C . GLN A 1 148 ? 18.941 1.161 -13.548 1.00 98.56 148 GLN A C 1
ATOM 1134 O O . GLN A 1 148 ? 18.951 0.310 -12.655 1.00 98.56 148 GLN A O 1
ATOM 1139 N N . SER A 1 149 ? 17.950 2.034 -13.675 1.00 98.69 149 SER A N 1
ATOM 1140 C CA . SER A 1 149 ? 16.906 2.164 -12.665 1.00 98.69 149 SER A CA 1
ATOM 1141 C C . SER A 1 149 ? 15.504 2.112 -13.245 1.00 98.69 149 SER A C 1
ATOM 1143 O O . SER A 1 149 ? 15.220 2.774 -14.238 1.00 98.69 149 SER A O 1
ATOM 1145 N N . LEU A 1 150 ? 14.624 1.392 -12.550 1.00 98.81 150 LEU A N 1
ATOM 1146 C CA . LEU A 1 150 ? 13.177 1.526 -12.662 1.00 98.81 150 LEU A CA 1
ATOM 1147 C C . LEU A 1 150 ? 12.698 2.470 -11.554 1.00 98.81 150 LEU A C 1
ATOM 1149 O O . LEU A 1 150 ? 12.968 2.243 -10.372 1.00 98.81 150 LEU A O 1
ATOM 1153 N N . ILE A 1 151 ? 12.019 3.549 -11.926 1.00 98.62 151 ILE A N 1
ATOM 1154 C CA . ILE A 1 151 ? 11.571 4.604 -11.015 1.00 98.62 151 ILE A CA 1
ATOM 1155 C C . ILE A 1 151 ? 10.047 4.597 -10.985 1.00 98.62 151 ILE A C 1
ATOM 1157 O O . ILE A 1 151 ? 9.401 4.620 -12.033 1.00 98.62 151 ILE A O 1
ATOM 1161 N N . THR A 1 152 ? 9.475 4.571 -9.782 1.00 97.88 152 THR A N 1
ATOM 1162 C CA . THR A 1 152 ? 8.024 4.580 -9.602 1.00 97.88 152 THR A CA 1
ATOM 1163 C C . THR A 1 152 ? 7.402 5.881 -10.097 1.00 97.88 152 THR A C 1
ATOM 1165 O O . THR A 1 152 ? 8.048 6.934 -10.131 1.00 97.88 152 THR A O 1
ATOM 1168 N N . LEU A 1 153 ? 6.095 5.842 -10.352 1.00 90.31 153 LEU A N 1
ATOM 1169 C CA . LEU A 1 153 ? 5.275 7.050 -10.307 1.00 90.31 153 LEU A CA 1
ATOM 1170 C C . LEU A 1 153 ? 5.465 7.818 -8.986 1.00 90.31 153 LEU A C 1
ATOM 1172 O O . LEU A 1 153 ? 5.938 7.268 -7.984 1.00 90.31 153 LEU A O 1
ATOM 1176 N N . SER A 1 154 ? 5.103 9.101 -8.988 1.00 89.00 154 SER A N 1
ATOM 1177 C CA . SER A 1 154 ? 4.979 9.878 -7.751 1.00 89.00 154 SER A CA 1
ATOM 1178 C C . SER A 1 154 ? 3.695 9.486 -7.033 1.00 89.00 154 SER A C 1
ATOM 1180 O O . SER A 1 154 ? 2.638 9.520 -7.654 1.00 89.00 154 SER A O 1
ATOM 1182 N N . PHE A 1 155 ? 3.777 9.145 -5.751 1.00 87.06 155 PHE A N 1
ATOM 1183 C CA . PHE A 1 155 ? 2.644 8.696 -4.936 1.00 87.06 155 PHE A CA 1
ATOM 1184 C C . PHE A 1 155 ? 2.511 9.521 -3.652 1.00 87.06 155 PHE A C 1
ATOM 1186 O O . PHE A 1 155 ? 3.421 10.266 -3.284 1.00 87.06 155 PHE A O 1
ATOM 1193 N N . GLY A 1 156 ? 1.390 9.350 -2.949 1.00 80.81 156 GLY A N 1
ATOM 1194 C CA . GLY A 1 156 ? 1.134 10.047 -1.688 1.00 80.81 156 GLY A CA 1
ATOM 1195 C C . GLY A 1 156 ? 2.205 9.787 -0.637 1.00 80.81 156 GLY A C 1
ATOM 1196 O O . GLY A 1 156 ? 2.477 8.628 -0.300 1.00 80.81 156 GLY A O 1
ATOM 1197 N N . SER A 1 157 ? 2.791 10.864 -0.106 1.00 87.31 157 SER A N 1
ATOM 1198 C CA . SER A 1 157 ? 3.900 10.817 0.852 1.00 87.31 157 SER A CA 1
ATOM 1199 C C . SER A 1 157 ? 3.662 9.789 1.962 1.00 87.31 157 SER A C 1
ATOM 1201 O O . SER A 1 157 ? 2.574 9.705 2.537 1.00 87.31 157 SER A O 1
ATOM 1203 N N . SER A 1 158 ? 4.665 8.965 2.254 1.00 89.12 158 SER A N 1
ATOM 1204 C CA . SER A 1 158 ? 4.600 8.021 3.368 1.00 89.12 158 SER A CA 1
ATOM 1205 C C . SER A 1 158 ? 4.485 8.745 4.700 1.00 89.12 158 SER A C 1
ATOM 1207 O O . SER A 1 158 ? 5.125 9.771 4.938 1.00 89.12 158 SER A O 1
ATOM 1209 N N . VAL A 1 159 ? 3.688 8.178 5.591 1.00 83.50 159 VAL A N 1
ATOM 1210 C CA . VAL A 1 159 ? 3.636 8.562 7.000 1.00 83.50 159 VAL A CA 1
ATOM 1211 C C . VAL A 1 159 ? 4.346 7.507 7.840 1.00 83.50 159 VAL A C 1
ATOM 1213 O O . VAL A 1 159 ? 4.842 6.505 7.321 1.00 83.50 159 VAL A O 1
ATOM 1216 N N . ASN A 1 160 ? 4.449 7.746 9.148 1.00 81.12 160 ASN A N 1
ATOM 1217 C CA . ASN A 1 160 ? 5.076 6.782 10.043 1.00 81.12 160 ASN A CA 1
ATOM 1218 C C . ASN A 1 160 ? 4.390 5.406 9.916 1.00 81.12 160 ASN A C 1
ATOM 1220 O O . ASN A 1 160 ? 3.182 5.325 9.712 1.00 81.12 160 ASN A O 1
ATOM 1224 N N . GLY A 1 161 ? 5.164 4.328 10.011 1.00 78.81 161 GLY A N 1
ATOM 1225 C CA . GLY A 1 161 ? 4.671 2.953 9.908 1.00 78.81 161 GLY A CA 1
ATOM 1226 C C . GLY A 1 161 ? 4.367 2.446 8.490 1.00 78.81 161 GLY A C 1
ATOM 1227 O O . GLY A 1 161 ? 4.322 1.226 8.304 1.00 78.81 161 GLY A O 1
ATOM 1228 N N . ASP A 1 162 ? 4.256 3.319 7.483 1.00 88.69 162 ASP A N 1
ATOM 1229 C CA . ASP A 1 162 ? 4.144 2.900 6.083 1.00 88.69 162 ASP A CA 1
ATOM 1230 C C . ASP A 1 162 ? 5.361 2.085 5.639 1.00 88.69 162 ASP A C 1
ATOM 1232 O O . ASP A 1 162 ? 6.479 2.223 6.143 1.00 88.69 162 ASP A O 1
ATOM 1236 N N . SER A 1 163 ? 5.151 1.215 4.656 1.00 93.25 163 SER A N 1
ATOM 1237 C CA . SER A 1 163 ? 6.202 0.324 4.173 1.00 93.25 163 SER A CA 1
ATOM 1238 C C . SER A 1 163 ? 6.102 0.070 2.679 1.00 93.25 163 SER A C 1
ATOM 1240 O O . SER A 1 163 ? 5.019 0.064 2.110 1.00 93.25 163 SER A O 1
ATOM 1242 N N . LEU A 1 164 ? 7.240 -0.176 2.044 1.00 97.12 164 LEU A N 1
ATOM 1243 C CA . LEU A 1 164 ? 7.319 -0.757 0.717 1.00 97.12 164 LEU A CA 1
ATOM 1244 C C . LEU A 1 164 ? 7.200 -2.275 0.862 1.00 97.12 164 LEU A C 1
ATOM 1246 O O . LEU A 1 164 ? 8.006 -2.879 1.569 1.00 97.12 164 LEU A O 1
ATOM 1250 N N . LYS A 1 165 ? 6.242 -2.886 0.171 1.00 95.56 165 LYS A N 1
ATOM 1251 C CA . LYS A 1 165 ? 6.134 -4.333 -0.039 1.00 95.56 165 LYS A CA 1
ATOM 1252 C C . LYS A 1 165 ? 6.325 -4.617 -1.527 1.00 95.56 165 LYS A C 1
ATOM 1254 O O . LYS A 1 165 ? 5.791 -3.886 -2.352 1.00 95.56 165 LYS A O 1
ATOM 1259 N N . TYR A 1 166 ? 7.068 -5.660 -1.859 1.00 98.06 166 TYR A N 1
ATOM 1260 C CA . TYR A 1 166 ? 7.120 -6.196 -3.217 1.00 98.06 166 TYR A CA 1
ATOM 1261 C C . TYR A 1 166 ? 7.453 -7.681 -3.187 1.00 98.06 166 TYR A C 1
ATOM 1263 O O . TYR A 1 166 ? 8.081 -8.172 -2.239 1.00 98.06 166 TYR A O 1
ATOM 1271 N N . ASP A 1 167 ? 7.065 -8.362 -4.252 1.00 98.44 167 ASP A N 1
ATOM 1272 C CA . ASP A 1 167 ? 7.462 -9.729 -4.529 1.00 98.44 167 ASP A CA 1
ATOM 1273 C C . ASP A 1 167 ? 8.666 -9.725 -5.469 1.00 98.44 167 ASP A C 1
ATOM 1275 O O . ASP A 1 167 ? 8.824 -8.847 -6.321 1.00 98.44 167 ASP A O 1
ATOM 1279 N N . TYR A 1 168 ? 9.557 -10.689 -5.285 1.00 98.62 168 TYR A N 1
ATOM 1280 C CA . TYR A 1 168 ? 10.765 -10.829 -6.083 1.00 98.62 168 TYR A CA 1
ATOM 1281 C C . TYR A 1 168 ? 11.126 -12.296 -6.280 1.00 98.62 168 TYR A C 1
ATOM 1283 O O . TYR A 1 168 ? 10.808 -13.152 -5.451 1.00 98.62 168 TYR A O 1
ATOM 1291 N N . ALA A 1 169 ? 11.828 -12.572 -7.373 1.00 98.69 169 ALA A N 1
ATOM 1292 C CA . ALA A 1 169 ? 12.438 -13.867 -7.625 1.00 98.69 169 ALA A CA 1
ATOM 1293 C C . ALA A 1 169 ? 13.806 -13.687 -8.283 1.00 98.69 169 ALA A C 1
ATOM 1295 O O . ALA A 1 169 ? 13.962 -12.877 -9.202 1.00 98.69 169 ALA A O 1
ATOM 1296 N N . TYR A 1 170 ? 14.794 -14.443 -7.805 1.00 98.62 170 TYR A N 1
ATOM 1297 C CA . TYR A 1 170 ? 16.155 -14.421 -8.333 1.00 98.62 170 TYR A CA 1
ATOM 1298 C C . TYR A 1 170 ? 16.922 -15.692 -7.941 1.00 98.62 170 TYR A C 1
ATOM 1300 O O . TYR A 1 170 ? 16.908 -16.131 -6.785 1.00 98.62 170 TYR A O 1
ATOM 1308 N N . ALA A 1 171 ? 17.643 -16.246 -8.914 1.00 98.25 171 ALA A N 1
ATOM 1309 C CA . ALA A 1 171 ? 18.582 -17.347 -8.743 1.00 98.25 171 ALA A CA 1
ATOM 1310 C C . ALA A 1 171 ? 19.996 -16.834 -9.043 1.00 98.25 171 ALA A C 1
ATOM 1312 O O . ALA A 1 171 ? 20.230 -16.432 -10.176 1.00 98.25 171 ALA A O 1
ATOM 1313 N N . PRO A 1 172 ? 20.956 -16.845 -8.102 1.00 97.94 172 PRO A N 1
ATOM 1314 C CA . PRO A 1 172 ? 22.327 -16.453 -8.408 1.00 97.94 172 PRO A CA 1
ATOM 1315 C C . PRO A 1 172 ? 22.894 -17.245 -9.588 1.00 97.94 172 PRO A C 1
ATOM 1317 O O . PRO A 1 172 ? 22.678 -18.455 -9.682 1.00 97.94 172 PRO A O 1
ATOM 1320 N N . TYR A 1 173 ? 23.671 -16.594 -10.449 1.00 97.38 173 TYR A N 1
ATOM 1321 C CA . TYR A 1 173 ? 24.567 -17.332 -11.334 1.00 97.38 173 TYR A CA 1
ATOM 1322 C C . TYR A 1 173 ? 25.759 -17.876 -10.533 1.00 97.38 173 TYR A C 1
ATOM 1324 O O . TYR A 1 173 ? 26.078 -17.365 -9.457 1.00 97.38 173 TYR A O 1
ATOM 1332 N N . THR A 1 174 ? 26.433 -18.917 -11.024 1.00 93.62 174 THR A N 1
ATOM 1333 C CA . THR A 1 174 ? 27.576 -19.536 -10.318 1.00 93.62 174 THR A CA 1
ATOM 1334 C C . THR A 1 174 ? 28.817 -18.635 -10.237 1.00 93.62 174 THR A C 1
ATOM 1336 O O . THR A 1 174 ? 29.731 -18.920 -9.468 1.00 93.62 174 THR A O 1
ATOM 1339 N N . SER A 1 175 ? 28.846 -17.545 -11.004 1.00 90.62 175 SER A N 1
ATOM 1340 C CA . SER A 1 175 ? 29.878 -16.504 -11.021 1.00 90.62 175 SER A CA 1
ATOM 1341 C C . SER A 1 175 ? 29.239 -15.123 -11.174 1.00 90.62 175 SER A C 1
ATOM 1343 O O . SER A 1 175 ? 28.140 -15.009 -11.707 1.00 90.62 175 SER A O 1
ATOM 1345 N N . GLY A 1 176 ? 29.943 -14.070 -10.757 1.00 92.12 176 GLY A N 1
ATOM 1346 C CA . GLY A 1 176 ? 29.388 -12.715 -10.761 1.00 92.12 176 GLY A CA 1
ATOM 1347 C C . GLY A 1 176 ? 28.467 -12.459 -9.566 1.00 92.12 176 GLY A C 1
ATOM 1348 O O . GLY A 1 176 ? 28.104 -13.359 -8.809 1.00 92.12 176 GLY A O 1
ATOM 1349 N N . THR A 1 177 ? 28.142 -11.195 -9.315 1.00 96.00 177 THR A N 1
ATOM 1350 C CA . THR A 1 177 ? 27.202 -10.830 -8.247 1.00 96.00 177 THR A CA 1
ATOM 1351 C C . THR A 1 177 ? 26.372 -9.643 -8.681 1.00 96.00 177 THR A C 1
ATOM 1353 O O . THR A 1 177 ? 26.867 -8.516 -8.752 1.00 96.00 177 THR A O 1
ATOM 1356 N N . ASP A 1 178 ? 25.094 -9.904 -8.919 1.00 98.12 178 ASP A N 1
ATOM 1357 C CA . ASP A 1 178 ? 24.118 -8.866 -9.197 1.00 98.12 178 ASP A CA 1
ATOM 1358 C C . ASP A 1 178 ? 23.678 -8.170 -7.910 1.00 98.12 178 ASP A C 1
ATOM 1360 O O . ASP A 1 178 ? 23.742 -8.714 -6.796 1.00 98.12 178 ASP A O 1
ATOM 1364 N N . SER A 1 179 ? 23.222 -6.929 -8.058 1.00 97.88 179 SER A N 1
ATOM 1365 C CA . SER A 1 179 ? 22.700 -6.164 -6.932 1.00 97.88 179 SER A CA 1
ATOM 1366 C C . SER A 1 179 ? 21.528 -5.280 -7.319 1.00 97.88 179 SER A C 1
ATOM 1368 O O . SER A 1 179 ? 21.450 -4.751 -8.429 1.00 97.88 179 SER A O 1
ATOM 1370 N N . LEU A 1 180 ? 20.639 -5.098 -6.346 1.00 98.62 180 LEU A N 1
ATOM 1371 C CA . LEU A 1 180 ? 19.519 -4.174 -6.404 1.00 98.62 180 LEU A CA 1
ATOM 1372 C C . LEU A 1 180 ? 19.641 -3.200 -5.238 1.00 98.62 180 LEU A C 1
ATOM 1374 O O . LEU A 1 180 ? 19.741 -3.596 -4.075 1.00 98.62 180 LEU A O 1
ATOM 1378 N N . ILE A 1 181 ? 19.624 -1.913 -5.539 1.00 98.69 181 ILE A N 1
ATOM 1379 C CA . ILE A 1 181 ? 19.650 -0.847 -4.548 1.00 98.69 181 ILE A CA 1
ATOM 1380 C C . ILE A 1 181 ? 18.286 -0.171 -4.599 1.00 98.69 181 ILE A C 1
ATOM 1382 O O . ILE A 1 181 ? 17.869 0.316 -5.645 1.00 98.69 181 ILE A O 1
ATOM 1386 N N . ILE A 1 182 ? 17.592 -0.166 -3.467 1.00 98.75 182 ILE A N 1
ATOM 1387 C CA . ILE A 1 182 ? 16.314 0.523 -3.315 1.00 98.75 182 ILE A CA 1
ATOM 1388 C C . ILE A 1 182 ? 16.608 1.880 -2.704 1.00 98.75 182 ILE A C 1
ATOM 1390 O O . ILE A 1 182 ? 17.235 1.961 -1.643 1.00 98.75 182 ILE A O 1
ATOM 1394 N N . GLU A 1 183 ? 16.161 2.933 -3.37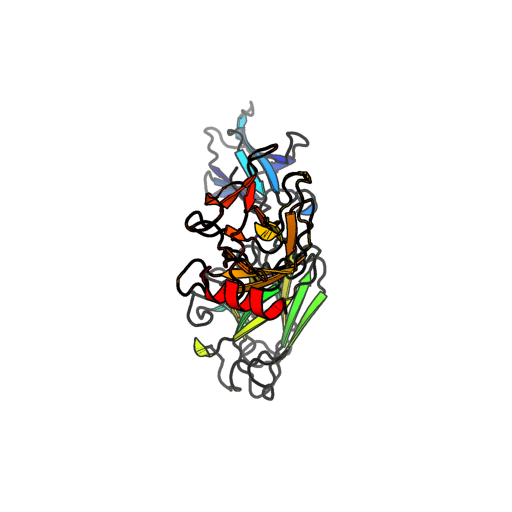0 1.00 98.81 183 GLU A N 1
ATOM 1395 C CA . GLU A 1 183 ? 16.390 4.317 -2.977 1.00 98.81 183 GLU A CA 1
ATOM 1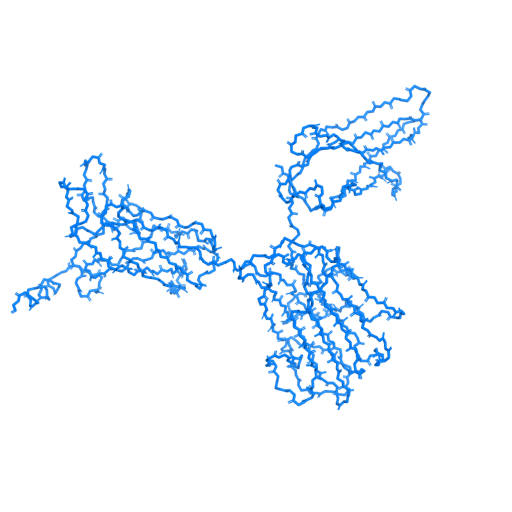396 C C . GLU A 1 183 ? 15.039 5.042 -2.890 1.00 98.81 183 GLU A C 1
ATOM 1398 O O . GLU A 1 183 ? 14.134 4.794 -3.684 1.00 98.81 183 GLU A O 1
ATOM 1403 N N . THR A 1 184 ? 14.876 5.919 -1.907 1.00 98.62 184 THR A N 1
ATOM 1404 C CA . THR A 1 184 ? 13.637 6.661 -1.633 1.00 98.62 184 THR A CA 1
ATOM 1405 C C . THR A 1 184 ? 13.860 8.151 -1.834 1.00 98.62 184 THR A C 1
ATOM 1407 O O . THR A 1 184 ? 14.936 8.666 -1.524 1.00 98.62 184 THR A O 1
ATOM 1410 N N . SER A 1 185 ? 12.839 8.851 -2.318 1.00 97.94 185 SER A N 1
ATOM 1411 C CA . SER A 1 185 ? 12.827 10.304 -2.478 1.00 97.94 185 SER A CA 1
ATOM 1412 C C . SER A 1 185 ? 11.644 10.909 -1.734 1.00 97.94 185 SER A C 1
ATOM 1414 O O . SER A 1 185 ? 10.555 10.336 -1.748 1.00 97.94 185 SER A O 1
ATOM 1416 N N . SER A 1 186 ? 11.859 12.067 -1.112 1.00 94.06 186 SER A N 1
ATOM 1417 C CA . SER A 1 186 ? 10.814 12.906 -0.510 1.00 94.06 186 SER A CA 1
ATOM 1418 C C . SER A 1 186 ? 10.547 14.196 -1.293 1.00 94.06 186 SER A C 1
ATOM 1420 O O . SER A 1 186 ? 9.678 14.982 -0.926 1.00 94.06 186 SER A O 1
ATOM 1422 N N . ASN A 1 187 ? 11.257 14.421 -2.401 1.00 85.25 187 ASN A N 1
ATOM 1423 C CA . ASN A 1 187 ? 11.202 15.648 -3.201 1.00 85.25 187 ASN A CA 1
ATOM 1424 C C . ASN A 1 187 ? 10.880 15.361 -4.678 1.00 85.25 187 ASN A C 1
ATOM 1426 O O . ASN A 1 187 ? 11.478 15.937 -5.591 1.00 85.25 187 ASN A O 1
ATOM 1430 N N . GLY A 1 188 ? 9.958 14.423 -4.923 1.00 85.25 188 GLY A N 1
ATOM 1431 C CA . GLY A 1 188 ? 9.450 14.129 -6.266 1.00 85.25 188 GLY A CA 1
ATOM 1432 C C . GLY A 1 188 ? 10.469 13.464 -7.197 1.00 85.25 188 GLY A C 1
ATOM 1433 O O . GLY A 1 188 ? 10.251 13.399 -8.410 1.00 85.25 188 GLY A O 1
ATOM 1434 N N . GLY A 1 189 ? 11.566 12.938 -6.646 1.00 91.38 189 GLY A N 1
ATOM 1435 C CA . GLY A 1 189 ? 12.655 12.319 -7.396 1.00 91.38 189 GLY A CA 1
ATOM 1436 C C . GLY A 1 189 ? 13.799 13.262 -7.768 1.00 91.38 189 GLY A C 1
ATOM 1437 O O . GLY A 1 189 ? 14.625 12.871 -8.586 1.00 91.38 189 GLY A O 1
ATOM 1438 N N . THR A 1 190 ? 13.868 14.464 -7.184 1.00 89.50 190 THR A N 1
ATOM 1439 C CA . THR A 1 190 ? 15.004 15.389 -7.385 1.00 89.50 190 THR A CA 1
ATOM 1440 C C . THR A 1 190 ? 16.290 14.827 -6.782 1.00 89.50 190 THR A C 1
ATOM 1442 O O . THR A 1 190 ? 17.358 14.899 -7.382 1.00 89.50 190 THR A O 1
ATOM 1445 N N . SER A 1 191 ? 16.188 14.218 -5.601 1.00 94.44 191 SER A N 1
ATOM 1446 C CA . SER A 1 191 ? 17.273 13.466 -4.977 1.00 94.44 191 SER A CA 1
ATOM 1447 C C . SER A 1 191 ? 16.753 12.185 -4.330 1.00 94.44 191 SER A C 1
ATOM 1449 O O . SER A 1 191 ? 15.560 12.046 -4.040 1.00 94.44 191 SER A O 1
ATOM 1451 N N . TYR A 1 192 ? 17.661 11.229 -4.132 1.00 98.38 192 TYR A N 1
ATOM 1452 C CA . TYR A 1 192 ? 17.360 9.917 -3.569 1.00 98.38 192 TYR A CA 1
ATOM 1453 C C . TYR A 1 192 ? 18.339 9.567 -2.451 1.00 98.38 192 TYR A C 1
ATOM 1455 O O . TYR A 1 192 ? 19.521 9.896 -2.516 1.00 98.38 192 TYR A O 1
ATOM 1463 N N . SER A 1 193 ? 17.839 8.862 -1.440 1.00 98.25 193 SER A N 1
ATOM 1464 C CA . SER A 1 193 ? 18.632 8.264 -0.363 1.00 98.25 193 SER A CA 1
ATOM 1465 C C . SER A 1 193 ? 18.454 6.753 -0.356 1.00 98.25 193 SER A C 1
ATOM 1467 O O . SER A 1 193 ? 17.386 6.244 -0.683 1.00 98.25 193 SER A O 1
ATOM 1469 N N . VAL A 1 194 ? 19.500 6.015 0.008 1.00 98.56 194 VAL A N 1
ATOM 1470 C CA . VAL A 1 194 ? 19.466 4.547 0.000 1.00 98.56 194 VAL A CA 1
ATOM 1471 C C . VAL A 1 194 ? 18.595 4.036 1.142 1.00 98.56 194 VAL A C 1
ATOM 1473 O O . VAL A 1 194 ? 18.883 4.294 2.306 1.00 98.56 194 VAL A O 1
ATOM 1476 N N . LEU A 1 195 ? 17.580 3.244 0.802 1.00 98.12 195 LEU A N 1
ATOM 1477 C CA . LEU A 1 195 ? 16.766 2.502 1.758 1.00 98.12 195 LEU A CA 1
ATOM 1478 C C . LEU A 1 195 ? 17.409 1.150 2.082 1.00 98.12 195 LEU A C 1
ATOM 1480 O O . LEU A 1 195 ? 17.619 0.817 3.250 1.00 98.12 195 LEU A O 1
ATOM 1484 N N . LYS A 1 196 ? 17.733 0.362 1.047 1.00 98.06 196 LYS A N 1
ATOM 1485 C CA . LYS A 1 196 ? 18.376 -0.955 1.182 1.00 98.06 196 LYS A CA 1
ATOM 1486 C C . LYS A 1 196 ? 19.302 -1.270 0.016 1.00 98.06 196 LYS A C 1
ATOM 1488 O O . LYS A 1 196 ? 19.081 -0.843 -1.113 1.00 98.06 196 LYS A O 1
ATOM 1493 N N . ARG A 1 197 ? 20.327 -2.074 0.302 1.00 98.00 197 ARG A N 1
ATOM 1494 C CA . ARG A 1 197 ? 21.219 -2.680 -0.691 1.00 98.00 197 ARG A CA 1
ATOM 1495 C C . ARG A 1 197 ? 21.056 -4.185 -0.620 1.00 98.00 197 ARG A C 1
ATOM 1497 O O . ARG A 1 197 ? 21.279 -4.755 0.443 1.00 98.00 197 ARG A O 1
ATOM 1504 N N . LEU A 1 198 ? 20.680 -4.793 -1.733 1.00 98.06 198 LEU A N 1
ATOM 1505 C CA . LEU A 1 198 ? 20.478 -6.225 -1.862 1.00 98.06 198 LEU A CA 1
ATOM 1506 C C . LEU A 1 198 ? 21.516 -6.801 -2.818 1.00 98.06 198 LEU A C 1
ATOM 1508 O O . LEU A 1 198 ? 21.875 -6.154 -3.805 1.00 98.06 198 LEU A O 1
ATOM 1512 N N . LYS A 1 199 ? 22.008 -8.001 -2.513 1.00 96.50 199 LYS A N 1
ATOM 1513 C CA . LYS A 1 199 ? 23.012 -8.707 -3.318 1.00 96.50 199 LYS A CA 1
ATOM 1514 C C . LYS A 1 199 ? 22.581 -10.144 -3.563 1.00 96.50 199 LYS A C 1
ATOM 1516 O O . LYS A 1 199 ? 21.853 -10.716 -2.758 1.00 96.50 199 LYS A O 1
ATOM 1521 N N . GLY A 1 200 ? 23.016 -10.708 -4.680 1.00 95.31 200 GLY A N 1
ATOM 1522 C CA . GLY A 1 200 ? 22.683 -12.070 -5.071 1.00 95.31 200 GLY A CA 1
ATOM 1523 C C . GLY A 1 200 ? 23.861 -13.031 -4.977 1.00 95.31 200 GLY A C 1
ATOM 1524 O O . GLY A 1 200 ? 24.293 -13.516 -6.020 1.00 95.31 200 GLY A O 1
ATOM 1525 N N . PHE A 1 201 ? 24.390 -13.304 -3.777 1.00 95.44 201 PHE A N 1
ATOM 1526 C CA . PHE A 1 201 ? 25.493 -14.261 -3.629 1.00 95.44 201 PHE A CA 1
ATOM 1527 C C . PHE A 1 201 ? 25.006 -15.712 -3.679 1.00 95.44 201 PHE A C 1
ATOM 1529 O O . PHE A 1 201 ? 23.936 -16.056 -3.174 1.00 95.44 201 PHE A O 1
ATOM 1536 N N . THR A 1 202 ? 25.836 -16.600 -4.228 1.00 95.88 202 THR A N 1
ATOM 1537 C CA . THR A 1 202 ? 25.578 -18.049 -4.252 1.00 95.88 202 THR A CA 1
ATOM 1538 C C . THR A 1 202 ? 25.540 -18.654 -2.847 1.00 95.88 202 THR A C 1
ATOM 1540 O O . THR A 1 202 ? 24.755 -19.571 -2.601 1.00 95.88 202 THR A O 1
ATOM 1543 N N . THR A 1 203 ? 26.329 -18.111 -1.917 1.00 94.88 203 THR A N 1
ATOM 1544 C CA . THR A 1 203 ? 26.457 -18.566 -0.523 1.00 94.88 203 THR A CA 1
ATOM 1545 C C . THR A 1 203 ? 25.353 -18.066 0.402 1.00 94.88 203 THR A C 1
ATOM 1547 O O . THR A 1 203 ? 25.274 -18.523 1.537 1.00 94.88 203 THR A O 1
ATOM 1550 N N . ASP A 1 204 ? 24.507 -17.136 -0.048 1.00 95.00 204 ASP A N 1
ATOM 1551 C CA . ASP A 1 204 ? 23.442 -16.606 0.799 1.00 95.00 204 ASP A CA 1
ATOM 1552 C C . ASP A 1 204 ? 22.422 -17.696 1.163 1.00 95.00 204 ASP A C 1
ATOM 1554 O O . ASP A 1 204 ? 22.138 -18.617 0.384 1.00 95.00 204 ASP A O 1
ATOM 1558 N N . THR A 1 205 ? 21.813 -17.556 2.339 1.00 95.75 205 THR A N 1
ATOM 1559 C CA . THR A 1 205 ? 20.616 -18.314 2.714 1.00 95.75 205 THR A CA 1
ATOM 1560 C C . THR A 1 205 ? 19.407 -17.738 1.982 1.00 95.75 205 THR A C 1
ATOM 1562 O O . THR A 1 205 ? 19.191 -16.524 1.985 1.00 95.75 205 THR A O 1
ATOM 1565 N N . ILE A 1 206 ? 18.605 -18.610 1.365 1.00 96.25 206 ILE A N 1
ATOM 1566 C CA . ILE A 1 206 ? 17.398 -18.221 0.623 1.00 96.25 206 ILE A CA 1
ATOM 1567 C C . ILE A 1 206 ? 16.474 -17.372 1.508 1.00 96.25 206 ILE A C 1
ATOM 1569 O O . ILE A 1 206 ? 16.147 -17.758 2.627 1.00 96.25 206 ILE A O 1
ATOM 1573 N N . GLY A 1 207 ? 16.045 -16.217 0.993 1.00 89.62 207 GLY A N 1
ATOM 1574 C CA . GLY A 1 207 ? 15.021 -15.367 1.606 1.00 89.62 207 GLY A CA 1
ATOM 1575 C C . GLY A 1 207 ? 15.450 -14.532 2.814 1.00 89.62 207 GLY A C 1
ATOM 1576 O O . GLY A 1 207 ? 14.657 -13.718 3.289 1.00 89.62 207 GLY A O 1
ATOM 1577 N N . VAL A 1 208 ? 16.685 -14.665 3.301 1.00 90.31 208 VAL A N 1
ATOM 1578 C CA . VAL A 1 208 ? 17.114 -14.021 4.552 1.00 90.31 208 VAL A CA 1
ATOM 1579 C C . VAL A 1 208 ? 17.788 -12.669 4.302 1.00 90.31 208 VAL A C 1
ATOM 1581 O O . VAL A 1 208 ? 18.567 -12.478 3.365 1.00 90.31 208 VAL A O 1
ATOM 1584 N N . GLY A 1 209 ? 17.490 -11.707 5.180 1.00 89.19 209 GLY A N 1
ATOM 1585 C CA . GLY A 1 209 ? 18.182 -10.422 5.263 1.00 89.19 209 GLY A CA 1
ATOM 1586 C C . GLY A 1 209 ? 18.199 -9.644 3.946 1.00 89.19 209 GLY A C 1
ATOM 1587 O O . GLY A 1 209 ? 17.174 -9.457 3.280 1.00 89.19 209 GLY A O 1
ATOM 1588 N N . ASN A 1 210 ? 19.392 -9.182 3.577 1.00 93.81 210 ASN A N 1
ATOM 1589 C CA . ASN A 1 210 ? 19.623 -8.372 2.385 1.00 93.81 210 ASN A CA 1
ATOM 1590 C C . ASN A 1 210 ? 19.999 -9.209 1.144 1.00 93.81 210 ASN A C 1
ATOM 1592 O O . ASN A 1 210 ? 20.596 -8.681 0.206 1.00 93.81 210 ASN A O 1
ATOM 1596 N N . SER A 1 211 ? 19.660 -10.500 1.117 1.00 95.88 211 SER A N 1
ATOM 1597 C CA . SER A 1 211 ? 19.869 -11.331 -0.070 1.00 95.88 211 SER A CA 1
ATOM 1598 C C . SER A 1 211 ? 18.744 -11.167 -1.096 1.00 95.88 211 SER A C 1
ATOM 1600 O O . SER A 1 211 ? 17.579 -10.974 -0.728 1.00 95.88 211 SER A O 1
ATOM 1602 N N . LEU A 1 212 ? 19.098 -11.268 -2.380 1.00 97.25 212 LEU A N 1
ATOM 1603 C CA . LEU A 1 212 ? 18.175 -11.469 -3.503 1.00 97.25 212 LEU A CA 1
ATOM 1604 C C . LEU A 1 212 ? 17.832 -12.948 -3.726 1.00 97.25 212 LEU A C 1
ATOM 1606 O O . LEU A 1 212 ? 16.894 -13.244 -4.452 1.00 97.25 212 LEU A O 1
ATOM 1610 N N . LYS A 1 213 ? 18.577 -13.885 -3.140 1.00 97.81 213 LYS A N 1
ATOM 1611 C CA . LYS A 1 213 ? 18.445 -15.312 -3.439 1.00 97.81 213 LYS A CA 1
ATOM 1612 C C . LYS A 1 213 ? 17.084 -15.858 -2.995 1.00 97.81 213 LYS A C 1
ATOM 1614 O O . LYS A 1 213 ? 16.800 -15.915 -1.798 1.00 97.81 213 LYS A O 1
ATOM 1619 N N . THR A 1 214 ? 16.274 -16.308 -3.953 1.00 98.31 214 THR A N 1
ATOM 1620 C CA . THR A 1 214 ? 15.002 -17.009 -3.695 1.00 98.31 214 THR A CA 1
ATOM 1621 C C . THR A 1 214 ? 15.077 -18.505 -3.990 1.00 98.31 214 THR A C 1
ATOM 1623 O O . THR A 1 214 ? 14.279 -19.280 -3.474 1.00 98.31 214 THR A O 1
ATOM 1626 N N . VAL A 1 215 ? 16.075 -18.931 -4.764 1.00 98.06 215 VAL A N 1
ATOM 1627 C CA . VAL A 1 215 ? 16.342 -20.336 -5.089 1.00 98.06 215 VAL A CA 1
ATOM 1628 C C . VAL A 1 215 ? 17.853 -20.582 -5.189 1.00 98.06 215 VAL A C 1
ATOM 1630 O O . VAL A 1 215 ? 18.655 -19.646 -5.171 1.00 98.06 215 VAL A O 1
ATOM 1633 N N . ALA A 1 216 ? 18.267 -21.850 -5.230 1.00 97.00 216 ALA A N 1
ATOM 1634 C CA . ALA A 1 216 ? 19.654 -22.241 -5.461 1.00 97.00 216 ALA A CA 1
ATOM 1635 C C . ALA A 1 216 ? 20.221 -21.649 -6.766 1.00 97.00 216 ALA A C 1
ATOM 1637 O O . ALA A 1 216 ? 19.475 -21.295 -7.680 1.00 97.00 216 ALA A O 1
ATOM 1638 N N . ALA A 1 217 ? 21.549 -21.539 -6.827 1.00 97.06 217 ALA A N 1
ATOM 1639 C CA . ALA A 1 217 ? 22.243 -20.987 -7.982 1.00 97.06 217 ALA A CA 1
ATOM 1640 C C . ALA A 1 217 ? 22.038 -21.847 -9.240 1.00 97.06 217 ALA A C 1
ATOM 1642 O O . ALA A 1 217 ? 21.895 -23.067 -9.145 1.00 97.06 217 ALA A O 1
ATOM 1643 N N . GLN A 1 218 ? 22.035 -21.211 -10.410 1.00 96.50 218 GLN A N 1
ATOM 1644 C CA . GLN A 1 218 ? 21.788 -21.854 -11.703 1.00 96.50 218 GLN A CA 1
ATOM 1645 C C . GLN A 1 218 ? 22.752 -21.327 -12.768 1.00 96.50 218 GLN A C 1
ATOM 1647 O O . GLN A 1 218 ? 23.247 -20.208 -12.662 1.00 96.50 218 GLN A O 1
ATOM 1652 N N . THR A 1 219 ? 22.989 -22.122 -13.812 1.00 95.94 219 THR A N 1
ATOM 1653 C CA . THR A 1 219 ? 23.813 -21.747 -14.977 1.00 95.94 219 THR A CA 1
ATOM 1654 C C . THR A 1 219 ? 22.988 -21.435 -16.231 1.00 95.94 219 THR A C 1
ATOM 1656 O O . THR A 1 219 ? 23.509 -20.909 -17.210 1.00 95.94 219 THR A O 1
ATOM 1659 N N . ALA A 1 220 ? 21.689 -21.735 -16.225 1.00 97.12 220 ALA A N 1
ATOM 1660 C CA . ALA A 1 220 ? 20.767 -21.324 -17.280 1.00 97.12 220 ALA A CA 1
ATOM 1661 C C . ALA A 1 220 ? 20.144 -19.957 -16.959 1.00 97.12 220 ALA A C 1
ATOM 1663 O O . ALA A 1 220 ? 20.077 -19.550 -15.794 1.00 97.12 220 ALA A O 1
ATOM 1664 N N . ALA A 1 221 ? 19.651 -19.268 -17.991 1.00 97.62 221 ALA A N 1
ATOM 1665 C CA . ALA A 1 221 ? 18.880 -18.042 -17.821 1.00 97.62 221 ALA A CA 1
ATOM 1666 C C . ALA A 1 221 ? 17.638 -18.315 -16.957 1.00 97.62 221 ALA A C 1
ATOM 1668 O O . ALA A 1 221 ? 16.786 -19.139 -17.292 1.00 97.62 221 ALA A O 1
ATOM 1669 N N . PHE A 1 222 ? 17.538 -17.618 -15.831 1.00 98.31 222 PHE A N 1
ATOM 1670 C CA . PHE A 1 222 ? 16.509 -17.854 -14.835 1.00 98.31 222 PHE A CA 1
ATOM 1671 C C . PHE A 1 222 ? 15.168 -17.262 -15.273 1.00 98.31 222 PHE A C 1
ATOM 1673 O O . PHE A 1 222 ? 15.072 -16.096 -15.675 1.00 98.31 222 PHE A O 1
ATOM 1680 N N . THR A 1 223 ? 14.123 -18.077 -15.144 1.00 98.19 223 THR A N 1
ATOM 1681 C CA . THR A 1 223 ? 12.714 -17.682 -15.228 1.00 98.19 223 THR A CA 1
ATOM 1682 C C . THR A 1 223 ? 11.984 -18.356 -14.064 1.00 98.19 223 THR A C 1
ATOM 1684 O O . THR A 1 223 ? 12.063 -19.581 -13.947 1.00 98.19 223 THR A O 1
ATOM 1687 N N . PRO A 1 224 ? 11.327 -17.604 -13.166 1.00 98.25 224 PRO A N 1
ATOM 1688 C CA . PRO A 1 224 ? 10.770 -18.162 -11.943 1.00 98.25 224 PRO A CA 1
ATOM 1689 C C . PRO A 1 224 ? 9.497 -18.969 -12.198 1.00 98.25 224 PRO A C 1
ATOM 1691 O O . PRO A 1 224 ? 8.621 -18.568 -12.962 1.00 98.25 224 PRO A O 1
ATOM 1694 N N . THR A 1 225 ? 9.356 -20.070 -11.467 1.00 97.94 225 THR A N 1
ATOM 1695 C CA . THR A 1 225 ? 8.064 -20.737 -11.244 1.00 97.94 225 THR 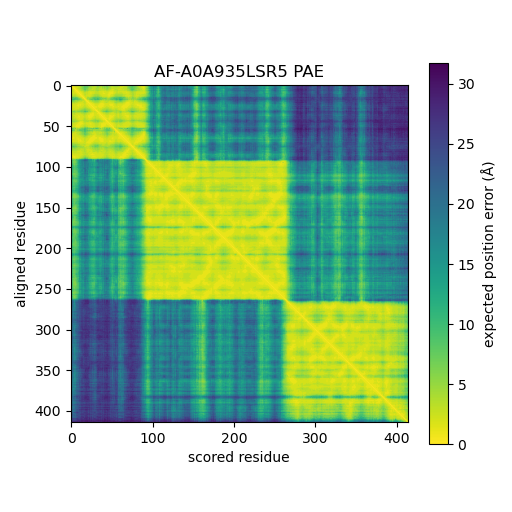A CA 1
ATOM 1696 C C . THR A 1 225 ? 7.289 -20.042 -10.120 1.00 97.94 225 THR A C 1
ATOM 1698 O O . THR A 1 225 ? 7.868 -19.306 -9.319 1.00 97.94 225 THR A O 1
ATOM 1701 N N . ALA A 1 226 ? 5.986 -20.317 -10.000 1.00 95.88 226 ALA A N 1
ATOM 1702 C CA . ALA A 1 226 ? 5.135 -19.750 -8.947 1.00 95.88 226 ALA A CA 1
ATOM 1703 C C . ALA A 1 226 ? 5.693 -19.961 -7.521 1.00 95.88 226 ALA A C 1
ATOM 1705 O O . ALA A 1 226 ? 5.580 -19.073 -6.681 1.00 95.88 226 ALA A O 1
ATOM 1706 N N . ALA A 1 227 ? 6.358 -21.091 -7.256 1.00 96.75 227 ALA A N 1
ATOM 1707 C CA . ALA A 1 227 ? 6.897 -21.431 -5.936 1.00 96.75 227 ALA A CA 1
ATOM 1708 C C . ALA A 1 227 ? 8.238 -20.747 -5.594 1.00 96.75 227 ALA A C 1
ATOM 1710 O O . ALA A 1 227 ? 8.713 -20.862 -4.467 1.00 96.75 227 ALA A O 1
ATOM 1711 N N . GLN A 1 228 ? 8.875 -20.063 -6.550 1.00 98.25 228 GLN A N 1
ATOM 1712 C CA . GLN A 1 228 ? 10.213 -19.470 -6.384 1.00 98.25 228 GLN A CA 1
ATOM 1713 C C . GLN A 1 228 ? 10.182 -17.966 -6.076 1.00 98.25 228 GLN A C 1
ATOM 1715 O O . GLN A 1 228 ? 11.234 -17.320 -6.035 1.00 98.25 228 GLN A O 1
ATOM 1720 N N . TRP A 1 229 ? 8.989 -17.412 -5.862 1.00 98.44 229 TRP A N 1
ATOM 1721 C CA . TRP A 1 229 ? 8.786 -16.027 -5.455 1.00 98.44 229 TRP A CA 1
ATOM 1722 C C . TRP A 1 229 ? 8.820 -15.886 -3.938 1.00 98.44 229 TRP A C 1
ATOM 1724 O O . TRP A 1 229 ? 8.263 -16.703 -3.205 1.00 98.44 229 TRP A O 1
ATOM 1734 N N . LEU A 1 230 ? 9.444 -14.813 -3.464 1.00 98.31 230 LEU A N 1
ATOM 1735 C CA . LEU A 1 230 ? 9.420 -14.397 -2.066 1.00 98.31 230 LEU A CA 1
ATOM 1736 C C . LEU A 1 230 ? 8.949 -12.945 -1.968 1.00 98.31 230 LEU A C 1
ATOM 1738 O O . LEU A 1 230 ? 9.097 -12.169 -2.908 1.00 98.31 230 LEU A O 1
ATOM 1742 N N . THR A 1 231 ? 8.449 -12.551 -0.800 1.00 96.31 231 THR A N 1
ATOM 1743 C CA . THR A 1 231 ? 8.046 -11.169 -0.514 1.00 96.31 231 THR A CA 1
ATOM 1744 C C . THR A 1 231 ? 9.071 -10.493 0.391 1.00 96.31 231 THR A C 1
ATOM 1746 O O . THR A 1 231 ? 9.533 -11.076 1.374 1.00 96.31 231 THR A O 1
ATOM 1749 N N . LYS A 1 232 ? 9.399 -9.228 0.112 1.00 95.12 232 LYS A N 1
ATOM 1750 C CA . LYS A 1 232 ? 10.133 -8.348 1.035 1.00 95.12 232 LYS A CA 1
ATOM 1751 C C . LYS A 1 232 ? 9.264 -7.167 1.452 1.00 95.12 232 LYS A C 1
ATOM 1753 O O . LYS A 1 232 ? 8.447 -6.668 0.681 1.00 95.12 232 LYS A O 1
ATOM 1758 N N . LYS A 1 233 ? 9.478 -6.705 2.687 1.00 93.50 233 LYS A N 1
ATOM 1759 C CA . LYS A 1 233 ? 8.805 -5.542 3.269 1.00 93.50 233 LYS A CA 1
ATOM 1760 C C . LYS A 1 233 ? 9.815 -4.649 3.985 1.00 93.50 233 LYS A C 1
ATOM 1762 O O . LYS A 1 233 ? 10.595 -5.135 4.799 1.00 93.50 233 LYS A O 1
ATOM 1767 N N . TRP A 1 234 ? 9.785 -3.350 3.704 1.00 94.94 234 TRP A N 1
ATOM 1768 C CA . TRP A 1 234 ? 10.705 -2.358 4.262 1.00 94.94 234 TRP A CA 1
ATOM 1769 C C . TRP A 1 234 ? 9.935 -1.146 4.768 1.00 94.94 234 TRP A C 1
ATOM 1771 O O . TRP A 1 234 ? 9.158 -0.572 4.014 1.00 94.94 234 TRP A O 1
ATOM 1781 N N . ALA A 1 235 ? 10.158 -0.734 6.016 1.00 94.06 235 ALA A N 1
ATOM 1782 C CA . ALA A 1 235 ? 9.610 0.525 6.519 1.00 94.06 235 ALA A CA 1
ATOM 1783 C C . ALA A 1 235 ? 10.086 1.697 5.645 1.00 94.06 235 ALA A C 1
ATOM 1785 O O . ALA A 1 235 ? 11.266 1.762 5.293 1.00 94.06 235 ALA A O 1
ATOM 1786 N N . LEU A 1 236 ? 9.174 2.597 5.285 1.00 95.38 236 LEU A N 1
ATOM 1787 C CA . LEU A 1 236 ? 9.488 3.786 4.501 1.00 95.38 236 LEU A CA 1
ATOM 1788 C C . LEU A 1 236 ? 9.787 4.966 5.433 1.00 95.38 236 LEU A C 1
ATOM 1790 O O . LEU A 1 236 ? 9.016 5.209 6.362 1.00 95.38 236 LEU A O 1
ATOM 1794 N N . PRO A 1 237 ? 10.855 5.743 5.179 1.00 95.81 237 PRO A N 1
ATOM 1795 C CA . PRO A 1 237 ? 11.047 7.030 5.838 1.00 95.81 237 PRO A CA 1
ATOM 1796 C C . PRO A 1 237 ? 9.837 7.935 5.601 1.00 95.81 237 PRO A C 1
ATOM 1798 O O . PRO A 1 237 ? 9.301 7.945 4.491 1.00 95.81 237 PRO A O 1
ATOM 1801 N N . VAL A 1 238 ? 9.418 8.701 6.610 1.00 88.38 238 VAL A N 1
ATOM 1802 C CA . VAL A 1 238 ? 8.315 9.671 6.488 1.00 88.38 238 VAL A CA 1
ATOM 1803 C C . VAL A 1 238 ? 8.613 10.671 5.367 1.00 88.38 238 VAL A C 1
ATOM 1805 O O . VAL A 1 238 ? 9.741 11.139 5.221 1.00 88.38 238 VAL A O 1
ATOM 1808 N N . GLY A 1 239 ? 7.599 10.994 4.569 1.00 88.44 239 GLY A N 1
ATOM 1809 C CA . GLY A 1 239 ? 7.694 11.921 3.445 1.00 88.44 239 GLY A CA 1
ATOM 1810 C C . GLY A 1 239 ? 8.127 11.283 2.125 1.00 88.44 239 GLY A C 1
ATOM 1811 O O . GLY A 1 239 ? 8.202 11.993 1.128 1.00 88.44 239 GLY A O 1
ATOM 1812 N N . THR A 1 240 ? 8.398 9.973 2.074 1.00 95.50 240 THR A N 1
ATOM 1813 C CA . THR A 1 240 ? 8.750 9.291 0.819 1.00 95.50 240 THR A CA 1
ATOM 1814 C C . THR A 1 240 ? 7.583 9.357 -0.164 1.00 95.50 240 THR A C 1
ATOM 1816 O O . THR A 1 240 ? 6.506 8.850 0.130 1.00 95.50 240 THR A O 1
ATOM 1819 N N . ASN A 1 241 ? 7.810 9.926 -1.345 1.00 93.31 241 ASN A N 1
ATOM 1820 C CA . ASN A 1 241 ? 6.821 10.085 -2.417 1.00 93.31 241 ASN A CA 1
ATOM 1821 C C . ASN A 1 241 ? 7.287 9.524 -3.772 1.00 93.31 241 ASN A C 1
ATOM 1823 O O . ASN A 1 241 ? 6.566 9.624 -4.765 1.00 93.31 241 ASN A O 1
ATOM 1827 N N . LYS A 1 242 ? 8.483 8.923 -3.818 1.00 95.94 242 LYS A N 1
ATOM 1828 C CA . LYS A 1 242 ? 9.013 8.202 -4.982 1.00 95.94 242 LYS A CA 1
ATOM 1829 C C . LYS A 1 242 ? 10.027 7.144 -4.564 1.00 95.94 242 LYS A C 1
ATOM 1831 O O . LYS A 1 242 ? 10.748 7.329 -3.580 1.00 95.94 242 LYS A O 1
ATOM 1836 N N . ILE A 1 243 ? 10.114 6.051 -5.320 1.00 98.69 243 ILE A N 1
ATOM 1837 C CA . ILE A 1 243 ? 11.065 4.958 -5.078 1.00 98.69 243 ILE A CA 1
ATOM 1838 C C . ILE A 1 243 ? 11.812 4.640 -6.375 1.00 98.69 243 ILE A C 1
ATOM 1840 O O . ILE A 1 243 ? 11.239 4.649 -7.462 1.00 98.69 243 ILE A O 1
ATOM 1844 N N . LYS A 1 244 ? 13.110 4.369 -6.255 1.00 98.69 244 LYS A N 1
ATOM 1845 C CA . LYS A 1 244 ? 14.003 3.974 -7.343 1.00 98.69 244 LYS A CA 1
ATOM 1846 C C . LYS A 1 244 ? 14.567 2.585 -7.055 1.00 98.69 244 LYS A C 1
ATOM 1848 O O . LYS A 1 244 ? 15.156 2.352 -6.000 1.00 98.69 244 LYS A O 1
ATOM 1853 N N . PHE A 1 245 ? 14.398 1.681 -8.010 1.00 98.81 245 PHE A N 1
ATOM 1854 C CA . PHE A 1 245 ? 14.963 0.337 -8.029 1.00 98.81 245 PHE A CA 1
ATOM 1855 C C . PHE A 1 245 ? 16.163 0.333 -8.969 1.00 98.81 245 PHE A C 1
ATOM 1857 O O . PHE A 1 245 ? 16.012 0.198 -10.182 1.00 98.81 245 PHE A O 1
ATOM 1864 N N . ARG A 1 246 ? 17.361 0.523 -8.415 1.00 98.69 246 ARG A N 1
ATOM 1865 C CA . ARG A 1 246 ? 18.606 0.621 -9.177 1.00 98.69 246 ARG A CA 1
ATOM 1866 C C . ARG A 1 246 ? 19.313 -0.728 -9.242 1.00 98.69 246 ARG A C 1
ATOM 1868 O O . ARG A 1 246 ? 19.867 -1.196 -8.247 1.00 98.69 246 ARG A O 1
ATOM 1875 N N . ALA A 1 247 ? 19.302 -1.336 -10.418 1.00 98.56 247 ALA A N 1
ATOM 1876 C CA . ALA A 1 247 ? 19.989 -2.580 -10.721 1.00 98.56 247 ALA A CA 1
ATOM 1877 C C . ALA A 1 247 ? 21.440 -2.312 -11.146 1.00 98.56 247 ALA A C 1
ATOM 1879 O O . ALA A 1 247 ? 21.724 -1.364 -11.883 1.00 98.56 247 ALA A O 1
ATOM 1880 N N . ARG A 1 248 ? 22.367 -3.162 -10.698 1.00 97.94 248 ARG A N 1
ATOM 1881 C CA . ARG A 1 248 ? 23.759 -3.188 -11.167 1.00 97.94 248 ARG A CA 1
ATOM 1882 C C . ARG A 1 248 ? 24.159 -4.623 -11.467 1.00 97.94 248 ARG A C 1
ATOM 1884 O O . ARG A 1 248 ? 24.143 -5.461 -10.563 1.00 97.94 248 ARG A O 1
ATOM 1891 N N . SER A 1 249 ? 24.515 -4.858 -12.728 1.00 97.69 249 SER A N 1
ATOM 1892 C CA . SER A 1 249 ? 24.854 -6.187 -13.220 1.00 97.69 249 SER A CA 1
ATOM 1893 C C . SER A 1 249 ? 26.242 -6.619 -12.773 1.00 97.69 249 SER A C 1
ATOM 1895 O O . SER A 1 249 ? 27.207 -5.862 -12.892 1.00 97.69 249 SER A O 1
ATOM 1897 N N . GLY A 1 250 ? 26.328 -7.847 -12.276 1.00 97.44 250 GLY A N 1
ATOM 1898 C CA . GLY A 1 250 ? 27.555 -8.622 -12.161 1.00 97.44 250 GLY A CA 1
ATOM 1899 C C . GLY A 1 250 ? 27.702 -9.639 -13.292 1.00 97.44 250 GLY A C 1
ATOM 1900 O O . GLY A 1 250 ? 28.548 -10.519 -13.163 1.00 97.44 250 GLY A O 1
ATOM 1901 N N . PHE A 1 251 ? 26.893 -9.515 -14.354 1.00 97.38 251 PHE A N 1
ATOM 1902 C CA . PHE A 1 251 ? 26.723 -10.499 -15.426 1.00 97.38 251 PHE A CA 1
ATOM 1903 C C . PHE A 1 251 ? 26.288 -11.867 -14.880 1.00 97.38 251 PHE A C 1
ATOM 1905 O O . PHE A 1 251 ? 26.887 -12.896 -15.187 1.00 97.38 251 PHE A O 1
ATOM 1912 N N . GLY A 1 252 ? 25.305 -11.839 -13.973 1.00 96.62 252 GLY A N 1
ATOM 1913 C CA . GLY A 1 252 ? 24.777 -13.023 -13.310 1.00 96.62 252 GLY A CA 1
ATOM 1914 C C . GLY A 1 252 ? 23.464 -13.500 -13.924 1.00 96.62 252 GLY A C 1
ATOM 1915 O O . GLY A 1 252 ? 23.455 -14.040 -15.025 1.00 96.62 252 GLY A O 1
ATOM 1916 N N . ASN A 1 253 ? 22.353 -13.402 -13.191 1.00 97.69 253 ASN A N 1
ATOM 1917 C CA . ASN A 1 253 ? 21.084 -13.991 -13.624 1.00 97.69 253 ASN A CA 1
ATOM 1918 C C . ASN A 1 253 ? 19.866 -13.111 -13.350 1.00 97.69 253 ASN A C 1
ATOM 1920 O O . ASN A 1 253 ? 19.856 -12.273 -12.456 1.00 97.69 253 ASN A O 1
ATOM 1924 N N . ASN A 1 254 ? 18.809 -13.321 -14.126 1.00 98.19 254 ASN A N 1
ATOM 1925 C CA . ASN A 1 254 ? 17.666 -12.419 -14.197 1.00 98.19 254 ASN A CA 1
ATOM 1926 C C . ASN A 1 254 ? 16.982 -12.196 -12.841 1.00 98.19 254 ASN A C 1
ATOM 1928 O O . ASN A 1 254 ? 16.725 -13.133 -12.084 1.00 98.19 254 ASN A O 1
ATOM 1932 N N . LEU A 1 255 ? 16.634 -10.939 -12.574 1.00 98.69 255 LEU A N 1
ATOM 1933 C CA . LEU A 1 255 ? 15.845 -10.533 -11.415 1.00 98.69 255 LEU A CA 1
ATOM 1934 C C . LEU A 1 255 ? 14.438 -10.161 -11.866 1.00 98.69 255 LEU A C 1
ATOM 1936 O O . LEU A 1 255 ? 14.275 -9.385 -12.808 1.00 98.69 255 LEU A O 1
ATOM 1940 N N . TYR A 1 256 ? 13.443 -10.646 -11.131 1.00 98.88 256 TYR A N 1
ATOM 1941 C CA . TYR A 1 256 ? 12.039 -10.326 -11.346 1.00 98.88 256 TYR A CA 1
ATOM 1942 C C . TYR A 1 256 ? 11.475 -9.594 -10.130 1.00 98.88 256 TYR A C 1
ATOM 1944 O O . TYR A 1 256 ? 11.789 -9.959 -8.996 1.00 98.88 256 TYR A O 1
ATOM 1952 N N . LEU A 1 257 ? 10.658 -8.568 -10.375 1.00 98.81 257 LEU A N 1
ATOM 1953 C CA . LEU A 1 257 ? 9.941 -7.789 -9.364 1.00 98.81 257 LEU A CA 1
ATOM 1954 C C . LEU A 1 257 ? 8.463 -7.695 -9.746 1.00 98.81 257 LEU A C 1
ATOM 1956 O O . LEU A 1 257 ? 8.147 -7.400 -10.899 1.00 98.81 257 LEU A O 1
ATOM 1960 N N . ASP A 1 258 ? 7.574 -7.898 -8.782 1.00 98.19 258 ASP A N 1
ATOM 1961 C CA . ASP A 1 258 ? 6.124 -7.818 -8.972 1.00 98.19 258 ASP A CA 1
ATOM 1962 C C . ASP A 1 258 ? 5.436 -7.297 -7.695 1.00 98.19 258 ASP A C 1
ATOM 1964 O O . ASP A 1 258 ? 6.067 -7.196 -6.637 1.00 98.19 258 ASP A O 1
ATOM 1968 N N . SER A 1 259 ? 4.154 -6.939 -7.784 1.00 95.50 259 SER A N 1
ATOM 1969 C CA . SER A 1 259 ? 3.327 -6.464 -6.665 1.00 95.50 259 SER A CA 1
ATOM 1970 C C . SER A 1 259 ? 4.008 -5.367 -5.832 1.00 95.50 259 SER A C 1
ATOM 1972 O O . SER A 1 259 ? 4.036 -5.414 -4.597 1.00 95.50 259 SER A O 1
ATOM 1974 N N . ILE A 1 260 ? 4.599 -4.377 -6.510 1.00 98.19 260 ILE A N 1
ATOM 1975 C CA . ILE A 1 260 ? 5.341 -3.280 -5.881 1.00 98.19 260 ILE A CA 1
ATOM 1976 C C . ILE A 1 260 ? 4.349 -2.275 -5.310 1.00 98.19 260 ILE A C 1
ATOM 1978 O O . ILE A 1 260 ? 3.806 -1.447 -6.043 1.00 98.19 260 ILE A O 1
ATOM 1982 N N . CYS A 1 261 ? 4.141 -2.321 -3.995 1.00 94.12 261 CYS A N 1
ATOM 1983 C CA . CYS A 1 261 ? 3.132 -1.519 -3.321 1.00 94.12 261 CYS A CA 1
ATOM 1984 C C . CYS A 1 261 ? 3.677 -0.756 -2.109 1.00 94.12 261 CYS A C 1
ATOM 1986 O O . CYS A 1 261 ? 4.433 -1.284 -1.289 1.00 94.12 261 CYS A O 1
ATOM 1988 N N . LYS A 1 262 ? 3.220 0.487 -1.939 1.00 92.19 262 LYS A N 1
ATOM 1989 C CA . LYS A 1 262 ? 3.225 1.161 -0.642 1.00 92.19 262 LYS A CA 1
ATOM 1990 C C . LYS A 1 262 ? 2.073 0.578 0.176 1.00 92.19 262 LYS A C 1
ATOM 1992 O O . LYS A 1 262 ? 0.906 0.748 -0.162 1.00 92.19 262 LYS A O 1
ATOM 1997 N N . VAL A 1 263 ? 2.402 -0.101 1.263 1.00 87.00 263 VAL A N 1
ATOM 1998 C CA . VAL A 1 263 ? 1.438 -0.574 2.254 1.00 87.00 263 VAL A CA 1
ATOM 1999 C C . VAL A 1 263 ? 1.291 0.506 3.312 1.00 87.00 263 VAL A C 1
ATOM 2001 O O . VAL A 1 263 ? 2.237 0.780 4.059 1.00 87.00 263 VAL A O 1
ATOM 2004 N N . ASN A 1 264 ? 0.101 1.101 3.355 1.00 78.31 264 ASN A N 1
ATOM 2005 C CA . ASN A 1 264 ? -0.250 2.087 4.362 1.00 78.31 264 ASN A CA 1
ATOM 2006 C C . ASN A 1 264 ? -0.410 1.385 5.708 1.00 78.31 264 ASN A C 1
ATOM 2008 O O . ASN A 1 264 ? -1.276 0.528 5.870 1.00 78.31 264 ASN A O 1
ATOM 2012 N N . ASN A 1 265 ? 0.441 1.739 6.658 1.00 70.69 265 ASN A N 1
ATOM 2013 C CA . ASN A 1 265 ? 0.497 1.130 7.976 1.00 70.69 265 ASN A CA 1
ATOM 2014 C C . ASN A 1 265 ? 0.675 2.255 9.004 1.00 70.69 265 ASN A C 1
ATOM 2016 O O . ASN A 1 265 ? 1.599 2.210 9.813 1.00 70.69 265 ASN A O 1
ATOM 2020 N N . SER A 1 266 ? -0.224 3.245 8.996 1.00 66.31 266 SER A N 1
ATOM 2021 C CA . SER A 1 266 ? -0.235 4.341 9.972 1.00 66.31 266 SER A CA 1
ATOM 2022 C C . SER A 1 266 ? -0.034 3.813 11.400 1.00 66.31 266 SER A C 1
ATOM 2024 O O . SER A 1 266 ? -0.551 2.728 11.716 1.00 66.31 266 SER A O 1
ATOM 2026 N N . PRO A 1 267 ? 0.712 4.523 12.271 1.00 70.00 267 PRO A N 1
ATOM 2027 C CA . PRO A 1 267 ? 0.836 4.120 13.659 1.00 70.00 267 PRO A CA 1
ATOM 2028 C C . PRO A 1 267 ? -0.566 4.057 14.275 1.00 70.00 267 PRO A C 1
ATOM 2030 O O . PRO A 1 267 ? -1.422 4.876 13.935 1.00 70.00 267 PRO A O 1
ATOM 2033 N N . PRO A 1 268 ? -0.827 3.084 15.151 1.00 77.75 268 PRO A N 1
ATOM 2034 C CA . PRO A 1 268 ? -2.115 2.982 15.808 1.00 77.75 268 PRO A CA 1
ATOM 2035 C C . PRO A 1 268 ? -2.325 4.222 16.684 1.00 77.75 268 PRO A C 1
ATOM 2037 O O . PRO A 1 268 ? -1.459 4.595 17.475 1.00 77.75 268 PRO A O 1
ATOM 2040 N N . VAL A 1 269 ? -3.471 4.874 16.515 1.00 87.56 269 VAL A N 1
ATOM 2041 C CA . VAL A 1 269 ? -3.940 5.942 17.402 1.00 87.56 269 VAL A CA 1
ATOM 2042 C C . VAL A 1 269 ? -4.768 5.287 18.503 1.00 87.56 269 VAL A C 1
ATOM 2044 O O . VAL A 1 269 ? -5.458 4.297 18.249 1.00 87.56 269 VAL A O 1
ATOM 2047 N N . ALA A 1 270 ? -4.663 5.800 19.730 1.00 92.25 270 ALA A N 1
ATOM 2048 C CA . ALA A 1 270 ? -5.443 5.286 20.848 1.00 92.25 270 ALA A CA 1
ATOM 2049 C C . ALA A 1 270 ? -6.943 5.438 20.554 1.00 92.25 270 ALA A C 1
ATOM 2051 O O . ALA A 1 270 ? -7.418 6.525 20.226 1.00 92.25 270 ALA A O 1
ATOM 2052 N N . ALA A 1 271 ? -7.675 4.338 20.671 1.00 95.38 271 ALA A N 1
ATOM 2053 C CA . ALA A 1 271 ? -9.121 4.324 20.658 1.00 95.38 271 ALA A CA 1
ATOM 2054 C C . ALA A 1 271 ? -9.663 4.897 21.969 1.00 95.38 271 ALA A C 1
ATOM 2056 O O . ALA A 1 271 ? -9.132 4.596 23.040 1.00 95.38 271 ALA A O 1
ATOM 2057 N N . THR A 1 272 ? -10.735 5.677 21.886 1.00 97.94 272 THR A N 1
ATOM 2058 C CA . THR A 1 272 ? -11.478 6.167 23.047 1.00 97.94 272 THR A CA 1
ATOM 2059 C C . THR A 1 272 ? -12.696 5.281 23.240 1.00 97.94 272 THR A C 1
ATOM 2061 O O . THR A 1 272 ? -13.606 5.284 22.411 1.00 97.94 272 THR A O 1
ATOM 2064 N N . ILE A 1 273 ? -12.705 4.506 24.319 1.00 98.00 273 ILE A N 1
ATOM 2065 C CA . ILE A 1 273 ? -13.822 3.620 24.639 1.00 98.00 273 ILE A CA 1
ATOM 2066 C C . ILE A 1 273 ? -14.468 4.097 25.928 1.00 98.00 273 ILE A C 1
ATOM 2068 O O . ILE A 1 273 ? -13.789 4.208 26.948 1.00 98.00 273 ILE A O 1
ATOM 2072 N N . THR A 1 274 ? -15.768 4.356 25.871 1.00 97.81 274 THR A N 1
ATOM 2073 C CA . THR A 1 274 ? -16.573 4.811 27.003 1.00 97.81 274 THR A CA 1
ATOM 2074 C C . THR A 1 274 ? -17.452 3.668 27.494 1.00 97.81 274 THR A C 1
ATOM 2076 O O . THR A 1 274 ? -18.175 3.047 26.709 1.00 97.81 274 THR A O 1
ATOM 2079 N N . LEU A 1 275 ? -17.365 3.357 28.787 1.00 96.81 275 LEU A N 1
ATOM 2080 C CA . LEU A 1 275 ? -18.140 2.306 29.443 1.00 96.81 275 LEU A CA 1
ATOM 2081 C C . LEU A 1 275 ? -18.306 2.597 30.935 1.00 96.81 275 LEU A C 1
ATOM 2083 O O . LEU A 1 275 ? -17.432 3.187 31.566 1.00 96.81 275 LEU A O 1
ATOM 2087 N N . ALA A 1 276 ? -19.400 2.112 31.512 1.00 95.69 276 ALA A N 1
ATOM 2088 C CA . ALA A 1 276 ? -19.640 2.141 32.948 1.00 95.69 276 ALA A CA 1
ATOM 2089 C C . ALA A 1 276 ? -19.885 0.717 33.448 1.00 95.69 276 ALA A C 1
ATOM 2091 O O . ALA A 1 276 ? -20.601 -0.056 32.814 1.00 95.69 276 ALA A O 1
ATOM 2092 N N . GLN A 1 277 ? -19.281 0.363 34.576 1.00 95.38 277 GLN A N 1
ATOM 2093 C CA . GLN A 1 277 ? -19.486 -0.929 35.228 1.00 95.38 277 GLN A CA 1
ATOM 2094 C C . GLN A 1 277 ? -20.567 -0.734 36.285 1.00 95.38 277 GLN A C 1
ATOM 2096 O O . GLN A 1 277 ? -20.419 0.146 37.136 1.00 95.38 277 GLN A O 1
ATOM 2101 N N . GLN A 1 278 ? -21.644 -1.521 36.222 1.00 94.75 278 GLN A N 1
ATOM 2102 C CA . GLN A 1 278 ? -22.812 -1.344 37.087 1.00 94.75 278 GLN A CA 1
ATOM 2103 C C . GLN A 1 278 ? -22.431 -1.270 38.572 1.00 94.75 278 GLN A C 1
ATOM 2105 O O . GLN A 1 278 ? -22.866 -0.357 39.263 1.00 94.75 278 GLN A O 1
ATOM 2110 N N . GLY A 1 279 ? -21.573 -2.175 39.047 1.00 91.81 279 GLY A N 1
ATOM 2111 C CA . GLY A 1 279 ? -21.175 -2.253 40.456 1.00 91.81 279 GLY A CA 1
ATOM 2112 C C . GLY A 1 279 ? -20.281 -1.109 40.950 1.00 91.81 279 GLY A C 1
ATOM 2113 O O . GLY A 1 279 ? -20.088 -0.974 42.155 1.00 91.81 279 GLY A O 1
ATOM 2114 N N . TYR A 1 280 ? -19.730 -0.284 40.053 1.00 94.06 280 TYR A N 1
ATOM 2115 C CA . TYR A 1 280 ? -18.904 0.872 40.425 1.00 94.06 280 TYR A CA 1
ATOM 2116 C C . TYR A 1 280 ? -19.600 2.213 40.204 1.00 94.06 280 TYR A C 1
ATOM 2118 O O . TYR A 1 280 ? -19.075 3.232 40.643 1.00 94.06 280 TYR A O 1
ATOM 2126 N N . TYR A 1 281 ? -20.748 2.248 39.530 1.00 94.56 281 TYR A N 1
ATOM 2127 C CA . TYR A 1 281 ? -21.430 3.501 39.229 1.00 94.56 281 TYR A CA 1
ATOM 2128 C C . TYR A 1 281 ? -22.172 4.050 40.452 1.00 94.56 281 TYR A C 1
ATOM 2130 O O . TYR A 1 281 ? -23.068 3.401 40.986 1.00 94.56 281 TYR A O 1
ATOM 2138 N N . GLU A 1 282 ? -21.822 5.266 40.865 1.00 93.88 282 GLU A N 1
ATOM 2139 C CA . GLU A 1 282 ? -22.510 6.009 41.918 1.00 93.88 282 GLU A CA 1
ATOM 2140 C C . GLU A 1 282 ? -23.442 7.046 41.283 1.00 93.88 282 GLU A C 1
ATOM 2142 O O . GLU A 1 282 ? -22.995 8.017 40.665 1.00 93.88 282 GLU A O 1
ATOM 2147 N N . THR A 1 283 ? -24.750 6.848 41.450 1.00 90.88 283 THR A N 1
ATOM 2148 C CA . THR A 1 283 ? -25.779 7.667 40.788 1.00 90.88 283 THR A CA 1
ATOM 2149 C C . THR A 1 283 ? -25.767 9.102 41.310 1.00 90.88 283 THR A C 1
ATOM 2151 O O . THR A 1 283 ? -25.846 10.045 40.526 1.00 90.88 283 THR A O 1
ATOM 2154 N N . ALA A 1 284 ? -25.594 9.299 42.623 1.00 89.81 284 ALA A N 1
ATOM 2155 C CA . ALA A 1 284 ? -25.632 10.638 43.214 1.00 89.81 284 ALA A CA 1
ATOM 2156 C C . ALA A 1 284 ? -24.450 11.515 42.766 1.00 89.81 284 ALA A C 1
ATOM 2158 O O . ALA A 1 284 ? -24.595 12.725 42.590 1.00 89.81 284 ALA A O 1
ATOM 2159 N N . ALA A 1 285 ? -23.281 10.901 42.575 1.00 90.75 285 ALA A N 1
ATOM 2160 C CA . ALA A 1 285 ? -22.063 11.586 42.158 1.00 90.75 285 ALA A CA 1
ATOM 2161 C C . ALA A 1 285 ? -21.854 11.583 40.631 1.00 90.75 285 ALA A C 1
ATOM 2163 O O . ALA A 1 285 ? -20.952 12.275 40.152 1.00 90.75 285 ALA A O 1
ATOM 2164 N N . ASN A 1 286 ? -22.666 10.822 39.879 1.00 90.75 286 ASN A N 1
ATOM 2165 C CA . ASN A 1 286 ? -22.537 10.581 38.436 1.00 90.75 286 ASN A CA 1
ATOM 2166 C C . ASN A 1 286 ? -21.080 10.270 38.045 1.00 90.75 286 ASN A C 1
ATOM 2168 O O . ASN A 1 286 ? -20.492 10.905 37.167 1.00 90.75 286 ASN A O 1
ATOM 2172 N N . ASN A 1 287 ? -20.473 9.320 38.755 1.00 94.25 287 ASN A N 1
ATOM 2173 C CA . ASN A 1 287 ? -19.098 8.888 38.540 1.00 94.25 287 ASN A CA 1
ATOM 2174 C C . ASN A 1 287 ? -18.922 7.406 38.915 1.00 94.25 287 ASN A C 1
ATOM 2176 O O . ASN A 1 287 ? -19.818 6.775 39.472 1.00 94.25 287 ASN A O 1
ATOM 2180 N N . LEU A 1 288 ? -17.766 6.834 38.581 1.00 94.19 288 LEU A N 1
ATOM 2181 C CA . LEU A 1 288 ? -17.347 5.542 39.112 1.00 94.19 288 LEU A CA 1
ATOM 2182 C C . LEU A 1 288 ? -16.665 5.754 40.467 1.00 94.19 288 LEU A C 1
ATOM 2184 O O . LEU A 1 288 ? -15.701 6.516 40.569 1.00 94.19 288 LEU A O 1
ATOM 2188 N N . ASN A 1 289 ? -17.100 5.025 41.490 1.00 94.19 289 ASN A N 1
ATOM 2189 C CA . ASN A 1 289 ? -16.500 5.052 42.825 1.00 94.19 289 ASN A CA 1
ATOM 2190 C C . ASN A 1 289 ? -15.066 4.477 42.854 1.00 94.19 289 ASN A C 1
ATOM 2192 O O . ASN A 1 289 ? -14.317 4.708 43.805 1.00 94.19 289 ASN A O 1
ATOM 2196 N N . LYS A 1 290 ? -14.659 3.757 41.801 1.00 90.94 290 LYS A N 1
ATOM 2197 C CA . LYS A 1 290 ? -13.327 3.176 41.642 1.00 90.94 290 LYS A CA 1
ATOM 2198 C C . LYS A 1 290 ? -12.902 3.189 40.179 1.00 90.94 290 LYS A C 1
ATOM 2200 O O . LYS A 1 290 ? -13.691 2.931 39.276 1.00 90.94 290 LYS A O 1
ATOM 2205 N N . ARG A 1 291 ? -11.616 3.455 39.947 1.00 91.19 291 ARG A N 1
ATOM 2206 C CA . ARG A 1 291 ? -10.987 3.274 38.634 1.00 91.19 291 ARG A CA 1
ATOM 2207 C C . ARG A 1 291 ? -10.635 1.803 38.446 1.00 91.19 291 ARG A C 1
ATOM 2209 O O . ARG A 1 291 ? -10.017 1.202 39.328 1.00 91.19 291 ARG A O 1
ATOM 2216 N N . ASP A 1 292 ? -10.983 1.245 37.293 1.00 91.94 292 ASP A N 1
ATOM 2217 C CA . ASP A 1 292 ? -10.679 -0.142 36.951 1.00 91.94 292 ASP A CA 1
ATOM 2218 C C . ASP A 1 292 ? -9.811 -0.251 35.696 1.00 91.94 292 ASP A C 1
ATOM 2220 O O . ASP A 1 292 ? -9.937 0.543 34.763 1.00 91.94 292 ASP A O 1
ATOM 2224 N N . THR A 1 293 ? -8.923 -1.246 35.679 1.00 95.06 293 THR A N 1
ATOM 2225 C CA . THR A 1 293 ? -8.188 -1.636 34.477 1.00 95.06 293 THR A CA 1
ATOM 2226 C C . THR A 1 293 ? -9.042 -2.602 33.675 1.00 95.06 293 THR A C 1
ATOM 2228 O O . THR A 1 293 ? -9.266 -3.736 34.091 1.00 95.06 293 THR A O 1
ATOM 2231 N N . VAL A 1 294 ? -9.452 -2.175 32.488 1.00 96.50 294 VAL A N 1
ATOM 2232 C CA . VAL A 1 294 ? -10.278 -2.970 31.581 1.00 96.50 294 VAL A CA 1
ATOM 2233 C C . VAL A 1 294 ? -9.437 -3.421 30.395 1.00 96.50 294 VAL A C 1
ATOM 2235 O O . VAL A 1 294 ? -8.596 -2.672 29.881 1.00 96.50 294 VAL A O 1
ATOM 2238 N N . ARG A 1 295 ? -9.643 -4.667 29.966 1.00 96.94 295 ARG A N 1
ATOM 2239 C CA . ARG A 1 295 ? -9.022 -5.230 28.771 1.00 96.94 295 ARG A CA 1
ATOM 2240 C C . ARG A 1 295 ? -10.013 -5.211 27.617 1.00 96.94 295 ARG A C 1
ATOM 2242 O O . ARG A 1 295 ? -11.173 -5.579 27.762 1.00 96.94 295 ARG A O 1
ATOM 2249 N N . PHE A 1 296 ? -9.512 -4.824 26.457 1.00 97.94 296 PHE A N 1
ATOM 2250 C CA . PHE A 1 296 ? -10.257 -4.757 25.216 1.00 97.94 296 PHE A CA 1
ATOM 2251 C C . PHE A 1 296 ? -9.647 -5.703 24.194 1.00 97.94 296 PHE A C 1
ATOM 2253 O O . PHE A 1 296 ? -8.420 -5.804 24.095 1.00 97.94 296 PHE A O 1
ATOM 2260 N N . TYR A 1 297 ? -10.497 -6.346 23.403 1.00 97.75 297 TYR A N 1
ATOM 2261 C CA . TYR A 1 297 ? -10.093 -7.165 22.267 1.00 97.75 297 TYR A CA 1
ATOM 2262 C C . TYR A 1 297 ? -10.784 -6.686 20.999 1.00 97.75 297 TYR A C 1
ATOM 2264 O O . TYR A 1 297 ? -11.962 -6.335 21.027 1.00 97.75 297 TYR A O 1
ATOM 2272 N N . LEU A 1 298 ? -10.064 -6.736 19.882 1.00 97.75 298 LEU A N 1
ATOM 2273 C CA . LEU A 1 298 ? -10.678 -6.726 18.560 1.00 97.75 298 LEU A CA 1
ATOM 2274 C C . LEU A 1 298 ? -10.774 -8.166 18.066 1.00 97.75 298 LEU A C 1
ATOM 2276 O O . LEU A 1 298 ? -9.777 -8.891 18.074 1.00 97.75 298 LEU A O 1
ATOM 2280 N N . ARG A 1 299 ? -11.964 -8.582 17.639 1.00 97.62 299 ARG A N 1
ATOM 2281 C CA . ARG A 1 299 ? -12.228 -9.910 17.071 1.00 97.62 299 ARG A CA 1
ATOM 2282 C C . ARG A 1 299 ? -12.751 -9.793 15.645 1.00 97.62 299 ARG A C 1
ATOM 2284 O O . ARG A 1 299 ? -13.467 -8.847 15.320 1.00 97.62 299 ARG A O 1
ATOM 2291 N N . ASN A 1 300 ? -12.410 -10.760 14.795 1.00 92.31 300 ASN A N 1
ATOM 2292 C CA . ASN A 1 300 ? -12.963 -10.852 13.438 1.00 92.31 300 ASN A CA 1
ATOM 2293 C C . ASN A 1 300 ? -14.498 -10.865 13.461 1.00 92.31 300 ASN A C 1
ATOM 2295 O O . ASN A 1 300 ? -15.078 -11.387 14.403 1.00 92.31 300 ASN A O 1
ATOM 2299 N N . ILE A 1 301 ? -15.151 -10.340 12.417 1.00 93.81 301 ILE A N 1
ATOM 2300 C CA . ILE A 1 301 ? -16.625 -10.354 12.290 1.00 93.81 301 ILE A CA 1
ATOM 2301 C C . ILE A 1 301 ? -17.207 -11.695 11.834 1.00 93.81 301 ILE A C 1
ATOM 2303 O O . ILE A 1 301 ? -18.418 -11.884 11.869 1.00 93.81 301 ILE A O 1
ATOM 2307 N N . ASN A 1 302 ? -16.354 -12.622 11.402 1.00 89.62 302 ASN A N 1
ATOM 2308 C CA . ASN A 1 302 ? -16.756 -13.934 10.911 1.00 89.62 302 ASN A CA 1
ATOM 2309 C C . ASN A 1 302 ? -16.288 -15.014 11.881 1.00 89.62 302 ASN A C 1
ATOM 2311 O O . ASN A 1 302 ? -15.182 -14.922 12.422 1.00 89.62 302 ASN A O 1
ATOM 2315 N N . SER A 1 303 ? -17.106 -16.056 12.049 1.00 88.75 303 SER A N 1
ATOM 2316 C CA . SER A 1 303 ? -16.729 -17.262 12.792 1.00 88.75 303 SER A CA 1
ATOM 2317 C C . SER A 1 303 ? -15.406 -17.826 12.243 1.00 88.75 303 SER A C 1
ATOM 2319 O O . SER A 1 303 ? -15.253 -17.893 11.019 1.00 88.75 303 SER A O 1
ATOM 2321 N N . PRO A 1 304 ? -14.427 -18.186 13.096 1.00 93.62 304 PRO A N 1
ATOM 2322 C CA . PRO A 1 304 ? -14.535 -18.403 14.545 1.00 93.62 304 PRO A CA 1
ATOM 2323 C C . PRO A 1 304 ? -14.218 -17.176 15.429 1.00 93.62 304 PRO A C 1
ATOM 2325 O O . PRO A 1 304 ? -13.783 -17.333 16.566 1.00 93.62 304 PRO A O 1
ATOM 2328 N N . TYR A 1 305 ? -14.414 -15.948 14.930 1.00 93.06 305 TYR A N 1
ATOM 2329 C CA . TYR A 1 305 ? -14.268 -14.685 15.678 1.00 93.06 305 TYR A CA 1
ATOM 2330 C C . TYR A 1 305 ? -12.930 -14.576 16.429 1.00 93.06 305 TYR A C 1
ATOM 2332 O O . TYR A 1 305 ? -12.861 -14.172 17.596 1.00 93.06 305 TYR A O 1
ATOM 2340 N N . THR A 1 306 ? -11.849 -14.981 15.758 1.00 89.81 306 THR A N 1
ATOM 2341 C CA . THR A 1 306 ? -10.502 -14.999 16.336 1.00 89.81 306 THR A CA 1
ATOM 2342 C C . THR A 1 306 ? -10.092 -13.611 16.815 1.00 89.81 306 THR A C 1
ATOM 2344 O O . THR A 1 306 ? -10.379 -12.610 16.152 1.00 89.81 306 THR A O 1
ATOM 2347 N N . ILE A 1 307 ? -9.378 -13.559 17.939 1.00 93.31 307 ILE A N 1
ATOM 2348 C CA . ILE A 1 307 ? -8.780 -12.323 18.448 1.00 93.31 307 ILE A CA 1
ATOM 2349 C C . ILE A 1 307 ? -7.720 -11.848 17.449 1.00 93.31 307 ILE A C 1
ATOM 2351 O O . ILE A 1 307 ? -6.805 -12.589 17.099 1.00 93.31 307 ILE A O 1
ATOM 2355 N N . VAL A 1 308 ? -7.873 -10.611 16.989 1.00 90.69 308 VAL A N 1
ATOM 2356 C CA . VAL A 1 308 ? -6.961 -9.922 16.069 1.00 90.69 308 VAL A CA 1
ATOM 2357 C C . VAL A 1 308 ? -5.935 -9.118 16.854 1.00 90.69 308 VAL A C 1
ATOM 2359 O O . VAL A 1 308 ? -4.757 -9.104 16.508 1.00 90.69 308 VAL A O 1
ATOM 2362 N N . ASP A 1 309 ? -6.384 -8.446 17.913 1.00 96.06 309 ASP A N 1
ATOM 2363 C CA . ASP A 1 309 ? -5.523 -7.631 18.760 1.00 96.06 309 ASP A CA 1
ATOM 2364 C C . ASP A 1 309 ? -6.141 -7.408 20.141 1.00 96.06 309 ASP A C 1
ATOM 2366 O O . ASP A 1 309 ? -7.324 -7.682 20.365 1.00 96.06 309 ASP A O 1
ATOM 2370 N N . SER A 1 310 ? -5.343 -6.884 21.069 1.00 95.19 310 SER A N 1
ATOM 2371 C CA . SER A 1 310 ? -5.807 -6.533 22.407 1.00 95.19 310 SER A CA 1
ATOM 2372 C C . SER A 1 310 ? -5.100 -5.303 22.961 1.00 95.19 310 SER A C 1
ATOM 2374 O O . SER A 1 310 ? -3.990 -4.962 22.558 1.00 95.19 310 SER A O 1
ATOM 2376 N N . GLY A 1 311 ? -5.729 -4.669 23.940 1.00 94.94 311 GLY A N 1
ATOM 2377 C CA . GLY A 1 311 ? -5.122 -3.614 24.735 1.00 94.94 311 GLY A CA 1
ATOM 2378 C C . GLY A 1 311 ? -5.770 -3.540 26.110 1.00 94.94 311 GLY A C 1
ATOM 2379 O O . GLY A 1 311 ? -6.794 -4.169 26.365 1.00 94.94 311 GLY A O 1
ATOM 2380 N N . LYS A 1 312 ? -5.163 -2.791 27.026 1.00 95.75 312 LYS A N 1
ATOM 2381 C CA . LYS A 1 312 ? -5.735 -2.524 28.348 1.00 95.75 312 LYS A CA 1
ATOM 2382 C C . LYS A 1 312 ? -5.555 -1.061 28.700 1.00 95.75 312 LYS A C 1
ATOM 2384 O O . LYS A 1 312 ? -4.564 -0.455 28.294 1.00 95.75 312 LYS A O 1
ATOM 2389 N N . THR A 1 313 ? -6.491 -0.513 29.454 1.00 97.00 313 THR A N 1
ATOM 2390 C CA . THR A 1 313 ? -6.410 0.862 29.946 1.00 97.00 313 THR A CA 1
ATOM 2391 C C . THR A 1 313 ? -7.229 1.017 31.217 1.00 97.00 313 THR A C 1
ATOM 2393 O O . THR A 1 313 ? -8.057 0.163 31.535 1.00 97.00 313 THR A O 1
ATOM 2396 N N . VAL A 1 314 ? -6.959 2.082 31.962 1.00 96.56 314 VAL A N 1
ATOM 2397 C CA . VAL A 1 314 ? -7.732 2.436 33.151 1.00 96.56 314 VAL A CA 1
ATOM 2398 C C . VAL A 1 314 ? -8.891 3.321 32.714 1.00 96.56 314 VAL A C 1
ATOM 2400 O O . VAL A 1 314 ? -8.674 4.300 32.001 1.00 96.56 314 VAL A O 1
ATOM 2403 N N . ILE A 1 315 ? -10.106 2.984 33.138 1.00 97.50 315 ILE A N 1
ATOM 2404 C CA . ILE A 1 315 ? -11.286 3.811 32.875 1.00 97.50 315 ILE A CA 1
ATOM 2405 C C . ILE A 1 315 ? -11.271 5.009 33.818 1.00 97.50 315 ILE A C 1
ATOM 2407 O O . ILE A 1 315 ? -11.136 4.861 35.037 1.00 97.50 315 ILE A O 1
ATOM 2411 N N . ASP A 1 316 ? -11.379 6.208 33.251 1.00 96.50 316 ASP A N 1
ATOM 2412 C CA . ASP A 1 316 ? -11.507 7.422 34.041 1.00 96.50 316 ASP A CA 1
ATOM 2413 C C . ASP A 1 316 ? -12.873 7.463 34.734 1.00 96.50 316 ASP A C 1
ATOM 2415 O O . ASP A 1 316 ? -13.917 7.234 34.125 1.00 96.50 316 ASP A O 1
ATOM 2419 N N . SER A 1 317 ? -12.857 7.762 36.030 1.00 95.44 317 SER A N 1
ATOM 2420 C CA . SER A 1 317 ? -14.041 7.674 36.878 1.00 95.44 317 SER A CA 1
ATOM 2421 C C . SER A 1 317 ? -15.098 8.737 36.586 1.00 95.44 317 SER A C 1
ATOM 2423 O O . SER A 1 317 ? -16.240 8.547 36.979 1.00 95.44 317 SER A O 1
ATOM 2425 N N . VAL A 1 318 ? -14.754 9.844 35.923 1.00 93.19 318 VAL A N 1
ATOM 2426 C CA . VAL A 1 318 ? -15.687 10.958 35.668 1.00 93.19 318 VAL A CA 1
ATOM 2427 C C . VAL A 1 318 ? -16.184 10.929 34.228 1.00 93.19 318 VAL A C 1
ATOM 2429 O O . VAL A 1 318 ? -17.367 11.103 33.964 1.00 93.19 318 VAL A O 1
ATOM 2432 N N . THR A 1 319 ? -15.277 10.696 33.281 1.00 94.56 319 THR A N 1
ATOM 2433 C CA . THR A 1 319 ? -15.603 10.664 31.847 1.00 94.56 319 THR A CA 1
ATOM 2434 C C . THR A 1 319 ? -16.029 9.283 31.354 1.00 94.56 319 THR A C 1
ATOM 2436 O O . THR A 1 319 ? -16.399 9.148 30.186 1.00 94.56 319 THR A O 1
ATOM 2439 N N . PHE A 1 320 ? -15.932 8.251 32.200 1.00 95.88 320 PHE A N 1
ATOM 2440 C CA . PHE A 1 320 ? -16.206 6.845 31.870 1.00 95.88 320 PHE A CA 1
ATOM 2441 C C . PHE A 1 320 ? -15.356 6.302 30.714 1.00 95.88 320 PHE A C 1
ATOM 2443 O O . PHE A 1 320 ? -15.668 5.264 30.136 1.00 95.88 320 PHE A O 1
ATOM 2450 N N . SER A 1 321 ? -14.296 7.016 30.336 1.00 96.75 321 SER A N 1
ATOM 2451 C CA . SER A 1 321 ? -13.560 6.776 29.101 1.00 96.75 321 SER A CA 1
ATOM 2452 C C . SER A 1 321 ? -12.163 6.242 29.383 1.00 96.75 321 SER A C 1
ATOM 2454 O O . SER A 1 321 ? -11.486 6.669 30.317 1.00 96.75 321 SER A O 1
ATOM 2456 N N . GLY A 1 322 ? -11.720 5.311 28.544 1.00 96.31 322 GLY A N 1
ATOM 2457 C CA . GLY A 1 322 ? -10.364 4.784 28.522 1.00 96.31 322 GLY A CA 1
ATOM 2458 C C . GLY A 1 322 ? -9.730 4.969 27.148 1.00 96.31 322 GLY A C 1
ATOM 2459 O O . GLY A 1 322 ? -10.381 4.775 26.120 1.00 96.31 322 GLY A O 1
ATOM 2460 N N . ALA A 1 323 ? -8.444 5.319 27.130 1.00 96.69 323 ALA A N 1
ATOM 2461 C CA . ALA A 1 323 ? -7.643 5.374 25.910 1.00 96.69 323 ALA A CA 1
ATOM 2462 C C . ALA A 1 323 ? -6.865 4.060 25.737 1.00 96.69 323 ALA A C 1
ATOM 2464 O O . ALA A 1 323 ? -5.996 3.756 26.557 1.00 96.69 323 ALA A O 1
ATOM 2465 N N . VAL A 1 324 ? -7.166 3.276 24.698 1.00 96.44 324 VAL A N 1
ATOM 2466 C CA . VAL A 1 324 ? -6.527 1.974 24.434 1.00 96.44 324 VAL A CA 1
ATOM 2467 C C . VAL A 1 324 ? -5.947 1.899 23.026 1.00 96.44 324 VAL A C 1
ATOM 2469 O O . VAL A 1 324 ? -6.608 2.217 22.045 1.00 96.44 324 VAL A O 1
ATOM 2472 N N . THR A 1 325 ? -4.704 1.443 22.902 1.00 94.00 325 THR A N 1
ATOM 2473 C CA . THR A 1 325 ? -4.038 1.294 21.602 1.00 94.00 325 THR A CA 1
ATOM 2474 C C . THR A 1 325 ? -4.034 -0.168 21.169 1.00 94.00 325 THR A C 1
ATOM 2476 O O . THR A 1 325 ? -3.462 -1.010 21.856 1.00 94.00 325 THR A O 1
ATOM 2479 N N . PHE A 1 326 ? -4.617 -0.452 20.004 1.00 93.38 326 PHE A N 1
ATOM 2480 C CA . PHE A 1 326 ? -4.504 -1.742 19.315 1.00 93.38 326 PHE A CA 1
ATOM 2481 C C . PHE A 1 326 ? -3.279 -1.702 18.394 1.00 93.38 326 PHE A C 1
ATOM 2483 O O . PHE A 1 326 ? -3.304 -1.072 17.336 1.00 93.38 326 PHE A O 1
ATOM 2490 N N . ALA A 1 327 ? -2.166 -2.285 18.843 1.00 84.50 327 ALA A N 1
ATOM 2491 C CA . ALA A 1 327 ? -0.860 -2.140 18.203 1.00 84.50 327 ALA A CA 1
ATOM 2492 C C . ALA A 1 327 ? -0.766 -2.779 16.801 1.00 84.50 327 ALA A C 1
ATOM 2494 O O . ALA A 1 327 ? -0.083 -2.263 15.903 1.00 84.50 327 ALA A O 1
ATOM 2495 N N . ASN A 1 328 ? -1.451 -3.903 16.619 1.00 81.62 328 ASN A N 1
ATOM 2496 C CA . ASN A 1 328 ? -1.289 -4.845 15.516 1.00 81.62 328 ASN A CA 1
ATOM 2497 C C . ASN A 1 328 ? -2.488 -4.869 14.565 1.00 81.62 328 ASN A C 1
ATOM 2499 O O . ASN A 1 328 ? -2.330 -5.277 13.414 1.00 81.62 328 ASN A O 1
ATOM 2503 N N . ALA A 1 329 ? -3.663 -4.419 15.012 1.00 85.69 329 ALA A N 1
ATOM 2504 C CA . ALA A 1 329 ? -4.862 -4.394 14.183 1.00 85.69 329 ALA A CA 1
ATOM 2505 C C . ALA A 1 329 ? -4.661 -3.543 12.916 1.00 85.69 329 ALA A C 1
ATOM 2507 O O . ALA A 1 329 ? -4.189 -2.403 12.968 1.00 85.69 329 ALA A O 1
ATOM 2508 N N . LEU A 1 330 ? -5.033 -4.101 11.762 1.00 83.44 330 LEU A N 1
ATOM 2509 C CA . LEU A 1 330 ? -5.096 -3.387 10.483 1.00 83.44 330 LEU A CA 1
ATOM 2510 C C . LEU A 1 330 ? -6.488 -2.784 10.282 1.00 83.44 330 LEU A C 1
ATOM 2512 O O . LEU A 1 330 ? -7.438 -3.203 10.937 1.00 83.44 330 LEU A O 1
ATOM 2516 N N . THR A 1 331 ? -6.624 -1.830 9.358 1.00 84.81 331 THR A N 1
ATOM 2517 C CA . THR A 1 331 ? -7.937 -1.287 8.976 1.00 84.81 331 THR A CA 1
ATOM 2518 C C . THR A 1 331 ? -8.889 -2.409 8.561 1.00 84.81 331 THR A C 1
ATOM 2520 O O . THR A 1 331 ? -8.534 -3.244 7.731 1.00 84.81 331 THR A O 1
ATOM 2523 N N . GLY A 1 332 ? -10.090 -2.417 9.131 1.00 87.38 332 GLY A N 1
ATOM 2524 C CA . GLY A 1 332 ? -11.089 -3.459 8.923 1.00 87.38 332 GLY A CA 1
ATOM 2525 C C . GLY A 1 332 ? -12.325 -3.243 9.789 1.00 87.38 332 GLY A C 1
ATOM 2526 O O . GLY A 1 332 ? -12.449 -2.228 10.472 1.00 87.38 332 GLY A O 1
ATOM 2527 N N . THR A 1 333 ? -13.241 -4.205 9.766 1.00 93.12 333 THR A N 1
ATOM 2528 C CA . THR A 1 333 ? -14.417 -4.226 10.644 1.00 93.12 333 THR A CA 1
ATOM 2529 C C . THR A 1 333 ? -14.233 -5.332 11.674 1.00 93.12 333 THR A C 1
ATOM 2531 O O . THR A 1 333 ? -13.934 -6.467 11.299 1.00 93.12 333 THR A O 1
ATOM 2534 N N . TYR A 1 334 ? -14.399 -5.008 12.957 1.00 97.19 334 TYR A N 1
ATOM 2535 C CA . TYR A 1 334 ? -14.160 -5.932 14.071 1.00 97.19 334 TYR A CA 1
ATOM 2536 C C . TYR A 1 334 ? -15.234 -5.802 15.143 1.00 97.19 334 TYR A C 1
ATOM 2538 O O . TYR A 1 334 ? -15.782 -4.724 15.354 1.00 97.19 334 TYR A O 1
ATOM 2546 N N . TYR A 1 335 ? -15.482 -6.874 15.887 1.00 98.25 335 TYR A N 1
ATOM 2547 C CA . TYR A 1 335 ? -16.149 -6.752 17.179 1.00 98.25 335 TYR A CA 1
ATOM 2548 C C . TYR A 1 335 ? -15.172 -6.199 18.212 1.00 98.25 335 TYR A C 1
ATOM 2550 O O . TYR A 1 335 ? -14.047 -6.691 18.324 1.00 98.25 335 TYR A O 1
ATOM 2558 N N . LEU A 1 336 ? -15.615 -5.203 18.975 1.00 98.25 336 LEU A N 1
ATOM 2559 C CA . LEU A 1 336 ? -14.922 -4.739 20.168 1.00 98.25 336 LEU A CA 1
ATOM 2560 C C . LEU A 1 336 ? -15.475 -5.501 21.371 1.00 98.25 336 LEU A C 1
ATOM 2562 O O . LEU A 1 336 ? -16.666 -5.420 21.658 1.00 98.25 336 LEU A O 1
ATOM 2566 N N . VAL A 1 337 ? -14.613 -6.225 22.074 1.00 97.94 337 VAL A N 1
ATOM 2567 C CA . VAL A 1 337 ? -14.985 -6.998 23.262 1.00 97.94 337 VAL A CA 1
ATOM 2568 C C . VAL A 1 337 ? -14.352 -6.384 24.493 1.00 97.94 337 VAL A C 1
ATOM 2570 O O . VAL A 1 337 ? -13.154 -6.096 24.498 1.00 97.94 337 VAL A O 1
ATOM 2573 N N . VAL A 1 338 ? -15.159 -6.204 25.530 1.00 97.31 338 VAL A N 1
ATOM 2574 C CA . VAL A 1 338 ? -14.763 -5.675 26.831 1.00 97.31 338 VAL A CA 1
ATOM 2575 C C . VAL A 1 338 ? -14.707 -6.816 27.833 1.00 97.31 338 VAL A C 1
ATOM 2577 O O . VAL A 1 338 ? -15.696 -7.521 28.023 1.00 97.31 338 VAL A O 1
ATOM 2580 N N . LYS A 1 339 ? -13.564 -6.955 28.506 1.00 94.62 339 LYS A N 1
ATOM 2581 C CA . LYS A 1 339 ? -13.384 -7.855 29.644 1.00 94.62 339 LYS A CA 1
ATOM 2582 C C . LYS A 1 339 ? -12.825 -7.064 30.825 1.00 94.62 339 LYS A C 1
ATOM 2584 O O . LYS A 1 339 ? -11.736 -6.489 30.728 1.00 94.62 339 LYS A O 1
ATOM 2589 N N . SER A 1 340 ? -13.582 -7.001 31.916 1.00 90.88 340 SER A N 1
ATOM 2590 C CA . SER A 1 340 ? -13.153 -6.381 33.177 1.00 90.88 340 SER A CA 1
ATOM 2591 C C . SER A 1 340 ? -13.024 -7.443 34.271 1.00 90.88 340 SER A C 1
ATOM 2593 O O . SER A 1 340 ? -13.062 -8.628 33.957 1.00 90.88 340 SER A O 1
ATOM 2595 N N . ARG A 1 341 ? -12.786 -7.041 35.525 1.00 86.88 341 ARG A N 1
ATOM 2596 C CA . ARG A 1 341 ? -12.594 -7.997 36.626 1.00 86.88 341 ARG A C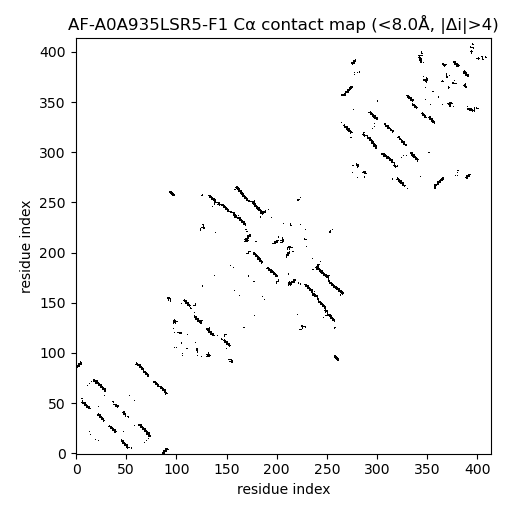A 1
ATOM 2597 C C . ARG A 1 341 ? -13.878 -8.728 37.021 1.00 86.88 341 ARG A C 1
ATOM 2599 O O . ARG A 1 341 ? -13.834 -9.934 37.174 1.00 86.88 341 ARG A O 1
ATOM 2606 N N . ASN A 1 342 ? -14.981 -7.991 37.167 1.00 87.75 342 ASN A N 1
ATOM 2607 C CA . ASN A 1 342 ? -16.215 -8.492 37.790 1.00 87.75 342 ASN A CA 1
ATOM 2608 C C . ASN A 1 342 ? -17.452 -8.167 36.932 1.00 87.75 342 ASN A C 1
ATOM 2610 O O . ASN A 1 342 ? -18.501 -7.786 37.457 1.00 87.75 342 ASN A O 1
ATOM 2614 N N . THR A 1 343 ? -17.317 -8.179 35.606 1.00 93.31 343 THR A N 1
ATOM 2615 C CA . THR A 1 343 ? -18.438 -7.939 34.682 1.00 93.31 343 THR A CA 1
ATOM 2616 C C . THR A 1 343 ? -18.522 -9.033 33.644 1.00 93.31 343 THR A C 1
ATOM 2618 O O . THR A 1 343 ? -17.476 -9.514 33.203 1.00 93.31 343 THR A O 1
ATOM 2621 N N . ILE A 1 344 ? -19.734 -9.278 33.147 1.00 93.94 344 ILE A N 1
ATOM 2622 C CA . ILE A 1 344 ? -19.948 -10.130 31.976 1.00 93.94 344 ILE A CA 1
ATOM 2623 C C . ILE A 1 344 ? -19.147 -9.586 30.785 1.00 93.94 344 ILE A C 1
ATOM 2625 O O . ILE A 1 344 ? -19.146 -8.377 30.503 1.00 93.94 344 ILE A O 1
ATOM 2629 N N . GLU A 1 345 ? -18.486 -10.488 30.056 1.00 95.31 345 GLU A N 1
ATOM 2630 C CA . GLU A 1 345 ? -17.839 -10.163 28.785 1.00 95.31 345 GLU A CA 1
ATOM 2631 C C . GLU A 1 345 ? -18.862 -9.548 27.818 1.00 95.31 345 GLU A C 1
ATOM 2633 O O . GLU A 1 345 ? -19.833 -10.183 27.406 1.00 95.31 345 GLU A O 1
ATOM 2638 N N . THR A 1 346 ? -18.641 -8.294 27.428 1.00 96.62 346 THR A N 1
ATOM 2639 C CA . THR A 1 346 ? -19.597 -7.555 26.596 1.00 96.62 346 THR A CA 1
ATOM 2640 C C . THR A 1 346 ? -19.001 -7.245 25.234 1.00 96.62 346 THR A C 1
ATOM 2642 O O . THR A 1 346 ? -17.914 -6.680 25.121 1.00 96.62 346 THR A O 1
ATOM 2645 N N . TRP A 1 347 ? -19.734 -7.601 24.184 1.00 97.62 347 TRP A N 1
ATOM 2646 C CA . TRP A 1 347 ? -19.355 -7.367 22.794 1.00 97.62 347 TRP A CA 1
ATOM 2647 C C . TRP A 1 347 ? -20.081 -6.136 22.255 1.00 97.62 347 TRP A C 1
ATOM 2649 O O . TRP A 1 347 ? -21.236 -5.892 22.607 1.00 97.62 347 TRP A O 1
ATOM 2659 N N . SER A 1 348 ? -19.438 -5.383 21.363 1.00 97.94 348 SER A N 1
ATOM 2660 C CA . SER A 1 348 ? -20.082 -4.313 20.598 1.00 97.94 348 SER A CA 1
ATOM 2661 C C . SER A 1 348 ? -21.260 -4.844 19.777 1.00 97.94 348 SER A C 1
ATOM 2663 O O . SER A 1 348 ? -21.371 -6.046 19.524 1.00 97.94 348 SER A O 1
ATOM 2665 N N . LYS A 1 349 ? -22.139 -3.942 19.333 1.00 95.94 349 LYS A N 1
ATOM 2666 C CA . LYS A 1 349 ? -23.357 -4.280 18.580 1.00 95.94 349 LYS A CA 1
ATOM 2667 C C . LYS A 1 349 ? -23.107 -5.214 17.381 1.00 95.94 349 LYS A C 1
ATOM 2669 O O . LYS A 1 349 ? -22.009 -5.307 16.827 1.00 95.94 349 LYS A O 1
ATOM 2674 N N . SER A 1 350 ? -24.172 -5.887 16.944 1.00 94.00 350 SER A N 1
ATOM 2675 C CA . SER A 1 350 ? -24.155 -6.777 15.777 1.00 94.00 350 SER A CA 1
ATOM 2676 C C . SER A 1 350 ? -23.617 -6.083 14.519 1.00 94.00 350 SER A C 1
ATOM 2678 O O . SER A 1 350 ? -24.008 -4.953 14.228 1.00 94.00 350 SER A O 1
ATOM 2680 N N . GLY A 1 351 ? -22.774 -6.779 13.751 1.00 90.69 351 GLY A N 1
ATOM 2681 C CA . GLY A 1 351 ? -22.142 -6.256 12.533 1.00 90.69 351 GLY A CA 1
ATOM 2682 C C . GLY A 1 351 ? -20.735 -5.688 12.743 1.00 90.69 351 GLY A C 1
ATOM 2683 O O . GLY A 1 351 ? -20.023 -5.479 11.763 1.00 90.69 351 GLY A O 1
ATOM 2684 N N . GLY A 1 352 ? -20.308 -5.509 13.998 1.00 94.25 352 GLY A N 1
ATOM 2685 C CA . GLY A 1 352 ? -18.989 -4.980 14.335 1.00 94.25 352 GLY A CA 1
ATOM 2686 C C . GLY A 1 352 ? -18.842 -3.485 14.041 1.00 94.25 352 GLY A C 1
ATOM 2687 O O . GLY A 1 352 ? -19.750 -2.815 13.551 1.00 94.25 352 GLY A O 1
ATOM 2688 N N . GLU A 1 353 ? -17.660 -2.963 14.347 1.00 95.50 353 GLU A N 1
ATOM 2689 C CA . GLU A 1 353 ? -17.303 -1.560 14.202 1.00 95.50 353 GLU A CA 1
ATOM 2690 C C . GLU A 1 353 ? -16.170 -1.379 13.201 1.00 95.50 353 GLU A C 1
ATOM 2692 O O . GLU A 1 353 ? -15.230 -2.174 13.129 1.00 95.50 353 GLU A O 1
ATOM 2697 N N . SER A 1 354 ? -16.252 -0.299 12.427 1.00 93.44 354 SER A N 1
ATOM 2698 C CA . SER A 1 354 ? -15.186 0.068 11.500 1.00 93.44 354 SER A CA 1
ATOM 2699 C C . SER A 1 354 ? -13.997 0.628 12.273 1.00 93.44 354 SER A C 1
ATOM 2701 O O . SER A 1 354 ? -14.079 1.690 12.886 1.00 93.44 354 SER A O 1
ATOM 2703 N N . TYR A 1 355 ? -12.871 -0.068 12.197 1.00 92.06 355 TYR A N 1
ATOM 2704 C CA . TYR A 1 355 ? -11.589 0.362 12.723 1.00 92.06 355 TYR A CA 1
ATOM 2705 C C . TYR A 1 355 ? -10.695 0.797 11.564 1.00 92.06 355 TYR A C 1
ATOM 2707 O O . TYR A 1 355 ? -10.435 0.032 10.636 1.00 92.06 355 TYR A O 1
ATOM 2715 N N . THR A 1 356 ? -10.189 2.025 11.624 1.00 86.31 356 THR A N 1
ATOM 2716 C CA . THR A 1 356 ? -9.179 2.514 10.680 1.00 86.31 356 THR A CA 1
ATOM 2717 C C . THR A 1 356 ? -7.875 2.705 11.430 1.00 86.31 356 THR A C 1
ATOM 2719 O O . THR A 1 356 ? -7.800 3.545 12.326 1.00 86.31 356 THR A O 1
ATOM 2722 N N . ARG A 1 357 ? -6.833 1.947 11.073 1.00 81.00 357 ARG A N 1
ATOM 2723 C CA . ARG A 1 357 ? -5.533 2.064 11.741 1.00 81.00 357 ARG A CA 1
ATOM 2724 C C . ARG A 1 357 ? -4.963 3.466 11.517 1.00 81.00 357 ARG A C 1
ATOM 2726 O O . ARG A 1 357 ? -4.851 3.924 10.382 1.00 81.00 357 ARG A O 1
ATOM 2733 N N . GLY A 1 358 ? -4.621 4.146 12.607 1.00 79.50 358 GLY A N 1
ATOM 2734 C CA . GLY A 1 358 ? -4.179 5.544 12.597 1.00 79.50 358 GLY A CA 1
ATOM 2735 C C . GLY A 1 358 ? -5.296 6.584 12.480 1.00 79.50 358 GLY A C 1
ATOM 2736 O O . GLY A 1 358 ? -5.006 7.776 12.482 1.00 79.50 358 GLY A O 1
ATOM 2737 N N . GLY A 1 359 ? -6.557 6.155 12.393 1.00 83.19 359 GLY A N 1
ATOM 2738 C CA . GLY A 1 359 ? -7.725 7.013 12.565 1.00 83.19 359 GLY A CA 1
ATOM 2739 C C . GLY A 1 359 ? -8.215 7.014 14.014 1.00 83.19 359 GLY A C 1
ATOM 2740 O O . GLY A 1 359 ? -7.872 6.127 14.797 1.00 83.19 359 GLY A O 1
ATOM 2741 N N . ALA A 1 360 ? -9.042 8.001 14.365 1.00 87.38 360 ALA A N 1
ATOM 2742 C CA . ALA A 1 360 ? -9.765 7.981 15.630 1.00 87.38 360 ALA A CA 1
ATOM 2743 C C . ALA A 1 360 ? -10.781 6.827 15.624 1.00 87.38 360 ALA A C 1
ATOM 2745 O O . ALA A 1 360 ? -11.574 6.699 14.690 1.00 87.38 360 ALA A O 1
ATOM 2746 N N . PHE A 1 361 ? -10.762 6.005 16.671 1.00 94.88 361 PHE A N 1
ATOM 2747 C CA . PHE A 1 361 ? -11.758 4.966 16.909 1.00 94.88 361 PHE A CA 1
ATOM 2748 C C . PHE A 1 361 ? -12.459 5.278 18.229 1.00 94.88 361 PHE A C 1
ATOM 2750 O O . PHE A 1 361 ? -11.817 5.271 19.277 1.00 94.88 361 PHE A O 1
ATOM 2757 N N . ILE A 1 362 ? -13.744 5.624 18.165 1.00 96.94 362 ILE A N 1
ATOM 2758 C CA . ILE A 1 362 ? -14.532 6.055 19.323 1.00 96.94 362 ILE A CA 1
ATOM 2759 C C . ILE A 1 362 ? -15.731 5.125 19.451 1.00 96.94 362 ILE A C 1
ATOM 2761 O O . ILE A 1 362 ? -16.495 4.979 18.495 1.00 96.94 362 ILE A O 1
ATOM 2765 N N . TYR A 1 363 ? -15.901 4.514 20.621 1.00 97.81 363 TYR A N 1
ATOM 2766 C CA . TYR A 1 363 ? -17.048 3.658 20.902 1.00 97.81 363 TYR A CA 1
ATOM 2767 C C . TYR A 1 363 ? -17.584 3.893 22.311 1.00 97.81 363 TYR A C 1
ATOM 2769 O O . TYR A 1 363 ? -16.833 3.818 23.277 1.00 97.81 363 TYR A O 1
ATOM 2777 N N . ASP A 1 364 ? -18.887 4.145 22.426 1.00 97.50 364 ASP A N 1
ATOM 2778 C CA . ASP A 1 364 ? -19.546 4.437 23.700 1.00 97.50 364 ASP A CA 1
ATOM 2779 C C . ASP A 1 364 ? -20.665 3.428 23.971 1.00 97.50 364 ASP A C 1
ATOM 2781 O O . ASP A 1 364 ? -21.712 3.445 23.311 1.00 97.50 364 ASP A O 1
ATOM 2785 N N . PHE A 1 365 ? -20.425 2.551 24.947 1.00 97.69 365 PHE A N 1
ATOM 2786 C CA . PHE A 1 365 ? -21.384 1.558 25.428 1.00 97.69 365 PHE A CA 1
ATOM 2787 C C . PHE A 1 365 ? -22.526 2.188 26.239 1.00 97.69 365 PHE A C 1
ATOM 2789 O O . PHE A 1 365 ? -23.608 1.621 26.322 1.00 97.69 365 PHE A O 1
ATOM 2796 N N . THR A 1 366 ? -22.336 3.373 26.814 1.00 96.62 366 THR A N 1
ATOM 2797 C CA . THR A 1 366 ? -23.231 3.919 27.844 1.00 96.62 366 THR A CA 1
ATOM 2798 C C . THR A 1 366 ? -24.487 4.600 27.300 1.00 96.62 366 THR A C 1
ATOM 2800 O O . THR A 1 366 ? -25.383 4.938 28.069 1.00 96.62 366 THR A O 1
ATOM 2803 N N . THR A 1 367 ? -24.582 4.781 25.980 1.00 95.69 367 THR A N 1
ATOM 2804 C CA . THR A 1 367 ? -25.645 5.577 25.334 1.00 95.69 367 THR A CA 1
ATOM 2805 C C . THR A 1 367 ? -26.947 4.819 25.072 1.00 95.69 367 THR A C 1
ATOM 2807 O O . THR A 1 367 ? -28.003 5.443 25.009 1.00 95.69 367 THR A O 1
ATOM 2810 N N . ALA A 1 368 ? -26.898 3.498 24.883 1.00 96.12 368 ALA A N 1
ATOM 2811 C CA . ALA A 1 368 ? -28.074 2.654 24.659 1.00 96.12 368 ALA A CA 1
ATOM 2812 C C . ALA A 1 368 ? -27.731 1.180 24.904 1.00 96.12 368 ALA A C 1
ATOM 2814 O O . ALA A 1 368 ? -26.634 0.753 24.546 1.00 96.12 368 ALA A O 1
ATOM 2815 N N . SER A 1 369 ? -28.684 0.371 25.379 1.00 95.88 369 SER A N 1
ATOM 2816 C CA . SER A 1 369 ? -28.502 -1.089 25.488 1.00 95.88 369 SER A CA 1
ATOM 2817 C C . SER A 1 369 ? -28.107 -1.732 24.151 1.00 95.88 369 SER A C 1
ATOM 2819 O O . SER A 1 369 ? -27.266 -2.626 24.117 1.00 95.88 369 SER A O 1
ATOM 2821 N N . SER A 1 370 ? -28.593 -1.197 23.027 1.00 96.19 370 SER A N 1
ATOM 2822 C CA . SER A 1 370 ? -28.265 -1.657 21.671 1.00 96.19 370 SER A CA 1
ATOM 2823 C C . SER A 1 370 ? -26.826 -1.390 21.218 1.00 96.19 370 SER A C 1
ATOM 2825 O O . SER A 1 370 ? -26.479 -1.696 20.076 1.00 96.19 370 SER A O 1
ATOM 2827 N N . LYS A 1 371 ? -25.980 -0.788 22.065 1.00 97.38 371 LYS A N 1
ATOM 2828 C CA . LYS A 1 371 ? -24.524 -0.734 21.855 1.00 97.38 371 LYS A CA 1
ATOM 2829 C C . LYS A 1 371 ? -23.831 -2.030 22.282 1.00 97.38 371 LYS A C 1
ATOM 2831 O O . LYS A 1 371 ? -22.656 -2.204 21.971 1.00 97.38 371 LYS A O 1
ATOM 2836 N N . ALA A 1 372 ? -24.529 -2.951 22.933 1.00 97.06 372 ALA A N 1
ATOM 2837 C CA . ALA A 1 372 ? -24.036 -4.296 23.174 1.00 97.06 372 ALA A CA 1
ATOM 2838 C C . ALA A 1 372 ? -24.731 -5.300 22.254 1.00 97.06 372 ALA A C 1
ATOM 2840 O O . ALA A 1 372 ? -25.909 -5.150 21.911 1.00 97.06 372 ALA A O 1
ATOM 2841 N N . PHE A 1 373 ? -24.007 -6.343 21.854 1.00 95.88 373 PHE A N 1
ATOM 2842 C CA . PHE A 1 373 ? -24.614 -7.476 21.166 1.00 95.88 373 PHE A CA 1
ATOM 2843 C C . PHE A 1 373 ? -25.743 -8.062 22.030 1.00 95.88 373 PHE A C 1
ATOM 2845 O O . PHE A 1 373 ? -25.577 -8.242 23.234 1.00 95.88 373 PHE A O 1
ATOM 2852 N N . GLY A 1 374 ? -26.909 -8.313 21.429 1.00 95.50 374 GLY A N 1
ATOM 2853 C CA . GLY A 1 374 ? -28.0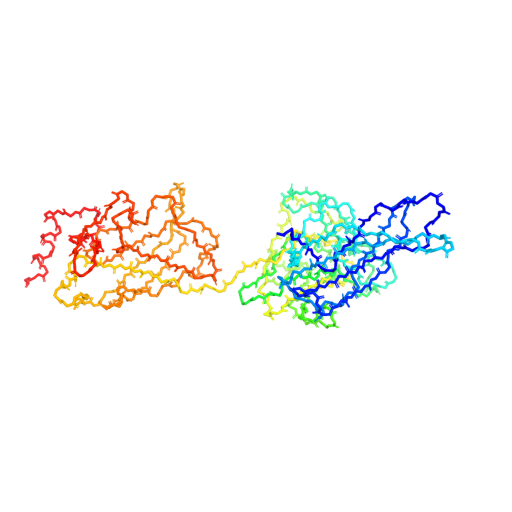71 -8.848 22.146 1.00 95.50 374 GLY A CA 1
ATOM 2854 C C . GLY A 1 374 ? -28.691 -7.905 23.186 1.00 95.50 374 GLY A C 1
ATOM 2855 O O . GLY A 1 374 ? -29.456 -8.371 24.020 1.00 95.50 374 GLY A O 1
ATOM 2856 N N . ASN A 1 375 ? -28.383 -6.602 23.152 1.00 96.31 375 ASN A N 1
ATOM 2857 C CA . ASN A 1 375 ? -28.800 -5.630 24.171 1.00 96.31 375 ASN A CA 1
ATOM 2858 C C . ASN A 1 375 ? -28.324 -5.989 25.594 1.00 96.31 375 ASN A C 1
ATOM 2860 O O . ASN A 1 375 ? -29.013 -5.682 26.565 1.00 96.31 375 ASN A O 1
ATOM 2864 N N . ASN A 1 376 ? -27.160 -6.639 25.715 1.00 93.38 376 ASN A N 1
ATOM 2865 C CA . ASN A 1 376 ? -26.631 -7.179 26.971 1.00 93.38 376 ASN A CA 1
ATOM 2866 C C . ASN A 1 376 ? -26.059 -6.103 27.925 1.00 93.38 376 ASN A C 1
ATOM 2868 O O . ASN A 1 376 ? -24.883 -6.139 28.283 1.00 93.38 376 ASN A O 1
ATOM 2872 N N . MET A 1 377 ? -26.868 -5.105 28.287 1.00 95.56 377 MET A N 1
ATOM 2873 C CA . MET A 1 377 ? -26.532 -4.042 29.243 1.00 95.56 377 MET A CA 1
ATOM 2874 C C . MET A 1 377 ? -27.778 -3.562 29.988 1.00 95.56 377 MET A C 1
ATOM 2876 O O . MET A 1 377 ? -28.878 -3.547 29.433 1.00 95.56 377 MET A O 1
ATOM 2880 N N . ILE A 1 378 ? -27.585 -3.076 31.214 1.00 95.25 378 ILE A N 1
ATOM 2881 C CA . ILE A 1 378 ? -28.648 -2.541 32.071 1.00 95.25 378 ILE A CA 1
ATOM 2882 C C . ILE A 1 378 ? -28.650 -1.016 32.070 1.00 95.25 378 ILE A C 1
ATOM 2884 O O . ILE A 1 378 ? -27.596 -0.388 32.011 1.00 95.25 378 ILE A O 1
ATOM 2888 N N . GLN A 1 379 ? -29.831 -0.406 32.159 1.00 96.44 379 GLN A N 1
ATOM 2889 C CA . GLN A 1 379 ? -29.938 1.021 32.443 1.00 96.44 379 GLN A CA 1
ATOM 2890 C C . GLN A 1 379 ? -29.588 1.264 33.919 1.00 96.44 379 GLN A C 1
ATOM 2892 O O . GLN A 1 379 ? -30.326 0.845 34.806 1.00 96.44 379 GLN A O 1
ATOM 2897 N N . ILE A 1 380 ? -28.459 1.925 34.168 1.00 95.06 380 ILE A N 1
ATOM 2898 C CA . ILE A 1 380 ? -27.945 2.225 35.515 1.00 95.06 380 ILE A CA 1
ATOM 2899 C C . ILE A 1 380 ? -28.377 3.601 36.016 1.00 95.06 380 ILE A C 1
ATOM 2901 O O . ILE A 1 380 ? -28.317 3.860 37.211 1.00 95.06 380 ILE A O 1
ATOM 2905 N N . ASP A 1 381 ? -28.809 4.478 35.109 1.00 92.88 381 ASP A N 1
ATOM 2906 C CA . ASP A 1 381 ? -29.272 5.817 35.446 1.00 92.88 381 ASP A CA 1
ATOM 2907 C C . ASP A 1 381 ? -30.352 6.284 34.462 1.00 92.88 381 ASP A C 1
ATOM 2909 O O . ASP A 1 381 ? -30.336 5.937 33.276 1.00 92.88 381 ASP A O 1
ATOM 2913 N N . ALA A 1 382 ? -31.302 7.072 34.951 1.00 90.69 382 ALA A N 1
ATOM 2914 C CA . ALA A 1 382 ? -32.348 7.712 34.160 1.00 90.69 382 ALA A CA 1
ATOM 2915 C C . ALA A 1 382 ? -32.221 9.247 34.127 1.00 90.69 382 ALA A C 1
ATOM 2917 O O . ALA A 1 382 ? -32.836 9.872 33.263 1.00 90.69 382 ALA A O 1
ATOM 2918 N N . SER A 1 383 ? -31.451 9.863 35.035 1.00 82.12 383 SER A N 1
ATOM 2919 C CA . SER A 1 383 ? -31.354 11.320 35.185 1.00 82.12 383 SER A CA 1
ATOM 2920 C C . SER A 1 383 ? -30.031 11.728 35.850 1.00 82.12 383 SER A C 1
ATOM 2922 O O . SER A 1 383 ? -29.727 11.223 36.922 1.00 82.12 383 SER A O 1
ATOM 2924 N N . PRO A 1 384 ? -29.279 12.710 35.312 1.00 78.81 384 PRO A N 1
ATOM 2925 C CA . PRO A 1 384 ? -29.703 13.718 34.328 1.00 78.81 384 PRO A CA 1
ATOM 2926 C C . PRO A 1 384 ? -29.672 13.241 32.869 1.00 78.81 384 PRO A C 1
ATOM 2928 O O . PRO A 1 384 ? -30.169 13.928 31.980 1.00 78.81 384 PRO A O 1
ATOM 2931 N N . SER A 1 385 ? -29.109 12.064 32.612 1.00 82.88 385 SER A N 1
ATOM 2932 C CA . SER A 1 385 ? -29.056 11.439 31.291 1.00 82.88 385 SER A CA 1
ATOM 2933 C C . SER A 1 385 ? -29.232 9.936 31.436 1.00 82.88 385 SER A C 1
ATOM 2935 O O . SER A 1 385 ? -28.608 9.342 32.313 1.00 82.88 385 SER A O 1
ATOM 2937 N N . VAL A 1 386 ? -30.027 9.326 30.554 1.00 91.00 386 VAL A N 1
ATOM 2938 C CA . VAL A 1 386 ? -30.157 7.866 30.495 1.00 91.00 386 VAL A CA 1
ATOM 2939 C C . VAL A 1 386 ? -28.782 7.256 30.238 1.00 91.00 386 VAL A C 1
ATOM 2941 O O . VAL A 1 386 ? -28.135 7.590 29.243 1.00 91.00 386 VAL A O 1
ATOM 2944 N N . ARG A 1 387 ? -28.344 6.371 31.135 1.00 94.31 387 ARG A N 1
ATOM 2945 C CA . ARG A 1 387 ? -27.034 5.722 31.064 1.00 94.31 387 ARG A CA 1
ATOM 2946 C C . ARG A 1 387 ? -27.174 4.217 31.177 1.00 94.31 387 ARG A C 1
ATOM 2948 O O . ARG A 1 387 ? -27.906 3.712 32.027 1.00 94.31 387 ARG A O 1
ATOM 2955 N N . PHE A 1 388 ? -26.419 3.511 30.347 1.00 96.69 388 PHE A N 1
ATOM 2956 C CA . PHE A 1 388 ? -26.305 2.060 30.374 1.00 96.69 388 PHE A CA 1
ATOM 2957 C C . PHE A 1 388 ? -24.948 1.623 30.929 1.00 96.69 388 PHE A C 1
ATOM 2959 O O . PHE A 1 388 ? -23.929 2.279 30.701 1.00 96.69 388 PHE A O 1
ATOM 2966 N N . GLY A 1 389 ? -24.951 0.517 31.667 1.00 95.56 389 GLY A N 1
ATOM 2967 C CA . GLY A 1 389 ? -23.773 -0.098 32.261 1.00 95.56 389 GLY A CA 1
ATOM 2968 C C . GLY A 1 389 ? -23.661 -1.576 31.916 1.00 95.56 389 GLY A C 1
ATOM 2969 O O . GLY A 1 389 ? -24.653 -2.251 31.632 1.00 95.56 389 GLY A O 1
ATOM 2970 N N . LEU A 1 390 ? -22.428 -2.069 31.961 1.00 96.62 390 LEU A N 1
ATOM 2971 C CA . LEU A 1 390 ? -22.122 -3.491 31.859 1.00 96.62 390 LEU A CA 1
ATOM 2972 C C . LEU A 1 390 ? -22.585 -4.189 33.138 1.00 96.62 390 LEU A C 1
ATOM 2974 O O . LEU A 1 390 ? -22.307 -3.687 34.232 1.00 96.62 390 LEU A O 1
ATOM 2978 N N . TYR A 1 391 ? -23.249 -5.336 32.998 1.00 96.00 391 TYR A N 1
ATOM 2979 C CA . TYR A 1 391 ? -23.667 -6.152 34.135 1.00 96.00 391 TYR A CA 1
ATOM 2980 C C . TYR A 1 391 ? -22.460 -6.544 34.985 1.00 96.00 391 TYR A C 1
ATOM 2982 O O . TYR A 1 391 ? -21.486 -7.105 34.475 1.00 96.00 391 TYR A O 1
ATOM 2990 N N . SER A 1 392 ? -22.530 -6.232 36.276 1.00 93.44 392 SER A N 1
ATOM 2991 C CA . SER A 1 392 ? -21.537 -6.650 37.264 1.00 93.44 392 SER A CA 1
ATOM 2992 C C . SER A 1 392 ? -22.011 -7.897 37.997 1.00 93.44 392 SER A C 1
ATOM 2994 O O . SER A 1 392 ? -23.209 -8.053 38.211 1.00 93.44 392 SER A O 1
ATOM 2996 N N . GLY A 1 393 ? -21.071 -8.743 38.410 1.00 89.69 393 GLY A N 1
ATOM 2997 C CA . GLY A 1 393 ? -21.364 -9.941 39.199 1.00 89.69 393 GLY A CA 1
ATOM 2998 C C . GLY A 1 393 ? -20.731 -11.224 38.676 1.00 89.69 393 GLY A C 1
ATOM 2999 O O . GLY A 1 393 ? -20.741 -12.191 39.410 1.00 89.69 393 GLY A O 1
ATOM 3000 N N . ASP A 1 394 ? -20.161 -11.217 37.469 1.00 91.88 394 ASP A N 1
ATOM 3001 C CA . ASP A 1 394 ? -19.421 -12.358 36.904 1.00 91.88 394 ASP A CA 1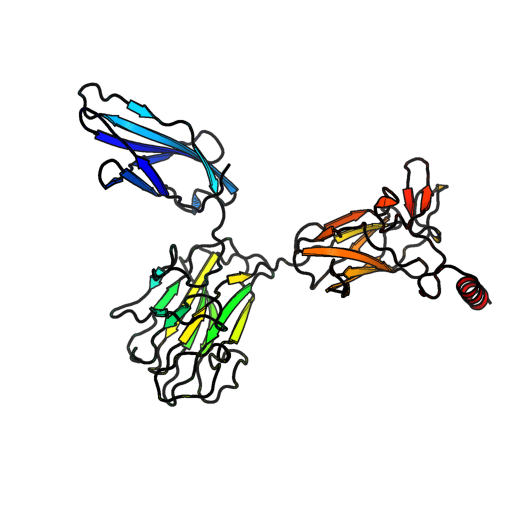
ATOM 3002 C C . ASP A 1 394 ? -17.971 -12.278 37.409 1.00 91.88 394 ASP A C 1
ATOM 3004 O O . ASP A 1 394 ? -17.127 -11.578 36.831 1.00 91.88 394 ASP A O 1
ATOM 3008 N N . VAL A 1 395 ? -17.735 -12.850 38.588 1.00 89.44 395 VAL A N 1
ATOM 3009 C CA . VAL A 1 395 ? -16.469 -12.808 39.337 1.00 89.44 395 VAL A CA 1
ATOM 3010 C C . VAL A 1 395 ? -15.512 -13.864 38.798 1.00 89.44 395 VAL A C 1
ATOM 3012 O O . VAL A 1 395 ? -14.331 -13.572 38.587 1.00 89.44 395 VAL A O 1
ATOM 3015 N N . ASN A 1 396 ? -16.029 -15.059 38.511 1.00 89.44 396 ASN A N 1
ATOM 3016 C CA . ASN A 1 396 ? -15.233 -16.195 38.053 1.00 89.44 396 ASN A CA 1
ATOM 3017 C C . ASN A 1 396 ? -14.934 -16.145 36.533 1.00 89.44 396 ASN A C 1
ATOM 3019 O O . ASN A 1 396 ? -14.072 -16.878 36.036 1.00 89.44 396 ASN A O 1
ATOM 3023 N N . GLN A 1 397 ? -15.578 -15.223 35.799 1.00 89.88 397 GLN A N 1
ATOM 3024 C CA . GLN A 1 397 ? -15.414 -14.982 34.364 1.00 89.88 397 GLN A CA 1
ATOM 3025 C C . GLN A 1 397 ? -15.849 -16.172 33.490 1.00 89.88 397 GLN A C 1
ATOM 3027 O O . GLN A 1 397 ? -15.237 -16.413 32.436 1.00 89.88 397 GLN A O 1
ATOM 3032 N N . ASP A 1 398 ? -16.890 -16.900 33.909 1.00 90.31 398 ASP A N 1
ATOM 3033 C CA . ASP A 1 398 ? -17.483 -18.034 33.187 1.00 90.31 398 ASP A CA 1
ATOM 3034 C C . ASP A 1 398 ? -18.572 -17.632 32.174 1.00 90.31 398 ASP A C 1
ATOM 3036 O O . ASP A 1 398 ? -18.980 -18.443 31.335 1.00 90.31 398 ASP A O 1
ATOM 3040 N N . GLY A 1 399 ? -18.961 -16.353 32.168 1.00 87.88 399 GLY A N 1
ATOM 3041 C CA . GLY A 1 399 ? -19.943 -15.787 31.245 1.00 87.88 399 GLY A CA 1
ATOM 3042 C C . GLY A 1 399 ? -21.387 -15.864 31.739 1.00 87.88 399 GLY A C 1
ATOM 3043 O O . GLY A 1 399 ? -22.299 -15.490 30.992 1.00 87.88 399 GLY A O 1
ATOM 3044 N N . THR A 1 400 ? -21.605 -16.309 32.973 1.00 88.88 400 THR A N 1
ATOM 3045 C CA . THR A 1 400 ? -22.878 -16.252 33.690 1.00 88.88 400 THR A CA 1
ATOM 3046 C C . THR A 1 400 ? -22.726 -15.482 35.006 1.00 88.88 400 THR A C 1
ATOM 3048 O O . THR A 1 400 ? -21.627 -15.128 35.399 1.00 88.88 400 THR A O 1
ATOM 3051 N N . ILE A 1 401 ? -23.848 -15.083 35.615 1.00 90.56 401 ILE A N 1
ATOM 3052 C CA . ILE A 1 401 ? -23.861 -14.511 36.969 1.00 90.56 401 ILE A CA 1
ATOM 3053 C C . ILE A 1 401 ? -24.756 -15.418 37.797 1.00 90.56 401 ILE A C 1
ATOM 3055 O O . ILE A 1 401 ? -25.977 -15.415 37.591 1.00 90.56 401 ILE A O 1
ATOM 3059 N N . ASP A 1 402 ? -24.175 -16.208 38.693 1.00 91.31 402 ASP A N 1
ATOM 3060 C CA . ASP A 1 402 ? -24.913 -17.186 39.488 1.00 91.31 402 ASP A CA 1
ATOM 3061 C C . ASP A 1 402 ? -24.370 -17.374 40.921 1.00 91.31 402 ASP A C 1
ATOM 3063 O O . ASP A 1 402 ? -23.657 -16.536 41.472 1.00 91.31 402 ASP A O 1
ATOM 3067 N N . ALA A 1 403 ? -24.808 -18.441 41.596 1.00 90.19 403 ALA A N 1
ATOM 3068 C CA . ALA A 1 403 ? -24.434 -18.712 42.982 1.00 90.19 403 ALA A CA 1
ATOM 3069 C C . ALA A 1 403 ? -22.933 -19.015 43.161 1.00 90.19 403 ALA A C 1
ATOM 3071 O O . ALA A 1 403 ? -22.418 -18.868 44.271 1.00 90.19 403 ALA A O 1
ATOM 3072 N N . SER A 1 404 ? -22.234 -19.435 42.104 1.00 90.88 404 SER A N 1
ATOM 3073 C CA . SER A 1 404 ? -20.794 -19.681 42.150 1.00 90.88 404 SER A CA 1
ATOM 3074 C C . SER A 1 404 ? -20.011 -18.375 42.302 1.00 90.88 404 SER A C 1
ATOM 3076 O O . SER A 1 404 ? -19.133 -18.309 43.164 1.00 90.88 404 SER A O 1
ATOM 3078 N N . ASP A 1 405 ? -20.415 -17.304 41.614 1.00 89.62 405 ASP A N 1
ATOM 3079 C CA . ASP A 1 405 ? -19.831 -15.968 41.784 1.00 89.62 405 ASP A CA 1
ATOM 3080 C C . ASP A 1 405 ? -20.010 -15.431 43.204 1.00 89.62 405 ASP A C 1
ATOM 3082 O O . ASP A 1 405 ? -19.085 -14.872 43.796 1.00 89.62 405 ASP A O 1
ATOM 3086 N N . VAL A 1 406 ? -21.205 -15.629 43.773 1.00 88.19 406 VAL A N 1
ATOM 3087 C CA . VAL A 1 406 ? -21.507 -15.233 45.157 1.00 88.19 406 VAL A CA 1
ATOM 3088 C C . VAL A 1 406 ? -20.602 -15.983 46.128 1.00 88.19 406 VAL A C 1
ATOM 3090 O O . VAL A 1 406 ? -20.041 -15.373 47.032 1.00 88.19 406 VAL A O 1
ATOM 3093 N N . SER A 1 407 ? -20.406 -17.287 45.917 1.00 88.69 407 SER A N 1
ATOM 3094 C CA . SER A 1 407 ? -19.548 -18.094 46.787 1.00 88.69 407 SER A CA 1
ATOM 3095 C C . SER A 1 407 ? -18.079 -17.656 46.755 1.00 88.69 407 SER A C 1
ATOM 3097 O O . SER A 1 407 ? -17.414 -17.684 47.789 1.00 88.69 407 SER A O 1
ATOM 3099 N N . GLU A 1 408 ? -17.570 -17.215 45.599 1.00 85.69 408 GLU A N 1
ATOM 3100 C CA . GLU A 1 408 ? -16.218 -16.658 45.494 1.00 85.69 408 GLU A CA 1
ATOM 3101 C C . GLU A 1 408 ? -16.110 -15.308 46.205 1.00 85.69 408 GLU A C 1
ATOM 3103 O O . GLU A 1 408 ? -15.165 -15.091 46.963 1.00 85.69 408 GLU A O 1
ATOM 3108 N N . ALA A 1 409 ? -17.097 -14.427 46.016 1.00 84.25 409 ALA A N 1
ATOM 3109 C CA . ALA A 1 409 ? -17.132 -13.131 46.685 1.00 84.25 409 ALA A CA 1
ATOM 3110 C C . ALA A 1 409 ? -17.226 -13.263 48.216 1.00 84.25 409 ALA A C 1
ATOM 3112 O O . ALA A 1 409 ? -16.531 -12.542 48.933 1.00 84.25 409 ALA A O 1
ATOM 3113 N N . ASP A 1 410 ? -18.041 -14.197 48.714 1.00 83.31 410 ASP A N 1
ATOM 3114 C CA . ASP A 1 410 ? -18.168 -14.474 50.146 1.00 83.31 410 ASP A CA 1
ATOM 3115 C C . ASP A 1 410 ? -16.856 -15.037 50.714 1.00 83.31 410 ASP A C 1
ATOM 3117 O O . ASP A 1 410 ? -16.396 -14.566 51.753 1.00 83.31 410 ASP A O 1
ATOM 3121 N N . ASN A 1 411 ? -16.208 -15.983 50.024 1.00 80.88 411 ASN A N 1
ATOM 3122 C CA . ASN A 1 411 ? -14.945 -16.577 50.479 1.00 80.88 411 ASN A CA 1
ATOM 3123 C C . ASN A 1 411 ? -13.770 -15.585 50.514 1.00 80.88 411 ASN A C 1
ATOM 3125 O O . ASN A 1 411 ? -12.896 -15.745 51.357 1.00 80.88 411 ASN A O 1
ATOM 3129 N N . ASP A 1 412 ? -13.732 -14.583 49.630 1.00 74.19 412 ASP A N 1
ATOM 3130 C CA . ASP A 1 412 ? -12.694 -13.532 49.627 1.00 74.19 412 ASP A CA 1
ATOM 3131 C C . ASP A 1 412 ? -12.954 -12.442 50.695 1.00 74.19 412 ASP A C 1
ATOM 3133 O O . ASP A 1 412 ? -12.107 -11.586 50.953 1.00 74.19 412 ASP A O 1
ATOM 3137 N N . SER A 1 413 ? -14.140 -12.451 51.321 1.00 69.06 413 SER A N 1
ATOM 3138 C CA . SER A 1 413 ? -14.546 -11.480 52.349 1.00 69.06 413 SER A CA 1
ATOM 3139 C C . SER A 1 413 ? -14.201 -11.886 53.792 1.00 69.06 413 SER A C 1
ATOM 3141 O O . SER A 1 413 ? -14.287 -11.041 54.692 1.00 69.06 413 SER A O 1
ATOM 3143 N N . PHE A 1 414 ? -13.790 -13.141 54.005 1.00 52.94 414 PHE A N 1
ATOM 3144 C CA . PHE A 1 414 ? -13.327 -13.706 55.281 1.00 52.94 414 PHE A CA 1
ATOM 3145 C C . PHE A 1 414 ? -11.822 -13.980 55.246 1.00 52.94 414 PHE A C 1
ATOM 3147 O O . PHE A 1 414 ? -11.190 -13.846 56.323 1.00 52.94 414 PHE A O 1
#

Solvent-accessible surface area (backbone atoms only — not comparable to full-atom values): 21802 Å² total; per-residue (Å²): 119,56,73,41,49,81,68,44,73,52,74,46,80,58,84,66,95,86,40,73,64,48,40,32,39,43,33,26,58,78,44,92,62,71,72,48,73,47,69,42,41,80,76,54,92,47,31,28,38,38,60,56,87,69,58,76,89,80,56,54,76,68,38,38,38,37,36,33,46,38,42,30,38,59,51,99,79,48,56,71,54,65,56,72,82,44,61,33,26,31,38,64,43,76,50,64,45,44,45,66,59,91,60,70,66,49,91,70,32,45,75,48,71,62,86,82,78,50,75,43,72,42,66,58,27,53,65,66,57,74,53,5,14,43,30,38,43,20,54,77,36,49,57,84,62,52,65,36,31,49,31,52,39,66,30,59,57,31,46,57,62,12,24,42,33,30,32,36,29,23,35,14,19,88,52,58,50,31,34,42,34,36,26,39,8,66,60,77,60,79,53,72,46,80,75,48,69,30,36,22,52,66,85,57,61,67,72,44,86,54,42,46,20,41,47,74,57,40,91,64,83,57,75,77,55,42,86,36,46,45,75,49,75,43,80,41,63,66,41,31,19,25,44,35,45,34,37,34,37,28,40,20,33,26,37,37,40,20,52,42,23,62,46,86,36,45,55,54,40,57,24,41,40,28,51,42,51,45,83,37,55,36,74,93,75,62,29,36,81,56,70,47,71,34,37,39,34,35,19,43,75,52,90,87,41,51,77,66,33,54,32,60,31,56,32,38,34,71,76,29,34,21,66,32,48,42,80,71,46,67,64,48,59,24,29,45,33,42,41,51,74,42,28,48,72,41,40,36,28,83,89,38,44,81,41,49,47,45,37,88,37,76,50,61,42,25,74,37,37,70,36,22,39,92,41,62,38,43,78,73,39,75,71,98,53,63,29,22,16,38,50,51,52,12,53,80,69,80,74,57,72,55,73,66,28,51,52,54,56,54,62,76,73,112

Sequence (414 aa):
MPKANWPATVTASVTDNVGLDSSWVVWYKNSPSPLKQFKLINTSGSTFAAAFNSLNADVSVNDNIYYKIFAQDNSVSHNRDSTALYSFKISDQILCEGFSSATFAPTGWSLEFAGTNYWTRNTVSSYGIGTGSAKYDFYTAPASTGSQSLITLSFGSSVNGDSLKYDYAYAPYTSGTDSLIIETSSNGGTSYSVLKRLKGFTTDTIGVGNSLKTVAAQTAAFTPTAAQWLTKKWALPVGTNKIKFRARSGFGNNLYLDSICKVNNSPPVAATITLAQQGYYETAANNLNKRDTVRFYLRNINSPYTIVDSGKTVIDSVTFSGAVTFANALTGTYYLVVKSRNTIETWSKSGGESYTRGGAFIYDFTTASSKAFGNNMIQIDASPSVRFGLYSGDVNQDGTIDASDVSEADNDSF

Radius of gyration: 30.37 Å; Cα contacts (8 Å, |Δi|>4): 1060; chains: 1; bounding box: 63×60×97 Å

pLDDT: mean 92.34, std 7.1, range [52.94, 98.88]

Foldseek 3Di:
DAEDAPQDKDKDQADDDQAWPFKKKWKDKPDPPDIDMDTWDDPDDRMTMDTDDDDPVVDDQFIKMKMKMKTFGPDPVGDIDIDDIDMHGHHWDFPWFFPQDQDPPPPQKDKDFDDDAQWHKDQDGALNPHGIWIKRFLQPQALPRFKMKIKDHFGDWADFQKKKKKKKFDAWAPDFKKKKWKWFDLPRVPDTDTQAIAMDDQPDDAPDDRYRHQDHHDNDADDDDNNSMDMDMGTDDTRTGMMMTMIRHRSIHMMTMGRTGTDRQAFAFWEKEAAAALVQQDAVVRWGVDKFKKKKFWFDLDPVRDTQFIWIFIQHGNRSITTTTGGGDAFDFTWIWIDTQFFAIWIAARPGDTDHGNDHHYQYCFQALNRTYVSQWDFNDPPPHTTTHTYGQRNVRPRDHDVVSVVVVVVVVD

Mean predicted aligned error: 12.47 Å